Protein AF-0000000084725949 (afdb_homodimer)

InterPro domains:
  IPR004360 Glyoxalase/fosfomycin resistance/dioxygenase domain [PF00903] (5-123)
  IPR004360 Glyoxalase/fosfomycin resistance/dioxygenase domain [PF00903] (136-252)
  IPR029068 Glyoxalase/Bleomycin resistance protein/Dihydroxybiphenyl dioxygenase [G3DSA:3.10.180.10] (4-130)
  IPR029068 Glyoxalase/Bleomycin resistance protein/Dihydroxybiphenyl dioxygenase [G3DSA:3.10.180.10] (131-256)
  IPR029068 Glyoxalase/Bleomycin resistance protein/Dihydroxybiphenyl dioxygenase [SSF54593] (5-160)
  IPR029068 Glyoxalase/Bleomycin resistance protein/Dihydroxybiphenyl dioxygenase [SSF54593] (133-255)
  IPR037523 Vicinal oxygen chelate (VOC), core domain [PS51819] (4-126)
  IPR037523 Vicinal oxygen chelate (VOC), core domain [PS51819] (135-255)

Nearest PDB structures (foldseek):
  6bnx-assembly1_A  TM=8.605E-01  e=4.532E-21  Zea mays
  5d7z-assembly1_A  TM=8.835E-01  e=2.531E-20  Zea mays
  6bnz-assembly1_A  TM=8.776E-01  e=2.531E-20  Zea mays
  2rk0-assembly1_B  TM=7.343E-01  e=4.793E-05  Parafrankia sp. EAN1pec
  2rk0-assembly1_A  TM=7.067E-01  e=3.822E-04  Parafrankia sp. EAN1pec

Sequence (530 aa):
MDGIVDHTMIRVSDLEESLEWYQTHLDYEEKDRHEGEDFTLVYLGPEDMHEDGALLELTHNHGTDEVEIGDAWGHIAVRVPEGELEDYYAQLMDEGVADYRDPESCGGHYAFVKDPDGHEIEIVQRSPDEGALWSIDHTMIRVEDADDALGFWTRKFEYDEVGRWEADSFANYFVEPRNAADEAMAVELTYNYDGRSYTQGDGWGHLCVRVDDLQDDWDQLQTREADDYREPADCDHLYAFTRDQDGHEIELLERDPAADSLFPFMDGIVDHTMIRVSDLEESLEWYQTHLDYEEKDRHEGEDFTLVYLGPEDMHEDGALLELTHNHGTDEVEIGDAWGHIAVRVPEGELEDYYAQLMDEGVADYRDPESCGGHYAFVKDPDGHEIEIVQRSPDEGALWSIDHTMIRVEDADDALGFWTRKFEYDEVGRWEADSFANYFVEPRNAADEAMAVELTYNYDGRSYTQGDGWGHLCVRVDDLQDDWDQLQTREADDYREPADCDHLYAFTRDQDGHEIELLERDPAADSLFPF

Radius of gyration: 26.81 Å; Cα contacts (8 Å, |Δi|>4): 1293; chains: 2; bounding box: 49×80×57 Å

Secondary structure (DSSP, 8-state):
--PEEEEEEEE-S-HHHHHHHHHHHS-EEEEEEEE-SSEEEEEEEETT--TT--EEEEEEETT-------SSEEEEEEEEETT-HHHHHHHHHHTTPEEEE-TGGGTTSEEEEE-TT--EEEEEEE-GGGS-TT-EEEEEEEES-HHHHHHHHHHHH-EEEEEEEE-SSEEEEEEEETT--TTSPEEEEEEETT-------SSEEEEEEEES-HHHHHHHHHHTT---SB-GGGGTTTEEEEE-TT--EEEEEE--TT-S-SS--/--PEEEEEEEE-S-HHHHHHHHHHHS--EEEEEEE-SSEEEEEEE-TT--TT--EEEEEEETT-------SSEEEEEEEEETT-HHHHHHHHHHTTPEEEE-TGGGTTSEEEEE-TT--EEEEEEE-GGG--TT-EEEEEEEES-HHHHHHHHHHHH-EEEEEEEE-SSEEEEEEEETT--TTSPEEEEEEETT-------SSEEEEEEEES-HHHHHHHHHHTT---SB-GGGGTTTEEEEE-TT--EEEEEE--TT-S-SS--

Structure (mmCIF, N/CA/C/O backbone):
data_AF-0000000084725949-model_v1
#
loop_
_entity.id
_entity.type
_entity.pdbx_description
1 polymer 'Glyoxalase/bleomycin resistance protein/dioxygenase'
#
loop_
_atom_site.group_PDB
_atom_site.id
_atom_site.type_symbol
_atom_site.label_atom_id
_atom_site.label_alt_id
_atom_site.label_comp_id
_atom_site.label_asym_id
_atom_site.label_entity_id
_atom_site.label_seq_id
_atom_site.pdbx_PDB_ins_code
_atom_site.Cartn_x
_atom_site.Cartn_y
_atom_site.Cartn_z
_atom_site.occupancy
_atom_site.B_iso_or_equiv
_atom_site.auth_seq_id
_atom_site.auth_comp_id
_atom_site.auth_asym_id
_atom_site.auth_atom_id
_atom_site.pdbx_PDB_model_num
ATOM 1 N N . MET A 1 1 ? -12.695 -6.035 2.916 1 73.81 1 MET A N 1
ATOM 2 C CA . MET A 1 1 ? -12.492 -7.223 2.09 1 73.81 1 MET A CA 1
ATOM 3 C C . MET A 1 1 ? -11.414 -8.117 2.684 1 73.81 1 MET A C 1
ATOM 5 O O . MET A 1 1 ? -10.398 -7.629 3.176 1 73.81 1 MET A O 1
ATOM 9 N N . ASP A 1 2 ? -11.727 -9.375 2.971 1 73.94 2 ASP A N 1
ATOM 10 C CA . ASP A 1 2 ? -10.82 -10.336 3.58 1 73.94 2 ASP A CA 1
ATOM 11 C C . ASP A 1 2 ? -10.453 -11.445 2.592 1 73.94 2 ASP A C 1
ATOM 13 O O . ASP A 1 2 ? -10.336 -12.609 2.977 1 73.94 2 ASP A O 1
ATOM 17 N N . GLY A 1 3 ? -10.234 -11.062 1.381 1 93.56 3 GLY A N 1
ATOM 18 C CA . GLY A 1 3 ? -10.055 -12.109 0.388 1 93.56 3 GLY A CA 1
ATOM 19 C C . GLY A 1 3 ? -8.656 -12.703 0.4 1 93.56 3 GLY A C 1
ATOM 20 O O . GLY A 1 3 ? -7.668 -11.984 0.526 1 93.56 3 GLY A O 1
ATOM 21 N N . ILE A 1 4 ? -8.57 -14.031 0.41 1 95.69 4 ILE A N 1
ATOM 22 C CA . ILE A 1 4 ? -7.312 -14.766 0.349 1 95.69 4 ILE A CA 1
ATOM 23 C C . ILE A 1 4 ? -7.062 -15.242 -1.081 1 95.69 4 ILE A C 1
ATOM 25 O O . ILE A 1 4 ? -8.008 -15.531 -1.819 1 95.69 4 ILE A O 1
ATOM 29 N N . VAL A 1 5 ? -5.773 -15.297 -1.543 1 97.5 5 VAL A N 1
ATOM 30 C CA . VAL A 1 5 ? -5.469 -15.812 -2.873 1 97.5 5 VAL A CA 1
ATOM 31 C C . VAL A 1 5 ? -5.727 -17.328 -2.91 1 97.5 5 VAL A C 1
ATOM 33 O O . VAL A 1 5 ? -5.055 -18.094 -2.217 1 97.5 5 VAL A O 1
ATOM 36 N N . ASP A 1 6 ? -6.625 -17.672 -3.686 1 97.31 6 ASP A N 1
ATOM 37 C CA . ASP A 1 6 ? -7.184 -19.031 -3.686 1 97.31 6 ASP A CA 1
ATOM 38 C C . ASP A 1 6 ? -6.391 -19.953 -4.605 1 97.31 6 ASP A C 1
ATOM 40 O O . ASP A 1 6 ? -6.137 -21.109 -4.262 1 97.31 6 ASP A O 1
ATOM 44 N N . HIS A 1 7 ? -6.156 -19.5 -5.777 1 98.44 7 HIS A N 1
ATOM 45 C CA . HIS A 1 7 ? -5.426 -20.312 -6.746 1 98.44 7 HIS A CA 1
ATOM 46 C C . HIS A 1 7 ? -4.836 -19.438 -7.855 1 98.44 7 HIS A C 1
ATOM 48 O O . HIS A 1 7 ? -5.191 -18.266 -7.984 1 98.44 7 HIS A O 1
ATOM 54 N N . THR A 1 8 ? -3.902 -19.906 -8.531 1 98.75 8 THR A N 1
ATOM 55 C CA . THR A 1 8 ? -3.414 -19.391 -9.805 1 98.75 8 THR A CA 1
ATOM 56 C C . THR A 1 8 ? -3.58 -20.422 -10.914 1 98.75 8 THR A C 1
ATOM 58 O O . THR A 1 8 ? -3.488 -21.625 -10.664 1 98.75 8 THR A O 1
ATOM 61 N N . MET A 1 9 ? -3.887 -19.953 -12.086 1 98.75 9 MET A N 1
ATOM 62 C CA . MET A 1 9 ? -4.223 -20.844 -13.188 1 98.75 9 MET A CA 1
ATOM 63 C C . MET A 1 9 ? -3.17 -20.75 -14.289 1 98.75 9 MET A C 1
ATOM 65 O O . MET A 1 9 ? -2.818 -19.672 -14.742 1 98.75 9 MET A O 1
ATOM 69 N N . ILE A 1 10 ? -2.686 -21.891 -14.688 1 98.75 10 ILE A N 1
ATOM 70 C CA . ILE A 1 10 ? -1.808 -21.953 -15.844 1 98.75 10 ILE A CA 1
ATOM 71 C C . ILE A 1 10 ? -2.426 -22.875 -16.906 1 98.75 10 ILE A C 1
ATOM 73 O O . ILE A 1 10 ? -3.27 -23.719 -16.594 1 98.75 10 ILE A O 1
ATOM 77 N N . ARG A 1 11 ? -2.012 -22.594 -18.109 1 98.25 11 ARG A N 1
ATOM 78 C CA . ARG A 1 11 ? -2.42 -23.453 -19.219 1 98.25 11 ARG A CA 1
ATOM 79 C C . ARG A 1 11 ? -1.33 -24.469 -19.547 1 98.25 11 ARG A C 1
ATOM 81 O O . ARG A 1 11 ? -0.14 -24.172 -19.438 1 98.25 11 ARG A O 1
ATOM 88 N N . VAL A 1 12 ? -1.796 -25.641 -19.922 1 98.12 12 VAL A N 1
ATOM 89 C CA . VAL A 1 12 ? -0.854 -26.703 -20.25 1 98.12 12 VAL A CA 1
ATOM 90 C C . VAL A 1 12 ? -1.215 -27.297 -21.609 1 98.12 12 VAL A C 1
ATOM 92 O O . VAL A 1 12 ? -2.391 -27.359 -21.984 1 98.12 12 VAL A O 1
ATOM 95 N N . SER A 1 13 ? -0.248 -27.766 -22.344 1 97.5 13 SER A N 1
ATOM 96 C CA . SER A 1 13 ? -0.454 -28.281 -23.688 1 97.5 13 SER A CA 1
ATOM 97 C C . SER A 1 13 ? -0.922 -29.734 -23.656 1 97.5 13 SER A C 1
ATOM 99 O O . SER A 1 13 ? -1.715 -30.156 -24.5 1 97.5 13 SER A O 1
ATOM 101 N N . ASP A 1 14 ? -0.425 -30.531 -22.75 1 97.62 14 ASP A N 1
ATOM 102 C CA . ASP A 1 14 ? -0.768 -31.922 -22.531 1 97.62 14 ASP A CA 1
ATOM 103 C C . ASP A 1 14 ? -1.126 -32.188 -21.062 1 97.62 14 ASP A C 1
ATOM 105 O O . ASP A 1 14 ? -0.242 -32.25 -20.203 1 97.62 14 ASP A O 1
ATOM 109 N N . LEU A 1 15 ? -2.416 -32.344 -20.812 1 97.94 15 LEU A N 1
ATOM 110 C CA . LEU A 1 15 ? -2.914 -32.438 -19.438 1 97.94 15 LEU A CA 1
ATOM 111 C C . LEU A 1 15 ? -2.324 -33.625 -18.719 1 97.94 15 LEU A C 1
ATOM 113 O O . LEU A 1 15 ? -1.882 -33.531 -17.578 1 97.94 15 LEU A O 1
ATOM 117 N N . GLU A 1 16 ? -2.365 -34.75 -19.375 1 97.75 16 GLU A N 1
ATOM 118 C CA . GLU A 1 16 ? -1.892 -36 -18.75 1 97.75 16 GLU A CA 1
ATOM 119 C C . GLU A 1 16 ? -0.411 -35.906 -18.391 1 97.75 16 GLU A C 1
ATOM 121 O O . GLU A 1 16 ? 0.001 -36.312 -17.312 1 97.75 16 GLU A O 1
ATOM 126 N N . GLU A 1 17 ? 0.355 -35.375 -19.312 1 98.06 17 GLU A N 1
ATOM 127 C CA . GLU A 1 17 ? 1.779 -35.188 -19.047 1 98.06 17 GLU A CA 1
ATOM 128 C C . GLU A 1 17 ? 2.002 -34.25 -17.859 1 98.06 17 GLU A C 1
ATOM 130 O O . GLU A 1 17 ? 2.84 -34.531 -17 1 98.06 17 GLU A O 1
ATOM 135 N N . SER A 1 18 ? 1.294 -33.188 -17.844 1 98.44 18 SER A N 1
ATOM 136 C CA . SER A 1 18 ? 1.436 -32.219 -16.766 1 98.44 18 SER A CA 1
ATOM 137 C C . SER A 1 18 ? 0.984 -32.812 -15.43 1 98.44 18 SER A C 1
ATOM 139 O O . SER A 1 18 ? 1.646 -32.625 -14.406 1 98.44 18 SER A O 1
ATOM 141 N N . LEU A 1 19 ? -0.118 -33.469 -15.43 1 98.75 19 LEU A N 1
ATOM 142 C CA . LEU A 1 19 ? -0.597 -34.125 -14.211 1 98.75 19 LEU A CA 1
ATOM 143 C C . LEU A 1 19 ? 0.441 -35.094 -13.672 1 98.75 19 LEU A C 1
ATOM 145 O O . LEU A 1 19 ? 0.736 -35.094 -12.477 1 98.75 19 LEU A O 1
ATOM 149 N N . GLU A 1 20 ? 0.922 -35.938 -14.562 1 98.62 20 GLU A N 1
ATOM 150 C CA . GLU A 1 20 ? 1.951 -36.906 -14.156 1 98.62 20 GLU A CA 1
ATOM 151 C C . GLU A 1 20 ? 3.154 -36.188 -13.547 1 98.62 20 GLU A C 1
ATOM 153 O O . GLU A 1 20 ? 3.693 -36.625 -12.531 1 98.62 20 GLU A O 1
ATOM 158 N N . TRP A 1 21 ? 3.568 -35.094 -14.172 1 98.75 21 TRP A N 1
ATOM 159 C CA . TRP A 1 21 ? 4.727 -34.344 -13.688 1 98.75 21 TRP A CA 1
ATOM 160 C C . TRP A 1 21 ? 4.488 -33.844 -12.273 1 98.75 21 TRP A C 1
ATOM 162 O O . TRP A 1 21 ? 5.297 -34.094 -11.375 1 98.75 21 TRP A O 1
ATOM 172 N N . TYR A 1 22 ? 3.439 -33.125 -11.969 1 98.81 22 TYR A N 1
ATOM 173 C CA . TYR A 1 22 ? 3.17 -32.5 -10.68 1 98.81 22 TYR A CA 1
ATOM 174 C C . TYR A 1 22 ? 2.896 -33.562 -9.609 1 98.81 22 TYR A C 1
ATOM 176 O O . TYR A 1 22 ? 3.244 -33.375 -8.445 1 98.81 22 TYR A O 1
ATOM 184 N N . GLN A 1 23 ? 2.232 -34.625 -10 1 98.56 23 GLN A N 1
ATOM 185 C CA . GLN A 1 23 ? 1.934 -35.688 -9.055 1 98.56 23 GLN A CA 1
ATOM 186 C C . GLN A 1 23 ? 3.201 -36.438 -8.648 1 98.56 23 GLN A C 1
ATOM 188 O O . GLN A 1 23 ? 3.4 -36.75 -7.469 1 98.56 23 GLN A O 1
ATOM 193 N N . THR A 1 24 ? 4.035 -36.688 -9.609 1 98.38 24 THR A N 1
ATOM 194 C CA . THR A 1 24 ? 5.246 -37.469 -9.359 1 98.38 24 THR A CA 1
ATOM 195 C C . THR A 1 24 ? 6.293 -36.625 -8.633 1 98.38 24 THR A C 1
ATOM 197 O O . THR A 1 24 ? 6.898 -37.094 -7.664 1 98.38 24 THR A O 1
ATOM 200 N N . HIS A 1 25 ? 6.5 -35.406 -9.078 1 98.5 25 HIS A N 1
ATOM 201 C CA . HIS A 1 25 ? 7.672 -34.656 -8.633 1 98.5 25 HIS A CA 1
ATOM 202 C C . HIS A 1 25 ? 7.336 -33.75 -7.465 1 98.5 25 HIS A C 1
ATOM 204 O O . HIS A 1 25 ? 8.211 -33.406 -6.66 1 98.5 25 HIS A O 1
ATOM 210 N N . LEU A 1 26 ? 6.066 -33.312 -7.316 1 98.31 26 LEU A N 1
ATOM 211 C CA . LEU A 1 26 ? 5.68 -32.438 -6.219 1 98.31 26 LEU A CA 1
ATOM 212 C C . LEU A 1 26 ? 4.652 -33.094 -5.316 1 98.31 26 LEU A C 1
ATOM 214 O O . LEU A 1 26 ? 4.102 -32.469 -4.414 1 98.31 26 LEU A O 1
ATOM 218 N N . ASP A 1 27 ? 4.379 -34.312 -5.582 1 97.81 27 ASP A N 1
ATOM 219 C CA . ASP A 1 27 ? 3.438 -35.094 -4.789 1 97.81 27 ASP A CA 1
ATOM 220 C C . ASP A 1 27 ? 2.072 -34.406 -4.719 1 97.81 27 ASP A C 1
ATOM 222 O O . ASP A 1 27 ? 1.409 -34.438 -3.682 1 97.81 27 ASP A O 1
ATOM 226 N N . TYR A 1 28 ? 1.688 -33.688 -5.738 1 98.69 28 TYR A N 1
ATOM 227 C CA . TYR A 1 28 ? 0.372 -33.062 -5.781 1 98.69 28 TYR A CA 1
ATOM 228 C C . TYR A 1 28 ? -0.718 -34.094 -6.035 1 98.69 28 TYR A C 1
ATOM 230 O O . TYR A 1 28 ? -0.498 -35.094 -6.754 1 98.69 28 TYR A O 1
ATOM 238 N N . GLU A 1 29 ? -1.813 -33.938 -5.449 1 98.44 29 GLU A N 1
ATOM 239 C CA . GLU A 1 29 ? -3.002 -34.719 -5.766 1 98.44 29 GLU A CA 1
ATOM 240 C C . GLU A 1 29 ? -4.074 -33.875 -6.422 1 98.44 29 GLU A C 1
ATOM 242 O O . GLU A 1 29 ? -4.102 -32.656 -6.238 1 98.44 29 GLU A O 1
ATOM 247 N N . GLU A 1 30 ? -4.918 -34.531 -7.223 1 98.25 30 GLU A N 1
ATOM 248 C CA . GLU A 1 30 ? -6.086 -33.844 -7.758 1 98.25 30 GLU A CA 1
ATOM 249 C C . GLU A 1 30 ? -7.102 -33.531 -6.66 1 98.25 30 GLU A C 1
ATOM 251 O O . GLU A 1 30 ? -7.504 -34.438 -5.918 1 98.25 30 GLU A O 1
ATOM 256 N N . LYS A 1 31 ? -7.395 -32.281 -6.559 1 97.56 31 LYS A N 1
ATOM 257 C CA . LYS A 1 31 ? -8.391 -31.875 -5.57 1 97.56 31 LYS A CA 1
ATOM 258 C C . LYS A 1 31 ? -9.789 -31.812 -6.191 1 97.56 31 LYS A C 1
ATOM 260 O O . LYS A 1 31 ? -10.789 -32 -5.496 1 97.56 31 LYS A O 1
ATOM 265 N N . ASP A 1 32 ? -9.875 -31.484 -7.414 1 97.56 32 ASP A N 1
ATOM 266 C CA . ASP A 1 32 ? -11.109 -31.453 -8.188 1 97.56 32 ASP A CA 1
ATOM 267 C C . ASP A 1 32 ? -10.82 -31.406 -9.688 1 97.56 32 ASP A C 1
ATOM 269 O O . ASP A 1 32 ? -9.711 -31.047 -10.094 1 97.56 32 ASP A O 1
ATOM 273 N N . ARG A 1 33 ? -11.773 -31.797 -10.5 1 97.94 33 ARG A N 1
ATOM 274 C CA . ARG A 1 33 ? -11.641 -31.828 -11.953 1 97.94 33 ARG A CA 1
ATOM 275 C C . ARG A 1 33 ? -12.969 -31.516 -12.633 1 97.94 33 ARG A C 1
ATOM 277 O O . ARG A 1 33 ? -14.023 -31.969 -12.195 1 97.94 33 ARG A O 1
ATOM 284 N N . HIS A 1 34 ? -12.859 -30.703 -13.586 1 97.19 34 HIS A N 1
ATOM 285 C CA . HIS A 1 34 ? -14.016 -30.391 -14.422 1 97.19 34 HIS A CA 1
ATOM 286 C C . HIS A 1 34 ? -13.703 -30.625 -15.898 1 97.19 34 HIS A C 1
ATOM 288 O O . HIS A 1 34 ? -12.781 -30.016 -16.453 1 97.19 34 HIS A O 1
ATOM 294 N N . GLU A 1 35 ? -14.469 -31.484 -16.516 1 96.31 35 GLU A N 1
ATOM 295 C CA . GLU A 1 35 ? -14.344 -31.766 -17.953 1 96.31 35 GLU A CA 1
ATOM 296 C C . GLU A 1 35 ? -15.398 -31 -18.75 1 96.31 35 GLU A C 1
ATOM 298 O O . GLU A 1 35 ? -16.562 -31.422 -18.812 1 96.31 35 GLU A O 1
ATOM 303 N N . GLY A 1 36 ? -14.945 -29.938 -19.328 1 94.19 36 GLY A N 1
ATOM 304 C CA . GLY A 1 36 ? -15.836 -29.188 -20.203 1 94.19 36 GLY A CA 1
ATOM 305 C C . GLY A 1 36 ? -15.859 -29.734 -21.625 1 94.19 36 GLY A C 1
ATOM 306 O O . GLY A 1 36 ? -15.234 -30.75 -21.922 1 94.19 36 GLY A O 1
ATOM 307 N N . GLU A 1 37 ? -16.625 -29.031 -22.453 1 94.69 37 GLU A N 1
ATOM 308 C CA . GLU A 1 37 ? -16.734 -29.453 -23.859 1 94.69 37 GLU A CA 1
ATOM 309 C C . GLU A 1 37 ? -15.422 -29.25 -24.594 1 94.69 37 GLU A C 1
ATOM 311 O O . GLU A 1 37 ? -14.961 -30.125 -25.312 1 94.69 37 GLU A O 1
ATOM 316 N N . ASP A 1 38 ? -14.766 -28.125 -24.375 1 95.62 38 ASP A N 1
ATOM 317 C CA . ASP A 1 38 ? -13.594 -27.781 -25.172 1 95.62 38 ASP A CA 1
ATOM 318 C C . ASP A 1 38 ? -12.367 -27.578 -24.266 1 95.62 38 ASP A C 1
ATOM 320 O O . ASP A 1 38 ? -11.289 -27.219 -24.75 1 95.62 38 ASP A O 1
ATOM 324 N N . PHE A 1 39 ? -12.578 -27.828 -22.953 1 96.88 39 PHE A N 1
ATOM 325 C CA . PHE A 1 39 ? -11.461 -27.656 -22.031 1 96.88 39 PHE A CA 1
ATOM 326 C C . PHE A 1 39 ? -11.617 -28.562 -20.812 1 96.88 39 PHE A C 1
ATOM 328 O O . PHE A 1 39 ? -12.711 -29.062 -20.547 1 96.88 39 PHE A O 1
ATOM 335 N N . THR A 1 40 ? -10.547 -28.844 -20.156 1 98 40 THR A N 1
ATOM 336 C CA . THR A 1 40 ? -10.516 -29.547 -18.875 1 98 40 THR A CA 1
ATOM 337 C C . THR A 1 40 ? -9.781 -28.719 -17.812 1 98 40 THR A C 1
ATOM 339 O O . THR A 1 40 ? -8.734 -28.125 -18.094 1 98 40 THR A O 1
ATOM 342 N N . LEU A 1 41 ? -10.352 -28.594 -16.641 1 98.38 41 LEU A N 1
ATOM 343 C CA . LEU A 1 41 ? -9.75 -27.922 -15.484 1 98.38 41 LEU A CA 1
ATOM 344 C C . LEU A 1 41 ? -9.422 -28.938 -14.391 1 98.38 41 LEU A C 1
ATOM 346 O O . LEU A 1 41 ? -10.219 -29.844 -14.117 1 98.38 41 LEU A O 1
ATOM 350 N N . VAL A 1 42 ? -8.273 -28.844 -13.852 1 98.75 42 VAL A N 1
ATOM 351 C CA . VAL A 1 42 ? -7.898 -29.688 -12.719 1 98.75 42 VAL A CA 1
ATOM 352 C C . VAL A 1 42 ? -7.242 -28.828 -11.633 1 98.75 42 VAL A C 1
ATOM 354 O O . VAL A 1 42 ? -6.312 -28.062 -11.914 1 98.75 42 VAL A O 1
ATOM 357 N N . TYR A 1 43 ? -7.727 -28.922 -10.398 1 98.56 43 TYR A N 1
ATOM 358 C CA . TYR A 1 43 ? -7.086 -28.297 -9.25 1 98.56 43 TYR A CA 1
ATOM 359 C C . TYR A 1 43 ? -6.113 -29.25 -8.578 1 98.56 43 TYR A C 1
ATOM 361 O O . TYR A 1 43 ? -6.465 -30.406 -8.289 1 98.56 43 TYR A O 1
ATOM 369 N N . LEU A 1 44 ? -4.949 -28.75 -8.359 1 98.75 44 LEU A N 1
ATOM 370 C CA . LEU A 1 44 ? -3.908 -29.578 -7.75 1 98.75 44 LEU A CA 1
ATOM 371 C C . LEU A 1 44 ? -3.398 -28.938 -6.461 1 98.75 44 LEU A C 1
ATOM 373 O O . LEU A 1 44 ? -3.41 -27.719 -6.32 1 98.75 44 LEU A O 1
ATOM 377 N N . GLY A 1 45 ? -2.902 -29.703 -5.488 1 98.44 45 GLY A N 1
ATOM 378 C CA . GLY A 1 45 ? -2.213 -29.297 -4.273 1 98.44 45 GLY A CA 1
ATOM 379 C C . GLY A 1 45 ? -1.714 -30.469 -3.451 1 98.44 45 GLY A C 1
ATOM 380 O O . GLY A 1 45 ? -2.045 -31.625 -3.738 1 98.44 45 GLY A O 1
ATOM 381 N N . PRO A 1 46 ? -0.896 -30.156 -2.525 1 97.69 46 PRO A N 1
ATOM 382 C CA . PRO A 1 46 ? -0.403 -31.25 -1.689 1 97.69 46 PRO A CA 1
ATOM 383 C C . PRO A 1 46 ? -1.492 -31.859 -0.806 1 97.69 46 PRO A C 1
ATOM 385 O O . PRO A 1 46 ? -2.549 -31.25 -0.62 1 97.69 46 PRO A O 1
ATOM 388 N N . GLU A 1 47 ? -1.219 -33.062 -0.367 1 95.12 47 GLU A N 1
ATOM 389 C CA . GLU A 1 47 ? -2.18 -33.75 0.467 1 95.12 47 GLU A CA 1
ATOM 390 C C . GLU A 1 47 ? -2.492 -33 1.741 1 95.12 47 GLU A C 1
ATOM 392 O O . GLU A 1 47 ? -3.66 -32.781 2.088 1 95.12 47 GLU A O 1
ATOM 397 N N . ASP A 1 48 ? -1.54 -32.469 2.469 1 93 48 ASP A N 1
ATOM 398 C CA . ASP A 1 48 ? -1.696 -31.875 3.789 1 93 48 ASP A CA 1
ATOM 399 C C . ASP A 1 48 ? -1.758 -30.359 3.695 1 93 48 ASP A C 1
ATOM 401 O O . ASP A 1 48 ? -1.214 -29.656 4.547 1 93 48 ASP A O 1
ATOM 405 N N . MET A 1 49 ? -2.416 -29.906 2.691 1 93.19 49 MET A N 1
ATOM 406 C CA . MET A 1 49 ? -2.42 -28.453 2.533 1 93.19 49 MET A CA 1
ATOM 407 C C . MET A 1 49 ? -3.342 -27.797 3.557 1 93.19 49 MET A C 1
ATOM 409 O O . MET A 1 49 ? -4.383 -28.359 3.91 1 93.19 49 MET A O 1
ATOM 413 N N . HIS A 1 50 ? -2.961 -26.609 4.066 1 95.38 50 HIS A N 1
ATOM 414 C CA . HIS A 1 50 ? -3.74 -25.766 4.969 1 95.38 50 HIS A CA 1
ATOM 415 C C . HIS A 1 50 ? -5.023 -25.281 4.297 1 95.38 50 HIS A C 1
ATOM 417 O O . HIS A 1 50 ? -5.082 -25.172 3.07 1 95.38 50 HIS A O 1
ATOM 423 N N . GLU A 1 51 ? -6.004 -24.984 5.098 1 93.19 51 GLU A N 1
ATOM 424 C CA . GLU A 1 51 ? -7.277 -24.516 4.566 1 93.19 51 GLU A CA 1
ATOM 425 C C . GLU A 1 51 ? -7.094 -23.219 3.777 1 93.19 51 GLU A C 1
ATOM 427 O O . GLU A 1 51 ? -7.84 -22.953 2.834 1 93.19 51 GLU A O 1
ATOM 432 N N . ASP A 1 52 ? -6.082 -22.422 4.125 1 95 52 ASP A N 1
ATOM 433 C CA . ASP A 1 52 ? -5.816 -21.156 3.441 1 95 52 ASP A CA 1
ATOM 434 C C . ASP A 1 52 ? -4.727 -21.328 2.385 1 95 52 ASP A C 1
ATOM 436 O O . ASP A 1 52 ? -4.266 -20.344 1.804 1 95 52 ASP A O 1
ATOM 440 N N . GLY A 1 53 ? -4.301 -22.578 2.225 1 96.62 53 GLY A N 1
ATOM 441 C CA . GLY A 1 53 ? -3.32 -22.828 1.178 1 96.62 53 GLY A CA 1
ATOM 442 C C . GLY A 1 53 ? -3.885 -22.656 -0.22 1 96.62 53 GLY A C 1
ATOM 443 O O . GLY A 1 53 ? -5.059 -22.938 -0.46 1 96.62 53 GLY A O 1
ATOM 444 N N . ALA A 1 54 ? -3.094 -22.25 -1.146 1 97.88 54 ALA A N 1
ATOM 445 C CA . ALA A 1 54 ? -3.529 -21.984 -2.516 1 97.88 54 ALA A CA 1
ATOM 446 C C . ALA A 1 54 ? -3.373 -23.234 -3.387 1 97.88 54 ALA A C 1
ATOM 448 O O . ALA A 1 54 ? -2.486 -24.047 -3.148 1 97.88 54 ALA A O 1
ATOM 449 N N . LEU A 1 55 ? -4.191 -23.297 -4.395 1 98.5 55 LEU A N 1
ATOM 450 C CA . LEU A 1 55 ? -4.168 -24.391 -5.348 1 98.5 55 LEU A CA 1
ATOM 451 C C . LEU A 1 55 ? -3.555 -23.953 -6.672 1 98.5 55 LEU A C 1
ATOM 453 O O . LEU A 1 55 ? -3.5 -22.766 -6.969 1 98.5 55 LEU A O 1
ATOM 457 N N . LEU A 1 56 ? -3.055 -24.922 -7.355 1 98.88 56 LEU A N 1
ATOM 458 C CA . LEU A 1 56 ? -2.691 -24.734 -8.758 1 98.88 56 LEU A CA 1
ATOM 459 C C . LEU A 1 56 ? -3.807 -25.219 -9.68 1 98.88 56 LEU A C 1
ATOM 461 O O . LEU A 1 56 ? -4.203 -26.391 -9.609 1 98.88 56 LEU A O 1
ATOM 465 N N . GLU A 1 57 ? -4.328 -24.344 -10.438 1 98.88 57 GLU A N 1
ATOM 466 C CA . GLU A 1 57 ? -5.328 -24.734 -11.43 1 98.88 57 GLU A CA 1
ATOM 467 C C . GLU A 1 57 ? -4.688 -24.953 -12.797 1 98.88 57 GLU A C 1
ATOM 469 O O . GLU A 1 57 ? -4.109 -24.031 -13.375 1 98.88 57 GLU A O 1
ATOM 474 N N . LEU A 1 58 ? -4.816 -26.125 -13.336 1 98.75 58 LEU A N 1
ATOM 475 C CA . LEU A 1 58 ? -4.406 -26.438 -14.703 1 98.75 58 LEU A CA 1
ATOM 476 C C . LEU A 1 58 ? -5.59 -26.328 -15.664 1 98.75 58 LEU A C 1
ATOM 478 O O . LEU A 1 58 ? -6.672 -26.844 -15.375 1 98.75 58 LEU A O 1
ATOM 482 N N . THR A 1 59 ? -5.359 -25.688 -16.719 1 98.25 59 THR A N 1
ATOM 483 C CA . THR A 1 59 ? -6.34 -25.625 -17.797 1 98.25 59 THR A CA 1
ATOM 484 C C . THR A 1 59 ? -5.758 -26.219 -19.078 1 98.25 59 THR A C 1
ATOM 486 O O . THR A 1 59 ? -4.676 -25.812 -19.516 1 98.25 59 THR A O 1
ATOM 489 N N . HIS A 1 60 ? -6.438 -27.156 -19.641 1 98.12 60 HIS A N 1
ATOM 490 C CA . HIS A 1 60 ? -6.094 -27.703 -20.938 1 98.12 60 HIS A CA 1
ATOM 491 C C . HIS A 1 60 ? -7.207 -27.453 -21.953 1 98.12 60 HIS A C 1
ATOM 493 O O . HIS A 1 60 ? -8.328 -27.938 -21.797 1 98.12 60 HIS A O 1
ATOM 499 N N . ASN A 1 61 ? -6.879 -26.656 -22.922 1 96.81 61 ASN A N 1
ATOM 500 C CA . ASN A 1 61 ? -7.805 -26.453 -24.047 1 96.81 61 ASN A CA 1
ATOM 501 C C . ASN A 1 61 ? -7.688 -27.578 -25.062 1 96.81 61 ASN A C 1
ATOM 503 O O . ASN A 1 61 ? -6.617 -27.797 -25.641 1 96.81 61 ASN A O 1
ATOM 507 N N . HIS A 1 62 ? -8.859 -28.188 -25.297 1 95.19 62 HIS A N 1
ATOM 508 C CA . HIS A 1 62 ? -8.852 -29.344 -26.203 1 95.19 62 HIS A CA 1
ATOM 509 C C . HIS A 1 62 ? -8.492 -28.922 -27.625 1 95.19 62 HIS A C 1
ATOM 511 O O . HIS A 1 62 ? -8.945 -27.875 -28.109 1 95.19 62 HIS A O 1
ATOM 517 N N . GLY A 1 63 ? -7.699 -29.719 -28.344 1 90.88 63 GLY A N 1
ATOM 518 C CA . GLY A 1 63 ? -7.359 -29.453 -29.734 1 90.88 63 GLY A CA 1
ATOM 519 C C . GLY A 1 63 ? -6.191 -28.5 -29.891 1 90.88 63 GLY A C 1
ATOM 520 O O . GLY A 1 63 ? -5.816 -28.172 -31.016 1 90.88 63 GLY A O 1
ATOM 521 N N . THR A 1 64 ? -5.695 -27.953 -28.812 1 86.44 64 THR A N 1
ATOM 522 C CA . THR A 1 64 ? -4.52 -27.094 -28.844 1 86.44 64 THR A CA 1
ATOM 523 C C . THR A 1 64 ? -3.367 -27.719 -28.062 1 86.44 64 THR A C 1
ATOM 525 O O . THR A 1 64 ? -3.545 -28.156 -26.922 1 86.44 64 THR A O 1
ATOM 528 N N . ASP A 1 65 ? -2.242 -27.781 -28.734 1 85.94 65 ASP A N 1
ATOM 529 C CA . ASP A 1 65 ? -1.104 -28.391 -28.047 1 85.94 65 ASP A CA 1
ATOM 530 C C . ASP A 1 65 ? 0.026 -27.391 -27.859 1 85.94 65 ASP A C 1
ATOM 532 O O . ASP A 1 65 ? 1.165 -27.766 -27.578 1 85.94 65 ASP A O 1
ATOM 536 N N . GLU A 1 66 ? -0.297 -26.172 -28.062 1 88.69 66 GLU A N 1
ATOM 537 C CA . GLU A 1 66 ? 0.742 -25.156 -27.906 1 88.69 66 GLU A CA 1
ATOM 538 C C . GLU A 1 66 ? 0.395 -24.172 -26.797 1 88.69 66 GLU A C 1
ATOM 540 O O . GLU A 1 66 ? -0.773 -23.828 -26.609 1 88.69 66 GLU A O 1
ATOM 545 N N . VAL A 1 67 ? 1.386 -23.859 -26.016 1 93.06 67 VAL A N 1
ATOM 546 C CA . VAL A 1 67 ? 1.282 -22.844 -24.953 1 93.06 67 VAL A CA 1
ATOM 547 C C . VAL A 1 67 ? 2.312 -21.75 -25.188 1 93.06 67 VAL A C 1
ATOM 549 O O . VAL A 1 67 ? 3.512 -22.016 -25.297 1 93.06 67 VAL A O 1
ATOM 552 N N . GLU A 1 68 ? 1.799 -20.562 -25.391 1 94.81 68 GLU A N 1
ATOM 553 C CA . GLU A 1 68 ? 2.688 -19.406 -25.438 1 94.81 68 GLU A CA 1
ATOM 554 C C . GLU A 1 68 ? 2.859 -18.812 -24.047 1 94.81 68 GLU A C 1
ATOM 556 O O . GLU A 1 68 ? 1.978 -18.094 -23.547 1 94.81 68 GLU A O 1
ATOM 561 N N . ILE A 1 69 ? 3.859 -19.031 -23.297 1 93.38 69 ILE A N 1
ATOM 562 C CA . ILE A 1 69 ? 4.094 -18.766 -21.891 1 93.38 69 ILE A CA 1
ATOM 563 C C . ILE A 1 69 ? 4.02 -17.25 -21.625 1 93.38 69 ILE A C 1
ATOM 565 O O . ILE A 1 69 ? 3.443 -16.828 -20.625 1 93.38 69 ILE A O 1
ATOM 569 N N . GLY A 1 70 ? 4.375 -16.25 -22.531 1 95.75 70 GLY A N 1
ATOM 570 C CA . GLY A 1 70 ? 4.488 -14.836 -22.234 1 95.75 70 GLY A CA 1
ATOM 571 C C . GLY A 1 70 ? 5.477 -14.531 -21.125 1 95.75 70 GLY A C 1
ATOM 572 O O . GLY A 1 70 ? 6.195 -15.422 -20.672 1 95.75 70 GLY A O 1
ATOM 573 N N . ASP A 1 71 ? 5.562 -13.211 -20.625 1 97.75 71 ASP A N 1
ATOM 574 C CA . ASP A 1 71 ? 6.508 -12.875 -19.578 1 97.75 71 ASP A CA 1
ATOM 575 C C . ASP A 1 71 ? 5.867 -11.961 -18.531 1 97.75 71 ASP A C 1
ATOM 577 O O . ASP A 1 71 ? 6.555 -11.438 -17.656 1 97.75 71 ASP A O 1
ATOM 581 N N . ALA A 1 72 ? 4.5 -11.758 -18.562 1 98.5 72 ALA A N 1
ATOM 582 C CA . ALA A 1 72 ? 3.781 -10.984 -17.562 1 98.5 72 ALA A CA 1
ATOM 583 C C . ALA A 1 72 ? 3.646 -11.766 -16.25 1 98.5 72 ALA A C 1
ATOM 585 O O . ALA A 1 72 ? 3.609 -11.18 -15.172 1 98.5 72 ALA A O 1
ATOM 586 N N . TRP A 1 73 ? 3.434 -13.016 -16.391 1 98.44 73 TRP A N 1
ATOM 587 C CA . TRP A 1 73 ? 3.51 -13.93 -15.266 1 98.44 73 TRP A CA 1
ATOM 588 C C . TRP A 1 73 ? 4.852 -14.656 -15.234 1 98.44 73 TRP A C 1
ATOM 590 O O . TRP A 1 73 ? 5.402 -14.992 -16.281 1 98.44 73 TRP A O 1
ATOM 600 N N . GLY A 1 74 ? 5.352 -14.922 -14 1 98.44 74 GLY A N 1
ATOM 601 C CA . GLY A 1 74 ? 6.684 -15.492 -13.891 1 98.44 74 GLY A CA 1
ATOM 602 C C . GLY A 1 74 ? 6.68 -16.938 -13.438 1 98.44 74 GLY A C 1
ATOM 603 O O . GLY A 1 74 ? 7.172 -17.828 -14.141 1 98.44 74 GLY A O 1
ATOM 604 N N . HIS A 1 75 ? 6.113 -17.172 -12.25 1 98.75 75 HIS A N 1
ATOM 605 C CA . HIS A 1 75 ? 6.238 -18.516 -11.695 1 98.75 75 HIS A CA 1
ATOM 606 C C . HIS A 1 75 ? 5.336 -18.703 -10.477 1 98.75 75 HIS A C 1
ATOM 608 O O . HIS A 1 75 ? 4.762 -17.719 -9.977 1 98.75 75 HIS A O 1
ATOM 614 N N . ILE A 1 76 ? 5.195 -19.906 -10.094 1 98.81 76 ILE A N 1
ATOM 615 C CA . ILE A 1 76 ? 4.855 -20.219 -8.711 1 98.81 76 ILE A CA 1
ATOM 616 C C . ILE A 1 76 ? 6.117 -20.594 -7.938 1 98.81 76 ILE A C 1
ATOM 618 O O . ILE A 1 76 ? 7.129 -20.969 -8.531 1 98.81 76 ILE A O 1
ATOM 622 N N . ALA A 1 77 ? 6.016 -20.391 -6.652 1 98.88 77 ALA A N 1
ATOM 623 C CA . ALA A 1 77 ? 7.039 -20.891 -5.734 1 98.88 77 ALA A CA 1
ATOM 624 C C . ALA A 1 77 ? 6.457 -21.922 -4.77 1 98.88 77 ALA A C 1
ATOM 626 O O . ALA A 1 77 ? 5.379 -21.719 -4.211 1 98.88 77 ALA A O 1
ATOM 627 N N . VAL A 1 78 ? 7.176 -23 -4.621 1 98.81 78 VAL A N 1
ATOM 628 C CA . VAL A 1 78 ? 6.707 -24.062 -3.738 1 98.81 78 VAL A CA 1
ATOM 629 C C . VAL A 1 78 ? 7.691 -24.25 -2.586 1 98.81 78 VAL A C 1
ATOM 631 O O . VAL A 1 78 ? 8.898 -24.047 -2.752 1 98.81 78 VAL A O 1
ATOM 634 N N . ARG A 1 79 ? 7.199 -24.719 -1.469 1 98.5 79 ARG A N 1
ATOM 635 C CA . ARG A 1 79 ? 7.949 -24.719 -0.215 1 98.5 79 ARG A CA 1
ATOM 636 C C . ARG A 1 79 ? 8.656 -26.047 -0.001 1 98.5 79 ARG A C 1
ATOM 638 O O . ARG A 1 79 ? 8.078 -27.125 -0.229 1 98.5 79 ARG A O 1
ATOM 645 N N . VAL A 1 80 ? 9.891 -25.969 0.432 1 98.5 80 VAL A N 1
ATOM 646 C CA . VAL A 1 80 ? 10.594 -27.094 1.034 1 98.5 80 VAL A CA 1
ATOM 647 C C . VAL A 1 80 ? 11.125 -26.703 2.41 1 98.5 80 VAL A C 1
ATOM 649 O O . VAL A 1 80 ? 11.281 -25.516 2.703 1 98.5 80 VAL A O 1
ATOM 652 N N . PRO A 1 81 ? 11.359 -27.703 3.311 1 98 81 PRO A N 1
ATOM 653 C CA . PRO A 1 81 ? 11.82 -27.359 4.652 1 98 81 PRO A CA 1
ATOM 654 C C . PRO A 1 81 ? 13.164 -26.625 4.637 1 98 81 PRO A C 1
ATOM 656 O O . PRO A 1 81 ? 14.055 -26.969 3.854 1 98 81 PRO A O 1
ATOM 659 N N . GLU A 1 82 ? 13.234 -25.641 5.535 1 97.62 82 GLU A N 1
ATOM 660 C CA . GLU A 1 82 ? 14.484 -24.906 5.707 1 97.62 82 GLU A CA 1
ATOM 661 C C . GLU A 1 82 ? 15.664 -25.859 5.922 1 97.62 82 GLU A C 1
ATOM 663 O O . GLU A 1 82 ? 15.578 -26.781 6.73 1 97.62 82 GLU A O 1
ATOM 668 N N . GLY A 1 83 ? 16.75 -25.594 5.141 1 97.25 83 GLY A N 1
ATOM 669 C CA . GLY A 1 83 ? 17.953 -26.406 5.281 1 97.25 83 GLY A CA 1
ATOM 670 C C . GLY A 1 83 ? 17.969 -27.625 4.379 1 97.25 83 GLY A C 1
ATOM 671 O O . GLY A 1 83 ? 18.969 -28.344 4.301 1 97.25 83 GLY A O 1
ATOM 672 N N . GLU A 1 84 ? 16.875 -27.875 3.607 1 98.12 84 GLU A N 1
ATOM 673 C CA . GLU A 1 84 ? 16.781 -29.094 2.811 1 98.12 84 GLU A CA 1
ATOM 674 C C . GLU A 1 84 ? 16.641 -28.781 1.326 1 98.12 84 GLU A C 1
ATOM 676 O O . GLU A 1 84 ? 16.297 -29.656 0.53 1 98.12 84 GLU A O 1
ATOM 681 N N . LEU A 1 85 ? 16.875 -27.547 0.904 1 98.38 85 LEU A N 1
ATOM 682 C CA . LEU A 1 85 ? 16.703 -27.109 -0.476 1 98.38 85 LEU A CA 1
ATOM 683 C C . LEU A 1 85 ? 17.547 -27.969 -1.422 1 98.38 85 LEU A C 1
ATOM 685 O O . LEU A 1 85 ? 17.047 -28.469 -2.428 1 98.38 85 LEU A O 1
ATOM 689 N N . GLU A 1 86 ? 18.844 -28.172 -1.099 1 98 86 GLU A N 1
ATOM 690 C CA . GLU A 1 86 ? 19.766 -28.891 -1.967 1 98 86 GLU A CA 1
ATOM 691 C C . GLU A 1 86 ? 19.328 -30.344 -2.137 1 98 86 GLU A C 1
ATOM 693 O O . GLU A 1 86 ? 19.438 -30.922 -3.227 1 98 86 GLU A O 1
ATOM 698 N N . ASP A 1 87 ? 18.844 -30.938 -1.044 1 98.19 87 ASP A N 1
ATOM 699 C CA . ASP A 1 87 ? 18.391 -32.344 -1.09 1 98.19 87 ASP A CA 1
ATOM 700 C C . ASP A 1 87 ? 17.188 -32.5 -2.014 1 98.19 87 ASP A C 1
ATOM 702 O O . ASP A 1 87 ? 17.172 -33.406 -2.85 1 98.19 87 ASP A O 1
ATOM 706 N N . TYR A 1 88 ? 16.234 -31.641 -1.858 1 98.25 88 TYR A N 1
ATOM 707 C CA . TYR A 1 88 ? 15.023 -31.734 -2.672 1 98.25 88 TYR A CA 1
ATOM 708 C C . TYR A 1 88 ? 15.312 -31.391 -4.125 1 98.25 88 TYR A C 1
ATOM 710 O O . TYR A 1 88 ? 14.734 -31.984 -5.039 1 98.25 88 TYR A O 1
ATOM 718 N N . TYR A 1 89 ? 16.156 -30.406 -4.352 1 98.38 89 TYR A N 1
ATOM 719 C CA . TYR A 1 89 ? 16.578 -30.094 -5.719 1 98.38 89 TYR A CA 1
ATOM 720 C C . TYR A 1 89 ? 17.266 -31.281 -6.367 1 98.38 89 TYR A C 1
ATOM 722 O O . TYR A 1 89 ? 16.953 -31.641 -7.508 1 98.38 89 TYR A O 1
ATOM 730 N N . ALA A 1 90 ? 18.203 -31.891 -5.656 1 97.94 90 ALA A N 1
ATOM 731 C CA . ALA A 1 90 ? 18.906 -33.062 -6.156 1 97.94 90 ALA A CA 1
ATOM 732 C C . ALA A 1 90 ? 17.922 -34.188 -6.48 1 97.94 90 ALA A C 1
ATOM 734 O O . ALA A 1 90 ? 18.078 -34.906 -7.48 1 97.94 90 ALA A O 1
ATOM 735 N N . GLN A 1 91 ? 17 -34.375 -5.609 1 97.94 91 GLN A N 1
ATOM 736 C CA . GLN A 1 91 ? 15.961 -35.375 -5.852 1 97.94 91 GLN A CA 1
ATOM 737 C C . GLN A 1 91 ? 15.25 -35.125 -7.18 1 97.94 91 GLN A C 1
ATOM 739 O O . GLN A 1 91 ? 15.039 -36.031 -7.965 1 97.94 91 GLN A O 1
ATOM 744 N N . LEU A 1 92 ? 14.828 -33.875 -7.461 1 98.38 92 LEU A N 1
ATOM 745 C CA . LEU A 1 92 ? 14.148 -33.531 -8.703 1 98.38 92 LEU A CA 1
ATOM 746 C C . LEU A 1 92 ? 15.047 -33.781 -9.906 1 98.38 92 LEU A C 1
ATOM 748 O O . LEU A 1 92 ? 14.586 -34.281 -10.938 1 98.38 92 LEU A O 1
ATOM 752 N N . MET A 1 93 ? 16.375 -33.5 -9.734 1 97.69 93 MET A N 1
ATOM 753 C CA . MET A 1 93 ? 17.328 -33.75 -10.812 1 97.69 93 MET A CA 1
ATOM 754 C C . MET A 1 93 ? 17.438 -35.25 -11.094 1 97.69 93 MET A C 1
ATOM 756 O O . MET A 1 93 ? 17.438 -35.656 -12.25 1 97.69 93 MET A O 1
ATOM 760 N N . ASP A 1 94 ? 17.516 -35.969 -10.086 1 97.75 94 ASP A N 1
ATOM 761 C CA . ASP A 1 94 ? 17.609 -37.438 -10.219 1 97.75 94 ASP A CA 1
ATOM 762 C C . ASP A 1 94 ? 16.391 -38 -10.922 1 97.75 94 ASP A C 1
ATOM 764 O O . ASP A 1 94 ? 16.484 -39 -11.633 1 97.75 94 ASP A O 1
ATOM 768 N N . GLU A 1 95 ? 15.289 -37.344 -10.711 1 97.69 95 GLU A N 1
ATOM 769 C CA . GLU A 1 95 ? 14.023 -37.781 -11.305 1 97.69 95 GLU A CA 1
ATOM 770 C C . GLU A 1 95 ? 13.891 -37.312 -12.742 1 97.69 95 GLU A C 1
ATOM 772 O O . GLU A 1 95 ? 12.914 -37.625 -13.422 1 97.69 95 GLU A O 1
ATOM 777 N N . GLY A 1 96 ? 14.812 -36.5 -13.188 1 96.75 96 GLY A N 1
ATOM 778 C CA . GLY A 1 96 ? 14.836 -36.094 -14.586 1 96.75 96 GLY A CA 1
ATOM 779 C C . GLY A 1 96 ? 14.133 -34.781 -14.828 1 96.75 96 GLY A C 1
ATOM 780 O O . GLY A 1 96 ? 13.812 -34.438 -15.977 1 96.75 96 GLY A O 1
ATOM 781 N N . VAL A 1 97 ? 13.789 -34.094 -13.781 1 96.88 97 VAL A N 1
ATOM 782 C CA . VAL A 1 97 ? 13.156 -32.781 -13.93 1 96.88 97 VAL A CA 1
ATOM 783 C C . VAL A 1 97 ? 14.133 -31.812 -14.586 1 96.88 97 VAL A C 1
ATOM 785 O O . VAL A 1 97 ? 15.328 -31.812 -14.281 1 96.88 97 VAL A O 1
ATOM 788 N N . ALA A 1 98 ? 13.586 -30.984 -15.469 1 94.5 98 ALA A N 1
ATOM 789 C CA . ALA A 1 98 ? 14.414 -30.031 -16.188 1 94.5 98 ALA A CA 1
ATOM 790 C C . ALA A 1 98 ? 14.961 -28.953 -15.258 1 94.5 98 ALA A C 1
ATOM 792 O O . ALA A 1 98 ? 14.188 -28.25 -14.602 1 94.5 98 ALA A O 1
ATOM 793 N N . ASP A 1 99 ? 16.266 -28.812 -15.25 1 91.94 99 ASP A N 1
ATOM 794 C CA . ASP A 1 99 ? 16.953 -27.781 -14.477 1 91.94 99 ASP A CA 1
ATOM 795 C C . ASP A 1 99 ? 16.766 -26.406 -15.109 1 91.94 99 ASP A C 1
ATOM 797 O O . ASP A 1 99 ? 16.656 -26.297 -16.344 1 91.94 99 ASP A O 1
ATOM 801 N N . TYR A 1 100 ? 16.688 -25.406 -14.234 1 93.88 100 TYR A N 1
ATOM 802 C CA . TYR A 1 100 ? 16.703 -24.047 -14.734 1 93.88 100 TYR A CA 1
ATOM 803 C C . TYR A 1 100 ? 17.75 -23.203 -13.984 1 93.88 100 TYR A C 1
ATOM 805 O O . TYR A 1 100 ? 18.656 -22.641 -14.594 1 93.88 100 TYR A O 1
ATOM 813 N N . ARG A 1 101 ? 17.688 -23.062 -12.703 1 95.75 101 ARG A N 1
ATOM 814 C CA . ARG A 1 101 ? 18.672 -22.422 -11.836 1 95.75 101 ARG A CA 1
ATOM 815 C C . ARG A 1 101 ? 18.875 -23.234 -10.562 1 95.75 101 ARG A C 1
ATOM 817 O O . ARG A 1 101 ? 17.969 -23.344 -9.727 1 95.75 101 ARG A O 1
ATOM 824 N N . ASP A 1 102 ? 20.125 -23.656 -10.359 1 97.62 102 ASP A N 1
ATOM 825 C CA . ASP A 1 102 ? 20.391 -24.516 -9.203 1 97.62 102 ASP A CA 1
ATOM 826 C C . ASP A 1 102 ? 20.594 -23.672 -7.938 1 97.62 102 ASP A C 1
ATOM 828 O O . ASP A 1 102 ? 20.703 -22.453 -8.008 1 97.62 102 ASP A O 1
ATOM 832 N N . PRO A 1 103 ? 20.547 -24.375 -6.793 1 97.25 103 PRO A N 1
ATOM 833 C CA . PRO A 1 103 ? 20.672 -23.641 -5.535 1 97.25 103 PRO A CA 1
ATOM 834 C C . PRO A 1 103 ? 21.953 -22.828 -5.457 1 97.25 103 PRO A C 1
ATOM 836 O O . PRO A 1 103 ? 21.938 -21.688 -4.984 1 97.25 103 PRO A O 1
ATOM 839 N N . GLU A 1 104 ? 23.031 -23.344 -5.879 1 95.69 104 GLU A N 1
ATOM 840 C CA . GLU A 1 104 ? 24.312 -22.641 -5.82 1 95.69 104 GLU A CA 1
ATOM 841 C C . GLU A 1 104 ? 24.25 -21.312 -6.594 1 95.69 104 GLU A C 1
ATOM 843 O O . GLU A 1 104 ? 24.703 -20.281 -6.102 1 95.69 104 GLU A O 1
ATOM 848 N N . SER A 1 105 ? 23.719 -21.375 -7.762 1 95.62 105 SER A N 1
ATOM 849 C CA . SER A 1 105 ? 23.609 -20.188 -8.602 1 95.62 105 SER A CA 1
ATOM 850 C C . SER A 1 105 ? 22.672 -19.156 -7.984 1 95.62 105 SER A C 1
ATOM 852 O O . SER A 1 105 ? 22.719 -17.969 -8.344 1 95.62 105 SER A O 1
ATOM 854 N N . CYS A 1 106 ? 21.828 -19.578 -7.094 1 95.5 106 CYS A N 1
ATOM 855 C CA . CYS A 1 106 ? 20.859 -18.688 -6.449 1 95.5 106 CYS A CA 1
ATOM 856 C C . CYS A 1 106 ? 21.297 -18.344 -5.027 1 95.5 106 CYS A C 1
ATOM 858 O O . CYS A 1 106 ? 20.469 -18.016 -4.184 1 95.5 106 CYS A O 1
ATOM 860 N N . GLY A 1 107 ? 22.609 -18.531 -4.738 1 93.88 107 GLY A N 1
ATOM 861 C CA . GLY A 1 107 ? 23.172 -18.156 -3.449 1 93.88 107 GLY A CA 1
ATOM 862 C C . GLY A 1 107 ? 22.797 -19.125 -2.334 1 93.88 107 GLY A C 1
ATOM 863 O O . GLY A 1 107 ? 22.891 -18.781 -1.154 1 93.88 107 GLY A O 1
ATOM 864 N N . GLY A 1 108 ? 22.266 -20.25 -2.711 1 94.88 108 GLY A N 1
ATOM 865 C CA . GLY A 1 108 ? 21.891 -21.266 -1.734 1 94.88 108 GLY A CA 1
ATOM 866 C C . GLY A 1 108 ? 20.547 -21 -1.078 1 94.88 108 GLY A C 1
ATOM 867 O O . GLY A 1 108 ? 20.172 -21.672 -0.12 1 94.88 108 GLY A O 1
ATOM 868 N N . HIS A 1 109 ? 19.781 -20.109 -1.594 1 95.06 109 HIS A N 1
ATOM 869 C CA . HIS A 1 109 ? 18.562 -19.672 -0.905 1 95.06 109 HIS A CA 1
ATOM 870 C C . HIS A 1 109 ? 17.312 -20.219 -1.591 1 95.06 109 HIS A C 1
ATOM 872 O O . HIS A 1 109 ? 16.281 -20.422 -0.943 1 95.06 109 HIS A O 1
ATOM 878 N N . TYR A 1 110 ? 17.344 -20.344 -2.82 1 97.94 110 TYR A N 1
ATOM 879 C CA . TYR A 1 110 ? 16.25 -20.859 -3.623 1 97.94 110 TYR A CA 1
ATOM 880 C C . TYR A 1 110 ? 16.766 -21.531 -4.887 1 97.94 110 TYR A C 1
ATOM 882 O O . TYR A 1 110 ? 17.984 -21.625 -5.098 1 97.94 110 TYR A O 1
ATOM 890 N N . ALA A 1 111 ? 15.914 -22.156 -5.68 1 98.62 111 ALA A N 1
ATOM 891 C CA . ALA A 1 111 ? 16.219 -22.781 -6.961 1 98.62 111 ALA A CA 1
ATOM 892 C C . ALA A 1 111 ? 15.023 -22.719 -7.902 1 98.62 111 ALA A C 1
ATOM 894 O O . ALA A 1 111 ? 13.922 -22.359 -7.492 1 98.62 111 ALA A O 1
ATOM 895 N N . PHE A 1 112 ? 15.273 -23.016 -9.172 1 98.75 112 PHE A N 1
ATOM 896 C CA . PHE A 1 112 ? 14.203 -23.047 -10.156 1 98.75 112 PHE A CA 1
ATOM 897 C C . PHE A 1 112 ? 14.289 -24.328 -11 1 98.75 112 PHE A C 1
ATOM 899 O O . PHE A 1 112 ? 15.383 -24.766 -11.367 1 98.75 112 PHE A O 1
ATOM 906 N N . VAL A 1 113 ? 13.148 -24.828 -11.281 1 98.69 113 VAL A N 1
ATOM 907 C CA . VAL A 1 113 ? 13 -25.891 -12.273 1 98.69 113 VAL A CA 1
ATOM 908 C C . VAL A 1 113 ? 11.898 -25.516 -13.266 1 98.69 113 VAL A C 1
ATOM 910 O O . VAL A 1 113 ? 11.266 -24.469 -13.133 1 98.69 113 VAL A O 1
ATOM 913 N N . LYS A 1 114 ? 11.703 -26.344 -14.273 1 98.25 114 LYS A N 1
ATOM 914 C CA . LYS A 1 114 ? 10.648 -26.109 -15.242 1 98.25 114 LYS A CA 1
ATOM 915 C C . LYS A 1 114 ? 9.734 -27.312 -15.375 1 98.25 114 LYS A C 1
ATOM 917 O O . LYS A 1 114 ? 10.195 -28.469 -15.328 1 98.25 114 LYS A O 1
ATOM 922 N N . ASP A 1 115 ? 8.438 -27.031 -15.516 1 98.12 115 ASP A N 1
ATOM 923 C CA . ASP A 1 115 ? 7.504 -28.125 -15.805 1 98.12 115 ASP A CA 1
ATOM 924 C C . ASP A 1 115 ? 7.504 -28.469 -17.297 1 98.12 115 ASP A C 1
ATOM 926 O O . ASP A 1 115 ? 8.273 -27.906 -18.062 1 98.12 115 ASP A O 1
ATOM 930 N N . PRO A 1 116 ? 6.699 -29.359 -17.781 1 97 116 PRO A N 1
ATOM 931 C CA . PRO A 1 116 ? 6.777 -29.859 -19.156 1 97 116 PRO A CA 1
ATOM 932 C C . PRO A 1 116 ? 6.543 -28.766 -20.188 1 97 116 PRO A C 1
ATOM 934 O O . PRO A 1 116 ? 7.066 -28.844 -21.312 1 97 116 PRO A O 1
ATOM 937 N N . ASP A 1 117 ? 5.719 -27.75 -19.875 1 97.19 117 ASP A N 1
ATOM 938 C CA . ASP A 1 117 ? 5.398 -26.688 -20.828 1 97.19 117 ASP A CA 1
ATOM 939 C C . ASP A 1 117 ? 6.398 -25.531 -20.719 1 97.19 117 ASP A C 1
ATOM 941 O O . ASP A 1 117 ? 6.336 -24.578 -21.5 1 97.19 117 ASP A O 1
ATOM 945 N N . GLY A 1 118 ? 7.281 -25.641 -19.719 1 96.94 118 GLY A N 1
ATOM 946 C CA . GLY A 1 118 ? 8.273 -24.594 -19.547 1 96.94 118 GLY A CA 1
ATOM 947 C C . GLY A 1 118 ? 7.891 -23.578 -18.484 1 96.94 118 GLY A C 1
ATOM 948 O O . GLY A 1 118 ? 8.562 -22.547 -18.328 1 96.94 118 GLY A O 1
ATOM 949 N N . HIS A 1 119 ? 6.809 -23.781 -17.828 1 98.19 119 HIS A N 1
ATOM 950 C CA . HIS A 1 119 ? 6.512 -22.922 -16.688 1 98.19 119 HIS A CA 1
ATOM 951 C C . HIS A 1 119 ? 7.602 -23.031 -15.617 1 98.19 119 HIS A C 1
ATOM 953 O O . HIS A 1 119 ? 8.062 -24.125 -15.305 1 98.19 119 HIS A O 1
ATOM 959 N N . GLU A 1 120 ? 7.992 -21.875 -15.117 1 98.44 120 GLU A N 1
ATOM 960 C CA . GLU A 1 120 ? 9.008 -21.875 -14.062 1 98.44 120 GLU A CA 1
ATOM 961 C C . GLU A 1 120 ? 8.391 -22.188 -12.703 1 98.44 120 GLU A C 1
ATOM 963 O O . GLU A 1 120 ? 7.312 -21.688 -12.375 1 98.44 120 GLU A O 1
ATOM 968 N N . ILE A 1 121 ? 9.047 -23.031 -11.984 1 98.81 121 ILE A N 1
ATOM 969 C CA . ILE A 1 121 ? 8.703 -23.375 -10.609 1 98.81 121 ILE A CA 1
ATOM 970 C C . ILE A 1 121 ? 9.875 -23.031 -9.688 1 98.81 121 ILE A C 1
ATOM 972 O O . ILE A 1 121 ? 10.953 -23.625 -9.805 1 98.81 121 ILE A O 1
ATOM 976 N N . GLU A 1 122 ? 9.609 -22.109 -8.844 1 98.88 122 GLU A N 1
ATOM 977 C CA . GLU A 1 122 ? 10.609 -21.766 -7.84 1 98.88 122 GLU A CA 1
ATOM 978 C C . GLU A 1 122 ? 10.492 -22.672 -6.613 1 98.88 122 GLU A C 1
ATOM 980 O O . GLU A 1 122 ? 9.391 -23.016 -6.191 1 98.88 122 GLU A O 1
ATOM 985 N N . ILE A 1 123 ? 11.609 -23.078 -6.117 1 98.88 123 ILE A N 1
ATOM 986 C CA . ILE A 1 123 ? 11.664 -23.844 -4.871 1 98.88 123 ILE A CA 1
ATOM 987 C C . ILE A 1 123 ? 12.25 -22.969 -3.764 1 98.88 123 ILE A C 1
ATOM 989 O O . ILE A 1 123 ? 13.383 -22.5 -3.871 1 98.88 123 ILE A O 1
ATOM 993 N N . VAL A 1 124 ? 11.484 -22.75 -2.734 1 98.62 124 VAL A N 1
ATOM 994 C CA . VAL A 1 124 ? 11.922 -21.859 -1.656 1 98.62 124 VAL A CA 1
ATOM 995 C C . VAL A 1 124 ? 11.922 -22.625 -0.334 1 98.62 124 VAL A C 1
ATOM 997 O O . VAL A 1 124 ? 11.219 -23.625 -0.182 1 98.62 124 VAL A O 1
ATOM 1000 N N . GLN A 1 125 ? 12.781 -22.125 0.587 1 98.38 125 GLN A N 1
ATOM 1001 C CA . GLN A 1 125 ? 12.891 -22.734 1.906 1 98.38 125 GLN A CA 1
ATOM 1002 C C . GLN A 1 125 ? 12.008 -22.031 2.922 1 98.38 125 GLN A C 1
ATOM 1004 O O . GLN A 1 125 ? 12.023 -20.797 3.008 1 98.38 125 GLN A O 1
ATOM 1009 N N . ARG A 1 126 ? 11.211 -22.797 3.625 1 98 126 ARG A N 1
ATOM 1010 C CA . ARG A 1 126 ? 10.359 -22.297 4.695 1 98 126 ARG A CA 1
ATOM 1011 C C . ARG A 1 126 ? 10.359 -23.234 5.891 1 98 126 ARG A C 1
ATOM 1013 O O . ARG A 1 126 ? 10.656 -24.422 5.75 1 98 126 ARG A O 1
ATOM 1020 N N . SER A 1 127 ? 10.016 -22.625 7.082 1 96.69 127 SER A N 1
ATOM 1021 C CA . SER A 1 127 ? 9.773 -23.516 8.219 1 96.69 127 SER A CA 1
ATOM 1022 C C . SER A 1 127 ? 8.586 -24.438 7.969 1 96.69 127 SER A C 1
ATOM 1024 O O . SER A 1 127 ? 7.598 -24.016 7.352 1 96.69 127 SER A O 1
ATOM 1026 N N . PRO A 1 128 ? 8.719 -25.672 8.469 1 92.25 128 PRO A N 1
ATOM 1027 C CA . PRO A 1 128 ? 7.594 -26.594 8.266 1 92.25 128 PRO A CA 1
ATOM 1028 C C . PRO A 1 128 ? 6.285 -26.047 8.836 1 92.25 128 PRO A C 1
ATOM 1030 O O . PRO A 1 128 ? 5.203 -26.469 8.406 1 92.25 128 PRO A O 1
ATOM 1033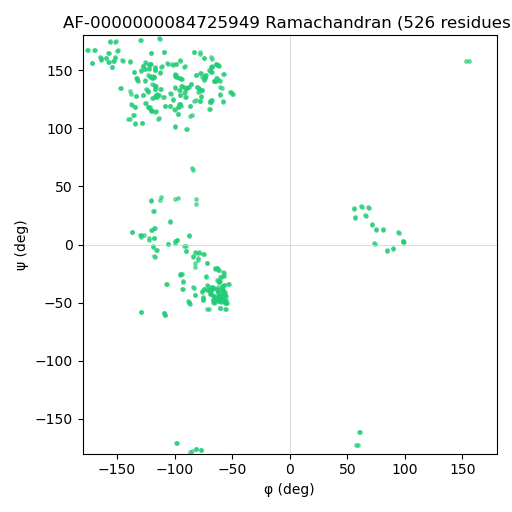 N N . ASP A 1 129 ? 6.395 -25.172 9.797 1 93.31 129 ASP A N 1
ATOM 1034 C CA . ASP A 1 129 ? 5.207 -24.594 10.414 1 93.31 129 ASP A CA 1
ATOM 1035 C C . ASP A 1 129 ? 4.566 -23.562 9.492 1 93.31 129 ASP A C 1
ATOM 1037 O O . ASP A 1 129 ? 3.426 -23.141 9.711 1 93.31 129 ASP A O 1
ATOM 1041 N N . GLU A 1 130 ? 5.203 -23.188 8.383 1 95.31 130 GLU A N 1
ATOM 1042 C CA . GLU A 1 130 ? 4.719 -22.141 7.492 1 95.31 130 GLU A CA 1
ATOM 1043 C C . GLU A 1 130 ? 4.012 -22.719 6.273 1 95.31 130 GLU A C 1
ATOM 1045 O O . GLU A 1 130 ? 3.539 -21.984 5.406 1 95.31 130 GLU A O 1
ATOM 1050 N N . GLY A 1 131 ? 3.895 -24.047 6.254 1 95.06 131 GLY A N 1
ATOM 1051 C CA . GLY A 1 131 ? 3.191 -24.672 5.148 1 95.06 131 GLY A CA 1
ATOM 1052 C C . GLY A 1 131 ? 3.648 -26.094 4.879 1 95.06 131 GLY A C 1
ATOM 1053 O O . GLY A 1 131 ? 4.789 -26.453 5.18 1 95.06 131 GLY A O 1
ATOM 1054 N N . ALA A 1 132 ? 2.758 -26.844 4.223 1 96.94 132 ALA A N 1
ATOM 1055 C CA . ALA A 1 132 ? 3.066 -28.219 3.871 1 96.94 132 ALA A CA 1
ATOM 1056 C C . ALA A 1 132 ? 4.164 -28.281 2.814 1 96.94 132 ALA A C 1
ATOM 1058 O O . ALA A 1 132 ? 4.34 -27.344 2.033 1 96.94 132 ALA A O 1
ATOM 1059 N N . LEU A 1 133 ? 4.906 -29.438 2.85 1 97.75 133 LEU A N 1
ATOM 1060 C CA . LEU A 1 133 ? 5.879 -29.688 1.793 1 97.75 133 LEU A CA 1
ATOM 1061 C C . LEU A 1 133 ? 5.25 -29.5 0.417 1 97.75 133 LEU A C 1
ATOM 1063 O O . LEU A 1 133 ? 4.141 -29.969 0.164 1 97.75 133 LEU A O 1
ATOM 1067 N N . TRP A 1 134 ? 5.895 -28.719 -0.446 1 98.44 134 TRP A N 1
ATOM 1068 C CA . TRP A 1 134 ? 5.555 -28.469 -1.843 1 98.44 134 TRP A CA 1
ATOM 1069 C C . TRP A 1 134 ? 4.34 -27.547 -1.952 1 98.44 134 TRP A C 1
ATOM 1071 O O . TRP A 1 134 ? 3.867 -27.266 -3.055 1 98.44 134 TRP A O 1
ATOM 1081 N N . SER A 1 135 ? 3.73 -27.062 -0.784 1 98.62 135 SER A N 1
ATOM 1082 C CA . SER A 1 135 ? 2.641 -26.094 -0.885 1 98.62 135 SER A CA 1
ATOM 1083 C C . SER A 1 135 ? 3.111 -24.797 -1.528 1 98.62 135 SER A C 1
ATOM 1085 O O . SER A 1 135 ? 4.301 -24.469 -1.492 1 98.62 135 SER A O 1
ATOM 1087 N N . ILE A 1 136 ? 2.174 -24.094 -2.123 1 98.75 136 ILE A N 1
ATOM 1088 C CA . ILE A 1 136 ? 2.518 -22.891 -2.863 1 98.75 136 ILE A CA 1
ATOM 1089 C C . ILE A 1 136 ? 2.766 -21.734 -1.889 1 98.75 136 ILE A C 1
ATOM 1091 O O . ILE A 1 136 ? 1.923 -21.453 -1.037 1 98.75 136 ILE A O 1
ATOM 1095 N N . ASP A 1 137 ? 3.951 -21.172 -2.014 1 98.69 137 ASP A N 1
ATOM 1096 C CA . ASP A 1 137 ? 4.383 -20.062 -1.175 1 98.69 137 ASP A CA 1
ATOM 1097 C C . ASP A 1 137 ? 3.949 -18.719 -1.772 1 98.69 137 ASP A C 1
ATOM 1099 O O . ASP A 1 137 ? 3.432 -17.859 -1.062 1 98.69 137 ASP A O 1
ATOM 1103 N N . HIS A 1 138 ? 4.238 -18.516 -3.025 1 98.81 138 HIS A N 1
ATOM 1104 C CA . HIS A 1 138 ? 3.848 -17.281 -3.709 1 98.81 138 HIS A CA 1
ATOM 1105 C C . HIS A 1 138 ? 3.793 -17.484 -5.219 1 98.81 138 HIS A C 1
ATOM 1107 O O . HIS A 1 138 ? 4.316 -18.484 -5.734 1 98.81 138 HIS A O 1
ATOM 1113 N N . THR A 1 139 ? 3.068 -16.688 -5.883 1 98.88 139 THR A N 1
ATOM 1114 C CA . THR A 1 139 ? 3.121 -16.547 -7.336 1 98.88 139 THR A CA 1
ATOM 1115 C C . THR A 1 139 ? 3.66 -15.164 -7.719 1 98.88 139 THR A C 1
ATOM 1117 O O . THR A 1 139 ? 3.502 -14.203 -6.969 1 98.88 139 THR A O 1
ATOM 1120 N N . MET A 1 140 ? 4.352 -15.141 -8.836 1 98.88 140 MET A N 1
ATOM 1121 C CA . MET A 1 140 ? 5.027 -13.906 -9.219 1 98.88 140 MET A CA 1
ATOM 1122 C C . MET A 1 140 ? 4.445 -13.344 -10.516 1 98.88 140 MET A C 1
ATOM 1124 O O . MET A 1 140 ? 4.266 -14.078 -11.484 1 98.88 140 MET A O 1
ATOM 1128 N N . ILE A 1 141 ? 4.07 -12.125 -10.477 1 98.94 141 ILE A N 1
ATOM 1129 C CA . ILE A 1 141 ? 3.742 -11.391 -11.688 1 98.94 141 ILE A CA 1
ATOM 1130 C C . ILE A 1 141 ? 4.707 -10.211 -11.859 1 98.94 141 ILE A C 1
ATOM 1132 O O . ILE A 1 141 ? 5.254 -9.703 -10.875 1 98.94 141 ILE A O 1
ATOM 1136 N N . ARG A 1 142 ? 4.938 -9.867 -13.109 1 98.88 142 ARG A N 1
ATOM 1137 C CA . ARG A 1 142 ? 5.742 -8.688 -13.406 1 98.88 142 ARG A CA 1
ATOM 1138 C C . ARG A 1 142 ? 4.859 -7.465 -13.617 1 98.88 142 ARG A C 1
ATOM 1140 O O . ARG A 1 142 ? 3.771 -7.566 -14.188 1 98.88 142 ARG A O 1
ATOM 1147 N N . VAL A 1 143 ? 5.328 -6.352 -13.156 1 98.88 143 VAL A N 1
ATOM 1148 C CA . VAL A 1 143 ? 4.543 -5.125 -13.242 1 98.88 143 VAL A CA 1
ATOM 1149 C C . VAL A 1 143 ? 5.375 -4.02 -13.891 1 98.88 143 VAL A C 1
ATOM 1151 O O . VAL A 1 143 ? 6.605 -4.02 -13.789 1 98.88 143 VAL A O 1
ATOM 1154 N N . GLU A 1 144 ? 4.719 -3.092 -14.508 1 98.62 144 GLU A N 1
ATOM 1155 C CA . GLU A 1 144 ? 5.402 -2.035 -15.242 1 98.62 144 GLU A CA 1
ATOM 1156 C C . GLU A 1 144 ? 5.602 -0.796 -14.375 1 98.62 144 GLU A C 1
ATOM 1158 O O . GLU A 1 144 ? 6.457 0.043 -14.672 1 98.62 144 GLU A O 1
ATOM 1163 N N . ASP A 1 145 ? 4.809 -0.587 -13.391 1 98.25 145 ASP A N 1
ATOM 1164 C CA . ASP A 1 145 ? 4.891 0.499 -12.422 1 98.25 145 ASP A CA 1
ATOM 1165 C C . ASP A 1 145 ? 4.664 -0.017 -11 1 98.25 145 ASP A C 1
ATOM 1167 O O . ASP A 1 145 ? 3.551 -0.404 -10.641 1 98.25 145 ASP A O 1
ATOM 1171 N N . ALA A 1 146 ? 5.73 0.004 -10.172 1 98.5 146 ALA A N 1
ATOM 1172 C CA . ALA A 1 146 ? 5.691 -0.609 -8.852 1 98.5 146 ALA A CA 1
ATOM 1173 C C . ALA A 1 146 ? 4.758 0.155 -7.918 1 98.5 146 ALA A C 1
ATOM 1175 O O . ALA A 1 146 ? 4.047 -0.448 -7.109 1 98.5 146 ALA A O 1
ATOM 1176 N N . ASP A 1 147 ? 4.746 1.526 -8.008 1 98.38 147 ASP A N 1
ATOM 1177 C CA . ASP A 1 147 ? 3.842 2.311 -7.172 1 98.38 147 ASP A CA 1
ATOM 1178 C C . ASP A 1 147 ? 2.383 1.963 -7.461 1 98.38 147 ASP A C 1
ATOM 1180 O O . ASP A 1 147 ? 1.61 1.69 -6.539 1 98.38 147 ASP A O 1
ATOM 1184 N N . ASP A 1 148 ? 2.045 1.938 -8.742 1 98.25 148 ASP A N 1
ATOM 1185 C CA . ASP A 1 148 ? 0.678 1.637 -9.156 1 98.25 148 ASP A CA 1
ATOM 1186 C C . ASP A 1 148 ? 0.26 0.241 -8.695 1 98.25 148 ASP A C 1
ATOM 1188 O O . ASP A 1 148 ? -0.858 0.048 -8.219 1 98.25 148 ASP A O 1
ATOM 1192 N N . ALA A 1 149 ? 1.18 -0.673 -8.875 1 98.81 149 ALA A N 1
ATOM 1193 C CA . ALA A 1 149 ? 0.864 -2.061 -8.547 1 98.81 149 ALA A CA 1
ATOM 1194 C C . ALA A 1 149 ? 0.648 -2.229 -7.043 1 98.81 149 ALA A C 1
ATOM 1196 O O . ALA A 1 149 ? -0.313 -2.875 -6.617 1 98.81 149 ALA A O 1
ATOM 1197 N N . LEU A 1 150 ? 1.571 -1.675 -6.25 1 98.81 150 LEU A N 1
ATOM 1198 C CA . LEU A 1 150 ? 1.413 -1.727 -4.801 1 98.81 150 LEU A CA 1
ATOM 1199 C C . LEU A 1 150 ? 0.117 -1.049 -4.371 1 98.81 150 LEU A C 1
ATOM 1201 O O . LEU A 1 150 ? -0.617 -1.577 -3.533 1 98.81 150 LEU A O 1
ATOM 1205 N N . GLY A 1 151 ? -0.16 0.095 -4.941 1 98.75 151 GLY A N 1
ATOM 1206 C CA . GLY A 1 151 ? -1.389 0.809 -4.633 1 98.75 151 GLY A CA 1
ATOM 1207 C C . GLY A 1 151 ? -2.639 0.034 -5.004 1 98.75 151 GLY A C 1
ATOM 1208 O O . GLY A 1 151 ? -3.633 0.062 -4.277 1 98.75 151 GLY A O 1
ATOM 1209 N N . PHE A 1 152 ? -2.582 -0.617 -6.16 1 98.69 152 PHE A N 1
ATOM 1210 C CA . PHE A 1 152 ? -3.711 -1.437 -6.586 1 98.69 152 PHE A CA 1
ATOM 1211 C C . PHE A 1 152 ? -4.055 -2.479 -5.531 1 98.69 152 PHE A C 1
ATOM 1213 O O . PHE A 1 152 ? -5.195 -2.557 -5.074 1 98.69 152 PHE A O 1
ATOM 1220 N N . TRP A 1 153 ? -3.15 -3.287 -5.125 1 98.5 153 TRP A N 1
ATOM 1221 C CA . TRP A 1 153 ? -3.418 -4.383 -4.199 1 98.5 153 TRP A CA 1
ATOM 1222 C C . TRP A 1 153 ? -3.816 -3.855 -2.828 1 98.5 153 TRP A C 1
ATOM 1224 O O . TRP A 1 153 ? -4.684 -4.426 -2.164 1 98.5 153 TRP A O 1
ATOM 1234 N N . THR A 1 154 ? -3.182 -2.766 -2.418 1 98 154 THR A N 1
ATOM 1235 C CA . THR A 1 154 ? -3.533 -2.156 -1.141 1 98 154 THR A CA 1
ATOM 1236 C C . THR A 1 154 ? -4.961 -1.623 -1.169 1 98 154 THR A C 1
ATOM 1238 O O . THR A 1 154 ? -5.754 -1.909 -0.268 1 98 154 THR A O 1
ATOM 1241 N N . ARG A 1 155 ? -5.285 -0.873 -2.197 1 98 155 ARG A N 1
ATOM 1242 C CA . ARG A 1 155 ? -6.582 -0.206 -2.244 1 98 155 ARG A CA 1
ATOM 1243 C C . ARG A 1 155 ? -7.691 -1.195 -2.576 1 98 155 ARG A C 1
ATOM 1245 O O . ARG A 1 155 ? -8.727 -1.226 -1.903 1 98 155 ARG A O 1
ATOM 1252 N N . LYS A 1 156 ? -7.477 -2.008 -3.592 1 97.88 156 LYS A N 1
ATOM 1253 C CA . LYS A 1 156 ? -8.555 -2.848 -4.105 1 97.88 156 LYS A CA 1
ATOM 1254 C C . LYS A 1 156 ? -8.812 -4.039 -3.188 1 97.88 156 LYS A C 1
ATOM 1256 O O . LYS A 1 156 ? -9.961 -4.379 -2.912 1 97.88 156 LYS A O 1
ATOM 1261 N N . PHE A 1 157 ? -7.723 -4.625 -2.676 1 97.44 157 PHE A N 1
ATOM 1262 C CA . PHE A 1 157 ? -7.906 -5.906 -2.01 1 97.44 157 PHE A CA 1
ATOM 1263 C C . PHE A 1 157 ? -7.5 -5.82 -0.545 1 97.44 157 PHE A C 1
ATOM 1265 O O . PHE A 1 157 ? -7.641 -6.789 0.203 1 97.44 157 PHE A O 1
ATOM 1272 N N . GLU A 1 158 ? -7.008 -4.621 -0.126 1 96.81 158 GLU A N 1
ATOM 1273 C CA . GLU A 1 158 ? -6.617 -4.383 1.26 1 96.81 158 GLU A CA 1
ATOM 1274 C C . GLU A 1 158 ? -5.465 -5.293 1.673 1 96.81 158 GLU A C 1
ATOM 1276 O O . GLU A 1 158 ? -5.441 -5.801 2.797 1 96.81 158 GLU A O 1
ATOM 1281 N N . TYR A 1 159 ? -4.598 -5.605 0.725 1 97.44 159 TYR A N 1
ATOM 1282 C CA . TYR A 1 159 ? -3.4 -6.387 1.017 1 97.44 159 TYR A CA 1
ATOM 1283 C C . TYR A 1 159 ? -2.299 -5.504 1.588 1 97.44 159 TYR A C 1
ATOM 1285 O O . TYR A 1 159 ? -2.188 -4.328 1.23 1 97.44 159 TYR A O 1
ATOM 1293 N N . ASP A 1 160 ? -1.531 -6.039 2.467 1 96.12 160 ASP A N 1
ATOM 1294 C CA . ASP A 1 160 ? -0.344 -5.371 2.994 1 96.12 160 ASP A CA 1
ATOM 1295 C C . ASP A 1 160 ? 0.912 -5.812 2.246 1 96.12 160 ASP A C 1
ATOM 1297 O O . ASP A 1 160 ? 0.994 -6.949 1.776 1 96.12 160 ASP A O 1
ATOM 1301 N N . GLU A 1 161 ? 1.861 -4.887 2.033 1 97.12 161 GLU A N 1
ATOM 1302 C CA . GLU A 1 161 ? 3.215 -5.297 1.665 1 97.12 161 GLU A CA 1
ATOM 1303 C C . GLU A 1 161 ? 3.922 -5.973 2.834 1 97.12 161 GLU A C 1
ATOM 1305 O O . GLU A 1 161 ? 4.074 -5.379 3.904 1 97.12 161 GLU A O 1
ATOM 1310 N N . VAL A 1 162 ? 4.367 -7.184 2.639 1 96.25 162 VAL A N 1
ATOM 1311 C CA . VAL A 1 162 ? 4.887 -7.949 3.768 1 96.25 162 VAL A CA 1
ATOM 1312 C C . VAL A 1 162 ? 6.371 -8.234 3.559 1 96.25 162 VAL A C 1
ATOM 1314 O O . VAL A 1 162 ? 7.027 -8.812 4.43 1 96.25 162 VAL A O 1
ATOM 1317 N N . GLY A 1 163 ? 6.891 -7.875 2.451 1 96.5 163 GLY A N 1
ATOM 1318 C CA . GLY A 1 163 ? 8.297 -8.078 2.156 1 96.5 163 GLY A CA 1
ATOM 1319 C C . GLY A 1 163 ? 8.75 -7.402 0.875 1 96.5 163 GLY A C 1
ATOM 1320 O O . GLY A 1 163 ? 7.93 -7.129 -0.007 1 96.5 163 GLY A O 1
ATOM 1321 N N . ARG A 1 164 ? 10.016 -7.137 0.799 1 97 164 ARG A N 1
ATOM 1322 C CA . ARG A 1 164 ? 10.594 -6.57 -0.417 1 97 164 ARG A CA 1
ATOM 1323 C C . ARG A 1 164 ? 12.07 -6.918 -0.532 1 97 164 ARG A C 1
ATOM 1325 O O . ARG A 1 164 ? 12.727 -7.223 0.469 1 97 164 ARG A O 1
ATOM 1332 N N . TRP A 1 165 ? 12.516 -6.969 -1.66 1 96.94 165 TRP A N 1
ATOM 1333 C CA . TRP A 1 165 ? 13.922 -7.031 -2.045 1 96.94 165 TRP A CA 1
ATOM 1334 C C . TRP A 1 165 ? 14.219 -6.062 -3.186 1 96.94 165 TRP A C 1
ATOM 1336 O O . TRP A 1 165 ? 13.602 -6.145 -4.25 1 96.94 165 TRP A O 1
ATOM 1346 N N . GLU A 1 166 ? 15.07 -5.117 -2.945 1 96.62 166 GLU A N 1
ATOM 1347 C CA . GLU A 1 166 ? 15.422 -4.129 -3.959 1 96.62 166 GLU A CA 1
ATOM 1348 C C . GLU A 1 166 ? 16.891 -4.27 -4.379 1 96.62 166 GLU A C 1
ATOM 1350 O O . GLU A 1 166 ? 17.797 -3.979 -3.596 1 96.62 166 GLU A O 1
ATOM 1355 N N . ALA A 1 167 ? 17.016 -4.754 -5.578 1 94.31 167 ALA A N 1
ATOM 1356 C CA . ALA A 1 167 ? 18.344 -4.918 -6.172 1 94.31 167 ALA A CA 1
ATOM 1357 C C . ALA A 1 167 ? 18.672 -3.756 -7.102 1 94.31 167 ALA A C 1
ATOM 1359 O O . ALA A 1 167 ? 18 -2.725 -7.082 1 94.31 167 ALA A O 1
ATOM 1360 N N . ASP A 1 168 ? 19.781 -3.846 -7.871 1 92.75 168 ASP A N 1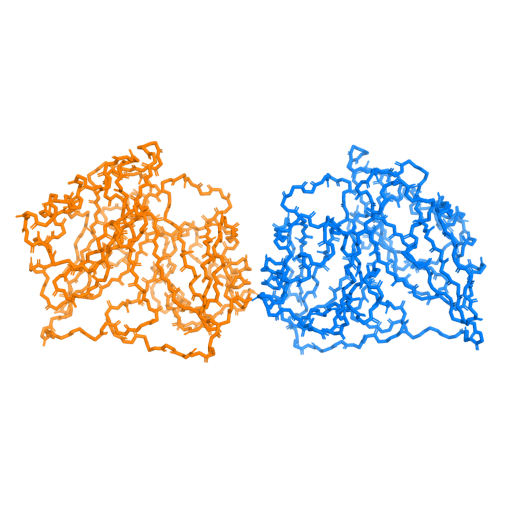
ATOM 1361 C CA . ASP A 1 168 ? 20.266 -2.76 -8.719 1 92.75 168 ASP A CA 1
ATOM 1362 C C . ASP A 1 168 ? 19.344 -2.549 -9.922 1 92.75 168 ASP A C 1
ATOM 1364 O O . ASP A 1 168 ? 19.094 -1.413 -10.328 1 92.75 168 ASP A O 1
ATOM 1368 N N . SER A 1 169 ? 18.828 -3.662 -10.391 1 96.06 169 SER A N 1
ATOM 1369 C CA . SER A 1 169 ? 18.141 -3.537 -11.68 1 96.06 169 SER A CA 1
ATOM 1370 C C . SER A 1 169 ? 16.672 -3.893 -11.555 1 96.06 169 SER A C 1
ATOM 1372 O O . SER A 1 169 ? 15.898 -3.705 -12.492 1 96.06 169 SER A O 1
ATOM 1374 N N . PHE A 1 170 ? 16.297 -4.434 -10.406 1 97.94 170 PHE A N 1
ATOM 1375 C CA . PHE A 1 170 ? 14.906 -4.82 -10.219 1 97.94 170 PHE A CA 1
ATOM 1376 C C . PHE A 1 170 ? 14.562 -4.891 -8.742 1 97.94 170 PHE A C 1
ATOM 1378 O O . PHE A 1 170 ? 15.445 -4.832 -7.887 1 97.94 170 PHE A O 1
ATOM 1385 N N . ALA A 1 171 ? 13.305 -4.926 -8.453 1 98.5 171 ALA A N 1
ATOM 1386 C CA . ALA A 1 171 ? 12.781 -5.066 -7.094 1 98.5 171 ALA A CA 1
ATOM 1387 C C . ALA A 1 171 ? 11.641 -6.078 -7.047 1 98.5 171 ALA A C 1
ATOM 1389 O O . ALA A 1 171 ? 10.961 -6.297 -8.047 1 98.5 171 ALA A O 1
ATOM 1390 N N . ASN A 1 172 ? 11.547 -6.734 -5.953 1 98.69 172 ASN A N 1
ATOM 1391 C CA . ASN A 1 172 ? 10.422 -7.609 -5.629 1 98.69 172 ASN A CA 1
ATOM 1392 C C . ASN A 1 172 ? 9.648 -7.105 -4.41 1 98.69 172 ASN A C 1
ATOM 1394 O O . ASN A 1 172 ? 10.25 -6.738 -3.4 1 98.69 172 ASN A O 1
ATOM 1398 N N . TYR A 1 173 ? 8.398 -6.988 -4.566 1 98.75 173 TYR A N 1
ATOM 1399 C CA . TYR A 1 173 ? 7.496 -6.699 -3.457 1 98.75 173 TYR A CA 1
ATOM 1400 C C . TYR A 1 173 ? 6.516 -7.848 -3.24 1 98.75 173 TYR A C 1
ATOM 1402 O O . TYR A 1 173 ? 5.973 -8.398 -4.199 1 98.75 173 TYR A O 1
ATOM 1410 N N . PHE A 1 174 ? 6.277 -8.25 -1.995 1 98.75 174 PHE A N 1
ATOM 1411 C CA . PHE A 1 174 ? 5.312 -9.297 -1.661 1 98.75 174 PHE A CA 1
ATOM 1412 C C . PHE A 1 174 ? 4.098 -8.703 -0.961 1 98.75 174 PHE A C 1
ATOM 1414 O O . PHE A 1 174 ? 4.234 -7.945 0.001 1 98.75 174 PHE A O 1
ATOM 1421 N N . VAL A 1 175 ? 2.916 -9 -1.469 1 98.44 175 VAL A N 1
ATOM 1422 C CA . VAL A 1 175 ? 1.692 -8.508 -0.847 1 98.44 175 VAL A CA 1
ATOM 1423 C C . VAL A 1 175 ? 0.799 -9.68 -0.454 1 98.44 175 VAL A C 1
ATOM 1425 O O . VAL A 1 175 ? 0.759 -10.695 -1.149 1 98.44 175 VAL A O 1
ATOM 1428 N N . GLU A 1 176 ? 0.096 -9.586 0.631 1 97 176 GLU A N 1
ATOM 1429 C CA . GLU A 1 176 ? -0.83 -10.578 1.166 1 97 176 GLU A CA 1
ATOM 1430 C C . GLU A 1 176 ? -1.938 -9.922 1.981 1 97 176 GLU A C 1
ATOM 1432 O O . GLU A 1 176 ? -1.817 -8.758 2.375 1 97 176 GLU A O 1
ATOM 1437 N N . PRO A 1 177 ? -2.984 -10.695 2.148 1 95.56 177 PRO A N 1
ATOM 1438 C CA . PRO A 1 177 ? -4.016 -10.141 3.033 1 95.56 177 PRO A CA 1
ATOM 1439 C C . PRO A 1 177 ? -3.486 -9.82 4.43 1 95.56 177 PRO A C 1
ATOM 1441 O O . PRO A 1 177 ? -2.619 -10.531 4.941 1 95.56 177 PRO A O 1
ATOM 1444 N N . ARG A 1 178 ? -3.996 -8.734 5.145 1 87.75 178 ARG A N 1
ATOM 1445 C CA . ARG A 1 178 ? -3.588 -8.234 6.453 1 87.75 178 ARG A CA 1
ATOM 1446 C C . ARG A 1 178 ? -3.604 -9.352 7.496 1 87.75 178 ARG A C 1
ATOM 1448 O O . ARG A 1 178 ? -2.744 -9.391 8.375 1 87.75 178 ARG A O 1
ATOM 1455 N N . ASN A 1 179 ? -4.473 -10.305 7.453 1 88.31 179 ASN A N 1
ATOM 1456 C CA . ASN A 1 179 ? -4.59 -11.367 8.445 1 88.31 179 ASN A CA 1
ATOM 1457 C C . ASN A 1 179 ? -4.41 -12.75 7.82 1 88.31 179 ASN A C 1
ATOM 1459 O O . ASN A 1 179 ? -5.031 -13.719 8.258 1 88.31 179 ASN A O 1
ATOM 1463 N N . ALA A 1 180 ? -3.521 -12.766 6.914 1 93.69 180 ALA A N 1
ATOM 1464 C CA . ALA A 1 180 ? -3.316 -14.031 6.219 1 93.69 180 ALA A CA 1
ATOM 1465 C C . ALA A 1 180 ? -2.568 -15.023 7.102 1 93.69 180 ALA A C 1
ATOM 1467 O O . ALA A 1 180 ? -1.647 -14.648 7.828 1 93.69 180 ALA A O 1
ATOM 1468 N N . ALA A 1 181 ? -2.932 -16.281 7.027 1 96.06 181 ALA A N 1
ATOM 1469 C CA . ALA A 1 181 ? -2.148 -17.344 7.652 1 96.06 181 ALA A CA 1
ATOM 1470 C C . ALA A 1 181 ? -0.768 -17.453 7.012 1 96.06 181 ALA A C 1
ATOM 1472 O O . ALA A 1 181 ? -0.582 -17.078 5.852 1 96.06 181 ALA A O 1
ATOM 1473 N N . ASP A 1 182 ? 0.145 -17.984 7.793 1 96.5 182 ASP A N 1
ATOM 1474 C CA . ASP A 1 182 ? 1.498 -18.188 7.281 1 96.5 182 ASP A CA 1
ATOM 1475 C C . ASP A 1 182 ? 1.492 -19.062 6.031 1 96.5 182 ASP A C 1
ATOM 1477 O O . ASP A 1 182 ? 2.365 -18.938 5.172 1 96.5 182 ASP A O 1
ATOM 1481 N N . GLU A 1 183 ? 0.49 -19.906 5.938 1 97.44 183 GLU A N 1
ATOM 1482 C CA . GLU A 1 183 ? 0.416 -20.906 4.883 1 97.44 183 GLU A CA 1
ATOM 1483 C C . GLU A 1 183 ? -0.179 -20.328 3.602 1 97.44 183 GLU A C 1
ATOM 1485 O O . GLU A 1 183 ? -0.126 -20.953 2.543 1 97.44 183 GLU A O 1
ATOM 1490 N N . ALA A 1 184 ? -0.723 -19.109 3.699 1 97.31 184 ALA A N 1
ATOM 1491 C CA . ALA A 1 184 ? -1.379 -18.5 2.549 1 97.31 184 ALA A CA 1
ATOM 1492 C C . ALA A 1 184 ? -0.362 -18.109 1.479 1 97.31 184 ALA A C 1
ATOM 1494 O O . ALA A 1 184 ? 0.808 -17.875 1.785 1 97.31 184 ALA A O 1
ATOM 1495 N N . MET A 1 185 ? -0.795 -18.141 0.236 1 97.88 185 MET A N 1
ATOM 1496 C CA . MET A 1 185 ? 0.031 -17.703 -0.89 1 97.88 185 MET A CA 1
ATOM 1497 C C . MET A 1 185 ? 0.108 -16.188 -0.963 1 97.88 185 MET A C 1
ATOM 1499 O O . MET A 1 185 ? -0.913 -15.508 -0.858 1 97.88 185 MET A O 1
ATOM 1503 N N . ALA A 1 186 ? 1.304 -15.641 -1.139 1 98.5 186 ALA A N 1
ATOM 1504 C CA . ALA A 1 186 ? 1.502 -14.219 -1.393 1 98.5 186 ALA A CA 1
ATOM 1505 C C . ALA A 1 186 ? 1.615 -13.938 -2.889 1 98.5 186 ALA A C 1
ATOM 1507 O O . ALA A 1 186 ? 1.854 -14.852 -3.682 1 98.5 186 ALA A O 1
ATOM 1508 N N . VAL A 1 187 ? 1.369 -12.719 -3.268 1 98.88 187 VAL A N 1
ATOM 1509 C CA . VAL A 1 187 ? 1.641 -12.266 -4.625 1 98.88 187 VAL A CA 1
ATOM 1510 C C . VAL A 1 187 ? 2.953 -11.484 -4.656 1 98.88 187 VAL A C 1
ATOM 1512 O O . VAL A 1 187 ? 3.104 -10.484 -3.955 1 98.88 187 VAL A O 1
ATOM 1515 N N . GLU A 1 188 ? 3.879 -12.031 -5.371 1 98.94 188 GLU A N 1
ATOM 1516 C CA . GLU A 1 188 ? 5.141 -11.336 -5.609 1 98.94 188 GLU A CA 1
ATOM 1517 C C . GLU A 1 188 ? 5.043 -10.422 -6.824 1 98.94 188 GLU A C 1
ATOM 1519 O O . GLU A 1 188 ? 4.742 -10.875 -7.93 1 98.94 188 GLU A O 1
ATOM 1524 N N . LEU A 1 189 ? 5.238 -9.141 -6.621 1 98.94 189 LEU A N 1
ATOM 1525 C CA . LEU A 1 189 ? 5.297 -8.133 -7.672 1 98.94 189 LEU A CA 1
ATOM 1526 C C . LEU A 1 189 ? 6.742 -7.828 -8.055 1 98.94 189 LEU A C 1
ATOM 1528 O O . LEU A 1 189 ? 7.508 -7.312 -7.234 1 98.94 189 LEU A O 1
ATOM 1532 N N . THR A 1 190 ? 7.094 -8.203 -9.258 1 98.94 190 THR A N 1
ATOM 1533 C CA . THR A 1 190 ? 8.453 -7.941 -9.727 1 98.94 190 THR A CA 1
ATOM 1534 C C . THR A 1 190 ? 8.477 -6.73 -10.648 1 98.94 190 THR A C 1
ATOM 1536 O O . THR A 1 190 ? 7.738 -6.676 -11.633 1 98.94 190 THR A O 1
ATOM 1539 N N . TYR A 1 191 ? 9.273 -5.781 -10.328 1 98.81 191 TYR A N 1
ATOM 1540 C CA . TYR A 1 191 ? 9.422 -4.543 -11.086 1 98.81 191 TYR A CA 1
ATOM 1541 C C . TYR A 1 191 ? 10.852 -4.371 -11.57 1 98.81 191 TYR A C 1
ATOM 1543 O O . TYR A 1 191 ? 11.781 -4.266 -10.766 1 98.81 191 TYR A O 1
ATOM 1551 N N . ASN A 1 192 ? 11.086 -4.375 -12.891 1 98.62 192 ASN A N 1
ATOM 1552 C CA . ASN A 1 192 ? 12.383 -4.078 -13.492 1 98.62 192 ASN A CA 1
ATOM 1553 C C . ASN A 1 192 ? 12.539 -2.588 -13.773 1 98.62 192 ASN A C 1
ATOM 1555 O O . ASN A 1 192 ? 11.633 -1.952 -14.312 1 98.62 192 ASN A O 1
ATOM 1559 N N . TYR A 1 193 ? 13.727 -2.012 -13.422 1 96.56 193 TYR A N 1
ATOM 1560 C CA . TYR A 1 193 ? 13.961 -0.575 -13.5 1 96.56 193 TYR A CA 1
ATOM 1561 C C . TYR A 1 193 ? 14.32 -0.159 -14.922 1 96.56 193 TYR A C 1
ATOM 1563 O O . TYR A 1 193 ? 15.219 0.666 -15.125 1 96.56 193 TYR A O 1
ATOM 1571 N N . ASP A 1 194 ? 13.812 -0.723 -15.93 1 97 194 ASP A N 1
ATOM 1572 C CA . ASP A 1 194 ? 14.289 -0.415 -17.281 1 97 194 ASP A CA 1
ATOM 1573 C C . ASP A 1 194 ? 13.125 -0.008 -18.188 1 97 194 ASP A C 1
ATOM 1575 O O . ASP A 1 194 ? 13.297 0.134 -19.391 1 97 194 ASP A O 1
ATOM 1579 N N . GLY A 1 195 ? 11.953 0.176 -17.656 1 96.31 195 GLY A N 1
ATOM 1580 C CA . GLY A 1 195 ? 10.812 0.702 -18.391 1 96.31 195 GLY A CA 1
ATOM 1581 C C . GLY A 1 195 ? 10.242 -0.282 -19.391 1 96.31 195 GLY A C 1
ATOM 1582 O O . GLY A 1 195 ? 9.43 0.089 -20.25 1 96.31 195 GLY A O 1
ATOM 1583 N N . ARG A 1 196 ? 10.547 -1.595 -19.297 1 97.19 196 ARG A N 1
ATOM 1584 C CA . ARG A 1 196 ? 10.078 -2.576 -20.266 1 97.19 196 ARG A CA 1
ATOM 1585 C C . ARG A 1 196 ? 8.594 -2.873 -20.078 1 97.19 196 ARG A C 1
ATOM 1587 O O . ARG A 1 196 ? 8.016 -2.535 -19.047 1 97.19 196 ARG A O 1
ATOM 1594 N N . SER A 1 197 ? 7.984 -3.408 -21.109 1 98 197 SER A N 1
ATOM 1595 C CA . SER A 1 197 ? 6.621 -3.932 -21.078 1 98 197 SER A CA 1
ATOM 1596 C C . SER A 1 197 ? 6.613 -5.453 -21.172 1 98 197 SER A C 1
ATOM 1598 O O . SER A 1 197 ? 7.641 -6.07 -21.453 1 98 197 SER A O 1
ATOM 1600 N N . TYR A 1 198 ? 5.523 -6.059 -20.875 1 98.38 198 TYR A N 1
ATOM 1601 C CA . TYR A 1 198 ? 5.434 -7.512 -20.812 1 98.38 198 TYR A CA 1
ATOM 1602 C C . TYR A 1 198 ? 4.305 -8.023 -21.703 1 98.38 198 TYR A C 1
ATOM 1604 O O . TYR A 1 198 ? 3.301 -7.336 -21.906 1 98.38 198 TYR A O 1
ATOM 1612 N N . THR A 1 199 ? 4.469 -9.195 -22.188 1 98.06 199 THR A N 1
ATOM 1613 C CA . THR A 1 199 ? 3.436 -9.898 -22.953 1 98.06 199 THR A CA 1
ATOM 1614 C C . THR A 1 199 ? 2.711 -10.914 -22.062 1 98.06 199 THR A C 1
ATOM 1616 O O . THR A 1 199 ? 3.344 -11.633 -21.297 1 98.06 199 THR A O 1
ATOM 1619 N N . GLN A 1 200 ? 1.423 -10.953 -22.156 1 96.69 200 GLN A N 1
ATOM 1620 C CA . GLN A 1 200 ? 0.636 -11.852 -21.328 1 96.69 200 GLN A CA 1
ATOM 1621 C C . GLN A 1 200 ? 0.803 -13.305 -21.781 1 96.69 200 GLN A C 1
ATOM 1623 O O . GLN A 1 200 ? 0.929 -14.203 -20.953 1 96.69 200 GLN A O 1
ATOM 1628 N N . GLY A 1 201 ? 0.86 -13.453 -23.188 1 96.38 201 GLY A N 1
ATOM 1629 C CA . GLY A 1 201 ? 0.797 -14.812 -23.703 1 96.38 201 GLY A CA 1
ATOM 1630 C C . GLY A 1 201 ? -0.485 -15.531 -23.312 1 96.38 201 GLY A C 1
ATOM 1631 O O . GLY A 1 201 ? -1.515 -14.891 -23.094 1 96.38 201 GLY A O 1
ATOM 1632 N N . ASP A 1 202 ? -0.479 -16.891 -23.391 1 95.69 202 ASP A N 1
ATOM 1633 C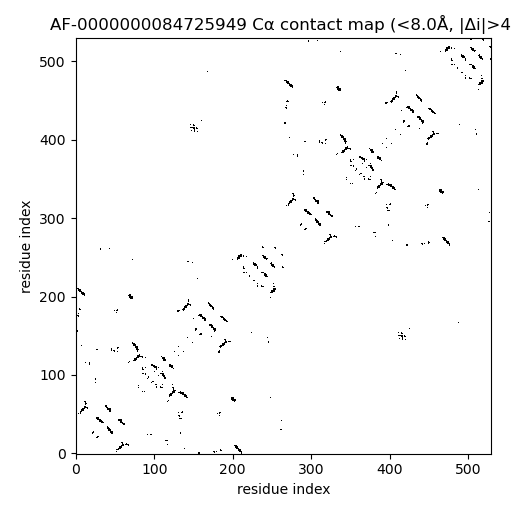 CA . ASP A 1 202 ? -1.656 -17.656 -22.969 1 95.69 202 ASP A CA 1
ATOM 1634 C C . ASP A 1 202 ? -1.279 -18.766 -22 1 95.69 202 ASP A C 1
ATOM 1636 O O . ASP A 1 202 ? -2.104 -19.625 -21.672 1 95.69 202 ASP A O 1
ATOM 1640 N N . GLY A 1 203 ? -0.008 -18.797 -21.547 1 97.19 203 GLY A N 1
ATOM 1641 C CA . GLY A 1 203 ? 0.468 -19.812 -20.609 1 97.19 203 GLY A CA 1
ATOM 1642 C C . GLY A 1 203 ? -0.059 -19.625 -19.203 1 97.19 203 GLY A C 1
ATOM 1643 O O . GLY A 1 203 ? -0.08 -20.578 -18.422 1 97.19 203 GLY A O 1
ATOM 1644 N N . TRP A 1 204 ? -0.357 -18.469 -18.859 1 98.06 204 TRP A N 1
ATOM 1645 C CA . TRP A 1 204 ? -0.983 -18.109 -17.578 1 98.06 204 TRP A CA 1
ATOM 1646 C C . TRP A 1 204 ? -2.328 -17.438 -17.812 1 98.06 204 TRP A C 1
ATOM 1648 O O . TRP A 1 204 ? -2.482 -16.641 -18.734 1 98.06 204 TRP A O 1
ATOM 1658 N N . GLY A 1 205 ? -3.273 -17.734 -16.938 1 98.19 205 GLY A N 1
ATOM 1659 C CA . GLY A 1 205 ? -4.609 -17.188 -17.109 1 98.19 205 GLY A CA 1
ATOM 1660 C C . GLY A 1 205 ? -4.945 -16.109 -16.094 1 98.19 205 GLY A C 1
ATOM 1661 O O . GLY A 1 205 ? -5.27 -14.984 -16.469 1 98.19 205 GLY A O 1
ATOM 1662 N N . HIS A 1 206 ? -4.918 -16.484 -14.828 1 98.69 206 HIS A N 1
ATOM 1663 C CA . HIS A 1 206 ? -5.352 -15.547 -13.797 1 98.69 206 HIS A CA 1
ATOM 1664 C C . HIS A 1 206 ? -4.902 -16 -12.414 1 98.69 206 HIS A C 1
ATOM 1666 O O . HIS A 1 206 ? -4.449 -17.141 -12.25 1 98.69 206 HIS A O 1
ATOM 1672 N N . LEU A 1 207 ? -4.883 -15.133 -11.508 1 98.25 207 LEU A N 1
ATOM 1673 C CA . LEU A 1 207 ? -4.965 -15.5 -10.102 1 98.25 207 LEU A CA 1
ATOM 1674 C C . LEU A 1 207 ? -6.367 -15.258 -9.555 1 98.25 207 LEU A C 1
ATOM 1676 O O . LEU A 1 207 ? -7.133 -14.477 -10.117 1 98.25 207 LEU A O 1
ATOM 1680 N N . CYS A 1 208 ? -6.68 -15.992 -8.531 1 98.44 208 CYS A N 1
ATOM 1681 C CA . CYS A 1 208 ? -8.031 -15.922 -7.988 1 98.44 208 CYS A CA 1
ATOM 1682 C C . CYS A 1 208 ? -8 -15.539 -6.512 1 98.44 208 CYS A C 1
ATOM 1684 O O . CYS A 1 208 ? -7.219 -16.094 -5.738 1 98.44 208 CYS A O 1
ATOM 1686 N N . VAL A 1 209 ? -8.82 -14.602 -6.184 1 98.25 209 VAL A N 1
ATOM 1687 C CA . VAL A 1 209 ? -9.031 -14.211 -4.797 1 98.25 209 VAL A CA 1
ATOM 1688 C C . VAL A 1 209 ? -10.367 -14.766 -4.305 1 98.25 209 VAL A C 1
ATOM 1690 O O . VAL A 1 209 ? -11.414 -14.484 -4.887 1 98.25 209 VAL A O 1
ATOM 1693 N N . ARG A 1 210 ? -10.266 -15.562 -3.32 1 96.69 210 ARG A N 1
ATOM 1694 C CA . ARG A 1 210 ? -11.469 -16.078 -2.666 1 96.69 210 ARG A CA 1
ATOM 1695 C C . ARG A 1 210 ? -12.086 -15.016 -1.756 1 96.69 210 ARG A C 1
ATOM 1697 O O . ARG A 1 210 ? -11.414 -14.477 -0.872 1 96.69 210 ARG A O 1
ATOM 1704 N N . VAL A 1 211 ? -13.383 -14.758 -1.967 1 96 211 VAL A N 1
ATOM 1705 C CA . VAL A 1 211 ? -14.055 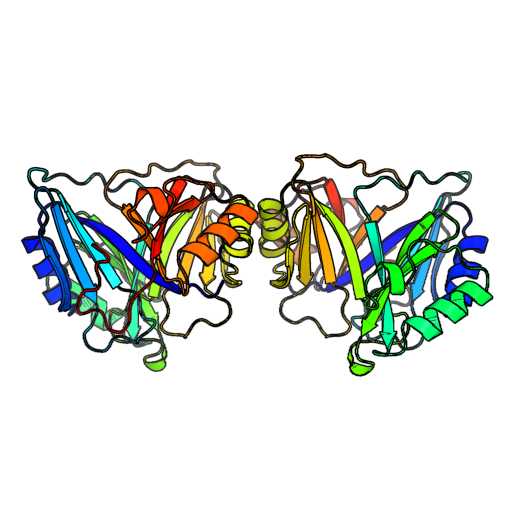-13.711 -1.208 1 96 211 VAL A CA 1
ATOM 1706 C C . VAL A 1 211 ? -15.219 -14.305 -0.417 1 96 211 VAL A C 1
ATOM 1708 O O . VAL A 1 211 ? -15.633 -15.438 -0.667 1 96 211 VAL A O 1
ATOM 1711 N N . ASP A 1 212 ? -15.766 -13.578 0.577 1 93.56 212 ASP A N 1
ATOM 1712 C CA . ASP A 1 212 ? -16.828 -14.047 1.449 1 93.56 212 ASP A CA 1
ATOM 1713 C C . ASP A 1 212 ? -18.203 -13.883 0.785 1 93.56 212 ASP A C 1
ATOM 1715 O O . ASP A 1 212 ? -19.078 -14.727 0.943 1 93.56 212 ASP A O 1
ATOM 1719 N N . ASP A 1 213 ? -18.422 -12.797 0.176 1 95.88 213 ASP A N 1
ATOM 1720 C CA . ASP A 1 213 ? -19.641 -12.438 -0.531 1 95.88 213 ASP A CA 1
ATOM 1721 C C . ASP A 1 213 ? -19.328 -11.828 -1.896 1 95.88 213 ASP A C 1
ATOM 1723 O O . ASP A 1 213 ? -18.922 -10.664 -1.984 1 95.88 213 ASP A O 1
ATOM 1727 N N . LEU A 1 214 ? -19.547 -12.648 -2.91 1 96.94 214 LEU A N 1
ATOM 1728 C CA . LEU A 1 214 ? -19.109 -12.281 -4.258 1 96.94 214 LEU A CA 1
ATOM 1729 C C . LEU A 1 214 ? -19.688 -10.93 -4.664 1 96.94 214 LEU A C 1
ATOM 1731 O O . LEU A 1 214 ? -18.969 -10.047 -5.113 1 96.94 214 LEU A O 1
ATOM 1735 N N . GLN A 1 215 ? -21 -10.75 -4.508 1 97.25 215 GLN A N 1
ATOM 1736 C CA . GLN A 1 215 ? -21.656 -9.516 -4.961 1 97.25 215 GLN A CA 1
ATOM 1737 C C . GLN A 1 215 ? -21.188 -8.32 -4.145 1 97.25 215 GLN A C 1
ATOM 1739 O O . GLN A 1 215 ? -20.859 -7.27 -4.699 1 97.25 215 GLN A O 1
ATOM 1744 N N . ASP A 1 216 ? -21.219 -8.453 -2.855 1 97.12 216 ASP A N 1
ATOM 1745 C CA . ASP A 1 216 ? -20.812 -7.359 -1.984 1 97.12 216 ASP A CA 1
ATOM 1746 C C . ASP A 1 216 ? -19.359 -6.965 -2.252 1 97.12 216 ASP A C 1
ATOM 1748 O O . ASP A 1 216 ? -19.031 -5.781 -2.336 1 97.12 216 ASP A O 1
ATOM 1752 N N . ASP A 1 217 ? -18.469 -7.949 -2.352 1 97.5 217 ASP A N 1
ATOM 1753 C CA . ASP A 1 217 ? -17.047 -7.676 -2.59 1 97.5 217 ASP A CA 1
ATOM 1754 C C . ASP A 1 217 ? -16.828 -7.07 -3.975 1 97.5 217 ASP A C 1
ATOM 1756 O O . ASP A 1 217 ? -15.984 -6.195 -4.148 1 97.5 217 ASP A O 1
ATOM 1760 N N . TRP A 1 218 ? -17.578 -7.539 -4.934 1 97.69 218 TRP A N 1
ATOM 1761 C CA . TRP A 1 218 ? -17.531 -6.938 -6.258 1 97.69 218 TRP A CA 1
ATOM 1762 C C . TRP A 1 218 ? -17.922 -5.465 -6.203 1 97.69 218 TRP A C 1
ATOM 1764 O O . TRP A 1 218 ? -17.25 -4.609 -6.777 1 97.69 218 TRP A O 1
ATOM 1774 N N . ASP A 1 219 ? -19.031 -5.145 -5.531 1 97.25 219 ASP A N 1
ATOM 1775 C CA . ASP A 1 219 ? -19.484 -3.766 -5.406 1 97.25 219 ASP A CA 1
ATOM 1776 C C . ASP A 1 219 ? -18.422 -2.889 -4.746 1 97.25 219 ASP A C 1
ATOM 1778 O O . ASP A 1 219 ? -18.25 -1.733 -5.137 1 97.25 219 ASP A O 1
ATOM 1782 N N . GLN A 1 220 ? -17.781 -3.426 -3.773 1 96.62 220 GLN A N 1
ATOM 1783 C CA . GLN A 1 220 ? -16.688 -2.695 -3.139 1 96.62 220 GLN A CA 1
ATOM 1784 C C . GLN A 1 220 ? -15.57 -2.41 -4.133 1 96.62 220 GLN A C 1
ATOM 1786 O O . GLN A 1 220 ? -15.031 -1.301 -4.168 1 96.62 220 GLN A O 1
ATOM 1791 N N . LEU A 1 221 ? -15.164 -3.4 -4.91 1 97.62 221 LEU A N 1
ATOM 1792 C CA . LEU A 1 221 ? -14.117 -3.213 -5.914 1 97.62 221 LEU A CA 1
ATOM 1793 C C . LEU A 1 221 ? -14.523 -2.135 -6.914 1 97.62 221 LEU A C 1
ATOM 1795 O O . LEU A 1 221 ? -13.688 -1.341 -7.348 1 97.62 221 LEU A O 1
ATOM 1799 N N . GLN A 1 222 ? -15.812 -2.121 -7.262 1 97.31 222 GLN A N 1
ATOM 1800 C CA . GLN A 1 222 ? -16.281 -1.108 -8.203 1 97.31 222 GLN A CA 1
ATOM 1801 C C . GLN A 1 222 ? -16.234 0.283 -7.574 1 97.31 222 GLN A C 1
ATOM 1803 O O . GLN A 1 222 ? -15.891 1.259 -8.242 1 97.31 222 GLN A O 1
ATOM 1808 N N . THR A 1 223 ? -16.578 0.37 -6.328 1 96.19 223 THR A N 1
ATOM 1809 C CA . THR A 1 223 ? -16.438 1.634 -5.613 1 96.19 223 THR A CA 1
ATOM 1810 C C . THR A 1 223 ? -14.984 2.113 -5.664 1 96.19 223 THR A C 1
ATOM 1812 O O . THR A 1 223 ? -14.727 3.312 -5.797 1 96.19 223 THR A O 1
ATOM 1815 N N . ARG A 1 224 ? -14.07 1.181 -5.625 1 97.31 224 ARG A N 1
ATOM 1816 C CA . ARG A 1 224 ? -12.641 1.479 -5.633 1 97.31 224 ARG A CA 1
ATOM 1817 C C . ARG A 1 224 ? -12.117 1.594 -7.062 1 97.31 224 ARG A C 1
ATOM 1819 O O . ARG A 1 224 ? -10.906 1.568 -7.285 1 97.31 224 ARG A O 1
ATOM 1826 N N . GLU A 1 225 ? -13.031 1.576 -8.031 1 97.31 225 GLU A N 1
ATOM 1827 C CA . GLU A 1 225 ? -12.734 1.862 -9.43 1 97.31 225 GLU A CA 1
ATOM 1828 C C . GLU A 1 225 ? -11.875 0.765 -10.047 1 97.31 225 GLU A C 1
ATOM 1830 O O . GLU A 1 225 ? -10.992 1.046 -10.867 1 97.31 225 GLU A O 1
ATOM 1835 N N . ALA A 1 226 ? -12.039 -0.453 -9.586 1 98 226 ALA A N 1
ATOM 1836 C CA . ALA A 1 226 ? -11.406 -1.593 -10.242 1 98 226 ALA A CA 1
ATOM 1837 C C . ALA A 1 226 ? -12.008 -1.832 -11.625 1 98 226 ALA A C 1
ATOM 1839 O O . ALA A 1 226 ? -13.164 -1.472 -11.883 1 98 226 ALA A O 1
ATOM 1840 N N . ASP A 1 227 ? -11.211 -2.41 -12.484 1 98.5 227 ASP A N 1
ATOM 1841 C CA . ASP A 1 227 ? -11.641 -2.715 -13.852 1 98.5 227 ASP A CA 1
ATOM 1842 C C . ASP A 1 227 ? -12.867 -3.623 -13.844 1 98.5 227 ASP A C 1
ATOM 1844 O O . ASP A 1 227 ? -12.883 -4.648 -13.164 1 98.5 227 ASP A O 1
ATOM 1848 N N . ASP A 1 228 ? -13.898 -3.189 -14.461 1 98.19 228 ASP A N 1
ATOM 1849 C CA . ASP A 1 228 ? -15.117 -3.979 -14.609 1 98.19 228 ASP A CA 1
ATOM 1850 C C . ASP A 1 228 ? -15.016 -4.918 -15.812 1 98.19 228 ASP A C 1
ATOM 1852 O O . ASP A 1 228 ? -15.805 -4.816 -16.75 1 98.19 228 ASP A O 1
ATOM 1856 N N . TYR A 1 229 ? -14.141 -5.863 -15.773 1 98.38 229 TYR A N 1
ATOM 1857 C CA . TYR A 1 229 ? -13.836 -6.742 -16.891 1 98.38 229 TYR A CA 1
ATOM 1858 C C . TYR A 1 229 ? -14.977 -7.73 -17.125 1 98.38 229 TYR A C 1
ATOM 1860 O O . TYR A 1 229 ? -15.469 -7.863 -18.25 1 98.38 229 TYR A O 1
ATOM 1868 N N . ARG A 1 230 ? -15.438 -8.578 -16.078 1 98.5 230 ARG A N 1
ATOM 1869 C CA . ARG A 1 230 ? -16.609 -9.438 -16.078 1 98.5 230 ARG A CA 1
ATOM 1870 C C . ARG A 1 230 ? -17.312 -9.398 -14.719 1 98.5 230 ARG A C 1
ATOM 1872 O O . ARG A 1 230 ? -16.828 -9.992 -13.75 1 98.5 230 ARG A O 1
ATOM 1879 N N . GLU A 1 231 ? -18.453 -8.758 -14.703 1 98.38 231 GLU A N 1
ATOM 1880 C CA . GLU A 1 231 ? -19.172 -8.625 -13.438 1 98.38 231 GLU A CA 1
ATOM 1881 C C . GLU A 1 231 ? -19.906 -9.914 -13.078 1 98.38 231 GLU A C 1
ATOM 1883 O O . GLU A 1 231 ? -20.125 -10.766 -13.945 1 98.38 231 GLU A O 1
ATOM 1888 N N . PRO A 1 232 ? -20.344 -10.039 -11.836 1 98.19 232 PRO A N 1
ATOM 1889 C CA . PRO A 1 232 ? -20.984 -11.281 -11.398 1 98.19 232 PRO A CA 1
ATOM 1890 C C . PRO A 1 232 ? -22.203 -11.633 -12.242 1 98.19 232 PRO A C 1
ATOM 1892 O O . PRO A 1 232 ? -22.406 -12.797 -12.594 1 98.19 232 PRO A O 1
ATOM 1895 N N . ALA A 1 233 ? -22.984 -10.68 -12.57 1 97.69 233 ALA A N 1
ATOM 1896 C CA . ALA A 1 233 ? -24.203 -10.914 -13.352 1 97.69 233 ALA A CA 1
ATOM 1897 C C . ALA A 1 233 ? -23.859 -11.562 -14.695 1 97.69 233 ALA A C 1
ATOM 1899 O O . ALA A 1 233 ? -24.625 -12.383 -15.203 1 97.69 233 ALA A O 1
ATOM 1900 N N . ASP A 1 234 ? -22.766 -11.195 -15.289 1 96.88 234 ASP A N 1
ATOM 1901 C CA . ASP A 1 234 ? -22.328 -11.75 -16.562 1 96.88 234 ASP A CA 1
ATOM 1902 C C . ASP A 1 234 ? -21.844 -13.195 -16.406 1 96.88 234 ASP A C 1
ATOM 1904 O O . ASP A 1 234 ? -21.688 -13.914 -17.391 1 96.88 234 ASP A O 1
ATOM 1908 N N . CYS A 1 235 ? -21.578 -13.625 -15.203 1 96.94 235 CYS A N 1
ATOM 1909 C CA . CYS A 1 235 ? -21 -14.938 -14.93 1 96.94 235 CYS A CA 1
ATOM 1910 C C . CYS A 1 235 ? -21.938 -15.789 -14.094 1 96.94 235 CYS A C 1
ATOM 1912 O O . CYS A 1 235 ? -21.5 -16.594 -13.273 1 96.94 235 CYS A O 1
ATOM 1914 N N . ASP A 1 236 ? -23.266 -15.516 -14.258 1 95.75 236 ASP A N 1
ATOM 1915 C CA . ASP A 1 236 ? -24.328 -16.25 -13.578 1 95.75 236 ASP A CA 1
ATOM 1916 C C . ASP A 1 236 ? -24.141 -16.203 -12.062 1 95.75 236 ASP A C 1
ATOM 1918 O O . ASP A 1 236 ? -24.531 -17.125 -11.352 1 95.75 236 ASP A O 1
ATOM 1922 N N . HIS A 1 237 ? -23.438 -15.195 -11.562 1 95.62 237 HIS A N 1
ATOM 1923 C CA . HIS A 1 237 ? -23.188 -14.93 -10.148 1 95.62 237 HIS A CA 1
ATOM 1924 C C . HIS A 1 237 ? -22.344 -16.031 -9.523 1 95.62 237 HIS A C 1
ATOM 1926 O O . HIS A 1 237 ? -22.422 -16.281 -8.312 1 95.62 237 HIS A O 1
ATOM 1932 N N . LEU A 1 238 ? -21.578 -16.688 -10.352 1 95.06 238 LEU A N 1
ATOM 1933 C CA . LEU A 1 238 ? -20.703 -17.75 -9.867 1 95.06 238 LEU A CA 1
ATOM 1934 C C . LEU A 1 238 ? -19.312 -17.203 -9.555 1 95.06 238 LEU A C 1
ATOM 1936 O O . LEU A 1 238 ? -18.641 -17.703 -8.648 1 95.06 238 LEU A O 1
ATOM 1940 N N . TYR A 1 239 ? -18.875 -16.359 -10.32 1 97.5 239 TYR A N 1
ATOM 1941 C CA . TYR A 1 239 ? -17.578 -15.703 -10.195 1 97.5 239 TYR A CA 1
ATOM 1942 C C . TYR A 1 239 ? -17.578 -14.352 -10.898 1 97.5 239 TYR A C 1
ATOM 1944 O O . TYR A 1 239 ? -18.594 -13.922 -11.43 1 97.5 239 TYR A O 1
ATOM 1952 N N . ALA A 1 240 ? -16.531 -13.539 -10.828 1 98.25 240 ALA A N 1
ATOM 1953 C CA . ALA A 1 240 ? -16.281 -12.281 -11.516 1 98.25 240 ALA A CA 1
ATOM 1954 C C . ALA A 1 240 ? -14.797 -12.109 -11.828 1 98.25 240 ALA A C 1
ATOM 1956 O O . ALA A 1 240 ? -13.953 -12.836 -11.289 1 98.25 240 ALA A O 1
ATOM 1957 N N . PHE A 1 241 ? -14.477 -11.281 -12.789 1 98.69 241 PHE A N 1
ATOM 1958 C CA . PHE A 1 241 ? -13.094 -10.984 -13.133 1 98.69 241 PHE A CA 1
ATOM 1959 C C . PHE A 1 241 ? -12.844 -9.484 -13.141 1 98.69 241 PHE A C 1
ATOM 1961 O O . PHE A 1 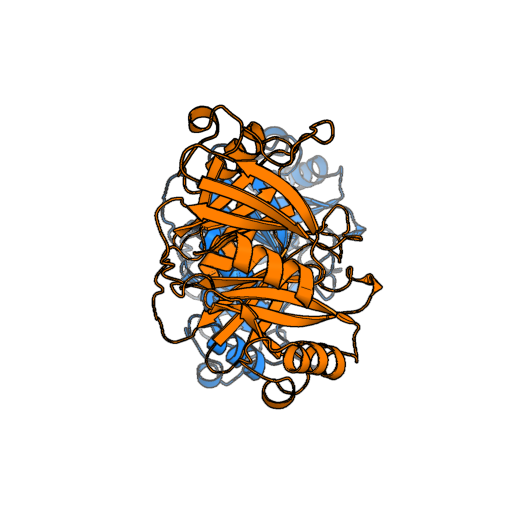241 ? -13.609 -8.727 -13.742 1 98.69 241 PHE A O 1
ATOM 1968 N N . THR A 1 242 ? -11.859 -9.07 -12.477 1 98.69 242 THR A N 1
ATOM 1969 C CA . THR A 1 242 ? -11.273 -7.75 -12.664 1 98.69 242 THR A CA 1
ATOM 1970 C C . THR A 1 242 ? -9.859 -7.863 -13.234 1 98.69 242 THR A C 1
ATOM 1972 O O . THR A 1 242 ? -9.414 -8.953 -13.594 1 98.69 242 THR A O 1
ATOM 1975 N N . ARG A 1 243 ? -9.203 -6.746 -13.5 1 98.75 243 ARG A N 1
ATOM 1976 C CA . ARG A 1 243 ? -7.82 -6.695 -13.953 1 98.75 243 ARG A CA 1
ATOM 1977 C C . ARG A 1 243 ? -7.027 -5.652 -13.172 1 98.75 243 ARG A C 1
ATOM 1979 O O . ARG A 1 243 ? -7.582 -4.633 -12.75 1 98.75 243 ARG A O 1
ATOM 1986 N N . ASP A 1 244 ? -5.754 -6.016 -12.93 1 98.56 244 ASP A N 1
ATOM 1987 C CA . ASP A 1 244 ? -4.91 -4.98 -12.336 1 98.56 244 ASP A CA 1
ATOM 1988 C C . ASP A 1 244 ? -4.473 -3.967 -13.391 1 98.56 244 ASP A C 1
ATOM 1990 O O . ASP A 1 244 ? -4.938 -4.012 -14.531 1 98.56 244 ASP A O 1
ATOM 1994 N N . GLN A 1 245 ? -3.633 -2.986 -13.023 1 97.75 245 GLN A N 1
ATOM 1995 C CA . GLN A 1 245 ? -3.26 -1.843 -13.852 1 97.75 245 GLN A CA 1
ATOM 1996 C C . GLN A 1 245 ? -2.508 -2.291 -15.102 1 97.75 245 GLN A C 1
ATOM 1998 O O . GLN A 1 245 ? -2.408 -1.541 -16.078 1 97.75 245 GLN A O 1
ATOM 2003 N N . ASP A 1 246 ? -1.916 -3.523 -15.117 1 98.31 246 ASP A N 1
ATOM 2004 C CA . ASP A 1 246 ? -1.139 -4.012 -16.25 1 98.31 246 ASP A CA 1
ATOM 2005 C C . ASP A 1 246 ? -1.917 -5.066 -17.031 1 98.31 246 ASP A C 1
ATOM 2007 O O . ASP A 1 246 ? -1.378 -5.691 -17.953 1 98.31 246 ASP A O 1
ATOM 2011 N N . GLY A 1 247 ? -3.139 -5.34 -16.562 1 98.25 247 GLY A N 1
ATOM 2012 C CA . GLY A 1 247 ? -3.996 -6.227 -17.328 1 98.25 247 GLY A CA 1
ATOM 2013 C C . GLY A 1 247 ? -3.996 -7.652 -16.812 1 98.25 247 GLY A C 1
ATOM 2014 O O . GLY A 1 247 ? -4.586 -8.539 -17.438 1 98.25 247 GLY A O 1
ATOM 2015 N N . HIS A 1 248 ? -3.297 -7.934 -15.758 1 98.75 248 HIS A N 1
ATOM 2016 C CA . HIS A 1 248 ? -3.404 -9.258 -15.164 1 98.75 248 HIS A CA 1
ATOM 2017 C C . HIS A 1 248 ? -4.832 -9.547 -14.711 1 98.75 248 HIS A C 1
ATOM 2019 O O . HIS A 1 248 ? -5.422 -8.758 -13.961 1 98.75 248 HIS A O 1
ATOM 2025 N N . GLU A 1 249 ? -5.359 -10.68 -15.117 1 98.75 249 GLU A N 1
ATOM 2026 C CA . GLU A 1 249 ? -6.723 -11.023 -14.727 1 98.75 249 GLU A CA 1
ATOM 2027 C C . GLU A 1 249 ? -6.766 -11.562 -13.297 1 98.75 249 GLU A C 1
ATOM 2029 O O . GLU A 1 249 ? -5.906 -12.352 -12.898 1 98.75 249 GLU A O 1
ATOM 2034 N N . ILE A 1 250 ? -7.68 -11.094 -12.555 1 98.81 250 ILE A N 1
ATOM 2035 C CA . ILE A 1 250 ? -7.934 -11.523 -11.18 1 98.81 250 ILE A CA 1
ATOM 2036 C C . ILE A 1 250 ? -9.375 -12 -11.047 1 98.81 250 ILE A C 1
ATOM 2038 O O . ILE A 1 250 ? -10.312 -11.219 -11.242 1 98.81 250 ILE A O 1
ATOM 2042 N N . GLU A 1 251 ? -9.5 -13.195 -10.719 1 98.56 251 GLU A N 1
ATOM 2043 C CA . GLU A 1 251 ? -10.812 -13.805 -10.508 1 98.56 251 GLU A CA 1
ATOM 2044 C C . GLU A 1 251 ? -11.273 -13.625 -9.062 1 98.56 251 GLU A C 1
ATOM 2046 O O . GLU A 1 251 ? -10.469 -13.727 -8.133 1 98.56 251 GLU A O 1
ATOM 2051 N N . LEU A 1 252 ? -12.516 -13.266 -8.867 1 98.25 252 LEU A N 1
ATOM 2052 C CA . LEU A 1 252 ? -13.172 -13.32 -7.57 1 98.25 252 LEU A CA 1
ATOM 2053 C C . LEU A 1 252 ? -14.117 -14.516 -7.488 1 98.25 252 LEU A C 1
ATOM 2055 O O . LEU A 1 252 ? -14.93 -14.734 -8.391 1 98.25 252 LEU A O 1
ATOM 2059 N N . LEU A 1 253 ? -13.953 -15.211 -6.449 1 96.19 253 LEU A N 1
ATOM 2060 C CA . LEU A 1 253 ? -14.719 -16.438 -6.297 1 96.19 253 LEU A CA 1
ATOM 2061 C C . LEU A 1 253 ? -15.211 -16.594 -4.859 1 96.19 253 LEU A C 1
ATOM 2063 O O . LEU A 1 253 ? -14.469 -16.328 -3.912 1 96.19 253 LEU A O 1
ATOM 2067 N N . GLU A 1 254 ? -16.453 -16.891 -4.707 1 93.38 254 GLU A N 1
ATOM 2068 C CA . GLU A 1 254 ? -17 -17.281 -3.412 1 93.38 254 GLU A CA 1
ATOM 2069 C C . GLU A 1 254 ? -17.031 -18.812 -3.271 1 93.38 254 GLU A C 1
ATOM 2071 O O . GLU A 1 254 ? -17.609 -19.5 -4.102 1 93.38 254 GLU A O 1
ATOM 2076 N N . ARG A 1 255 ? -16.312 -19.328 -2.215 1 89.56 255 ARG A N 1
ATOM 2077 C CA . ARG A 1 255 ? -16.328 -20.781 -1.995 1 89.56 255 ARG A CA 1
ATOM 2078 C C . ARG A 1 255 ? -17.453 -21.172 -1.042 1 89.56 255 ARG A C 1
ATOM 2080 O O . ARG A 1 255 ? -17.625 -20.562 0.01 1 89.56 255 ARG A O 1
ATOM 2087 N N . ASP A 1 256 ? -18.203 -22.078 -1.525 1 85.12 256 ASP A N 1
ATOM 2088 C CA . ASP A 1 256 ? -19.156 -22.734 -0.646 1 85.12 256 ASP A CA 1
ATOM 2089 C C . ASP A 1 256 ? -18.531 -23.922 0.079 1 85.12 256 ASP A C 1
ATOM 2091 O O . ASP A 1 256 ? -18.219 -24.938 -0.54 1 85.12 256 ASP A O 1
ATOM 2095 N N . PRO A 1 257 ? -18.375 -23.734 1.354 1 79.94 257 PRO A N 1
ATOM 2096 C CA . PRO A 1 257 ? -17.703 -24.812 2.088 1 79.94 257 PRO A CA 1
ATOM 2097 C C . PRO A 1 257 ? -18.469 -26.125 2.039 1 79.94 257 PRO A C 1
ATOM 2099 O O . PRO A 1 257 ? -17.906 -27.188 2.266 1 79.94 257 PRO A O 1
ATOM 2102 N N . ALA A 1 258 ? -19.844 -26.109 1.763 1 86.69 258 ALA A N 1
ATOM 2103 C CA . ALA A 1 258 ? -20.688 -27.312 1.744 1 86.69 258 ALA A CA 1
ATOM 2104 C C . ALA A 1 258 ? -20.734 -27.922 0.347 1 86.69 258 ALA A C 1
ATOM 2106 O O . ALA A 1 258 ? -21.312 -29 0.154 1 86.69 258 ALA A O 1
ATOM 2107 N N . ALA A 1 259 ? -19.969 -27.141 -0.597 1 88 259 ALA A N 1
ATOM 2108 C CA . ALA A 1 259 ? -20.031 -27.609 -1.977 1 88 259 ALA A CA 1
ATOM 2109 C C . ALA A 1 259 ? -19.125 -28.828 -2.174 1 88 259 ALA A C 1
ATOM 2111 O O . ALA A 1 259 ? -18.047 -28.906 -1.575 1 88 259 ALA A O 1
ATOM 2112 N N . ASP A 1 260 ? -19.562 -29.719 -3.088 1 90.44 260 ASP A N 1
ATOM 2113 C CA . ASP A 1 260 ? -18.781 -30.906 -3.389 1 90.44 260 ASP A CA 1
ATOM 2114 C C . ASP A 1 260 ? -17.672 -30.594 -4.387 1 90.44 260 ASP A C 1
ATOM 2116 O O . ASP A 1 260 ? -16.734 -31.391 -4.555 1 90.44 260 ASP A O 1
ATOM 2120 N N . SER A 1 261 ? -17.828 -29.5 -5.082 1 92.62 261 SER A N 1
ATOM 2121 C CA . SER A 1 261 ? -16.891 -29.125 -6.133 1 92.62 261 SER A CA 1
ATOM 2122 C C . SER A 1 261 ? -16.219 -27.781 -5.832 1 92.62 261 SER A C 1
ATOM 2124 O O . SER A 1 261 ? -16.859 -26.875 -5.285 1 92.62 261 SER A O 1
ATOM 2126 N N . LEU A 1 262 ? -14.914 -27.703 -6.242 1 93.38 262 LEU A N 1
ATOM 2127 C CA . LEU A 1 262 ? -14.18 -26.438 -6.133 1 93.38 262 LEU A CA 1
ATOM 2128 C C . LEU A 1 262 ? -14.539 -25.5 -7.273 1 93.38 262 LEU A C 1
ATOM 2130 O O . LEU A 1 262 ? -14.219 -24.312 -7.227 1 93.38 262 LEU A O 1
ATOM 2134 N N . PHE A 1 263 ? -15.211 -26.047 -8.234 1 91.94 263 PHE A N 1
ATOM 2135 C CA . PHE A 1 263 ? -15.633 -25.219 -9.367 1 91.94 263 PHE A CA 1
ATOM 2136 C C . PHE A 1 263 ? -17.016 -24.641 -9.133 1 91.94 263 PHE A C 1
ATOM 2138 O O . PHE A 1 263 ? -17.922 -25.344 -8.664 1 91.94 263 PHE A O 1
ATOM 2145 N N . PRO A 1 264 ? -17.125 -23.344 -9.445 1 84.19 264 PRO A N 1
ATOM 2146 C CA . PRO A 1 264 ? -18.406 -22.703 -9.133 1 84.19 264 PRO A CA 1
ATOM 2147 C C . PRO A 1 264 ? -19.484 -23.016 -10.164 1 84.19 264 PRO A C 1
ATOM 2149 O O . PRO A 1 264 ? -20.625 -22.594 -10.016 1 84.19 264 PRO A O 1
ATOM 2152 N N . PHE A 1 265 ? -19.219 -23.672 -11.281 1 81.62 265 PHE A N 1
ATOM 2153 C CA . PHE A 1 265 ? -20.203 -23.984 -12.312 1 81.62 265 PHE A CA 1
ATOM 2154 C C . PHE A 1 265 ? -20.5 -25.469 -12.359 1 81.62 265 PHE A C 1
ATOM 2156 O O . PHE A 1 265 ? -19.703 -26.281 -11.891 1 81.62 265 PHE A O 1
ATOM 2163 N N . MET B 1 1 ? 13.547 1.866 5.535 1 74.19 1 MET B N 1
ATOM 2164 C CA . MET B 1 1 ? 13.289 3.244 5.945 1 74.19 1 MET B CA 1
ATOM 2165 C C . MET B 1 1 ? 12.281 3.291 7.086 1 74.19 1 MET B C 1
ATOM 2167 O O . MET B 1 1 ? 11.297 2.551 7.082 1 74.19 1 MET B O 1
ATOM 2171 N N . ASP B 1 2 ? 12.648 3.871 8.211 1 74.5 2 ASP B N 1
ATOM 2172 C CA . ASP B 1 2 ? 11.812 3.961 9.398 1 74.5 2 ASP B CA 1
ATOM 2173 C C . ASP B 1 2 ? 11.414 5.406 9.688 1 74.5 2 ASP B C 1
ATOM 2175 O O . ASP B 1 2 ? 11.312 5.809 10.852 1 74.5 2 ASP B O 1
ATOM 2179 N N . GLY B 1 3 ? 11.156 6.137 8.664 1 93.62 3 GLY B N 1
ATOM 2180 C CA . GLY B 1 3 ? 10.945 7.559 8.883 1 93.62 3 GLY B CA 1
ATOM 2181 C C . GLY B 1 3 ? 9.57 7.879 9.43 1 93.62 3 GLY B C 1
ATOM 2182 O O . GLY B 1 3 ? 8.57 7.297 8.992 1 93.62 3 GLY B O 1
ATOM 2183 N N . ILE B 1 4 ? 9.508 8.703 10.469 1 95.62 4 ILE B N 1
ATOM 2184 C CA . ILE B 1 4 ? 8.258 9.164 11.07 1 95.62 4 ILE B CA 1
ATOM 2185 C C . ILE B 1 4 ? 7.934 10.57 10.562 1 95.62 4 ILE B C 1
ATOM 2187 O O . ILE B 1 4 ? 8.836 11.352 10.266 1 95.62 4 ILE B O 1
ATOM 2191 N N . VAL B 1 5 ? 6.625 10.922 10.406 1 97.44 5 VAL B N 1
ATOM 2192 C CA . VAL B 1 5 ? 6.254 12.273 9.992 1 97.44 5 VAL B CA 1
ATOM 2193 C C . VAL B 1 5 ? 6.551 13.258 11.125 1 97.44 5 VAL B C 1
ATOM 2195 O O . VAL B 1 5 ? 5.945 13.18 12.195 1 97.44 5 VAL B O 1
ATOM 2198 N N . ASP B 1 6 ? 7.414 14.109 10.859 1 97.31 6 ASP B N 1
ATOM 2199 C CA . ASP B 1 6 ? 8.008 14.977 11.867 1 97.31 6 ASP B CA 1
ATOM 2200 C C . ASP B 1 6 ? 7.184 16.25 12.062 1 97.31 6 ASP B C 1
ATOM 2202 O O . ASP B 1 6 ? 6.992 16.703 13.188 1 97.31 6 ASP B O 1
ATOM 2206 N N . HIS B 1 7 ? 6.867 16.875 10.984 1 98.5 7 HIS B N 1
ATOM 2207 C CA . HIS B 1 7 ? 6.094 18.109 11.055 1 98.5 7 HIS B CA 1
ATOM 2208 C C . HIS B 1 7 ? 5.41 18.406 9.727 1 98.5 7 HIS B C 1
ATOM 2210 O O . HIS B 1 7 ? 5.719 17.766 8.711 1 98.5 7 HIS B O 1
ATOM 2216 N N . THR B 1 8 ? 4.441 19.188 9.727 1 98.75 8 THR B N 1
ATOM 2217 C CA . THR B 1 8 ? 3.854 19.828 8.555 1 98.75 8 THR B CA 1
ATOM 2218 C C . THR B 1 8 ? 3.98 21.359 8.648 1 98.75 8 THR B C 1
ATOM 2220 O O . THR B 1 8 ? 3.941 21.922 9.742 1 98.75 8 THR B O 1
ATOM 2223 N N . MET B 1 9 ? 4.199 21.953 7.523 1 98.75 9 MET B N 1
ATOM 2224 C CA . MET B 1 9 ? 4.488 23.391 7.496 1 98.75 9 MET B CA 1
ATOM 2225 C C . MET B 1 9 ? 3.367 24.156 6.809 1 98.75 9 MET B C 1
ATOM 2227 O O . MET B 1 9 ? 2.951 23.812 5.703 1 98.75 9 MET B O 1
ATOM 2231 N N . ILE B 1 10 ? 2.898 25.156 7.469 1 98.69 10 ILE B N 1
ATOM 2232 C CA . ILE B 1 10 ? 1.95 26.078 6.852 1 98.69 10 ILE B CA 1
ATOM 2233 C C . ILE B 1 10 ? 2.525 27.5 6.859 1 98.69 10 ILE B C 1
ATOM 2235 O O . ILE B 1 10 ? 3.412 27.812 7.656 1 98.69 10 ILE B O 1
ATOM 2239 N N . ARG B 1 11 ? 2.029 28.25 5.926 1 98.25 11 ARG B N 1
ATOM 2240 C CA . ARG B 1 11 ? 2.391 29.656 5.867 1 98.25 11 ARG B CA 1
ATOM 2241 C C . ARG B 1 11 ? 1.312 30.531 6.512 1 98.25 11 ARG B C 1
ATOM 2243 O O . ARG B 1 11 ? 0.123 30.219 6.426 1 98.25 11 ARG B O 1
ATOM 2250 N N . VAL B 1 12 ? 1.781 31.562 7.156 1 98.12 12 VAL B N 1
ATOM 2251 C CA . VAL B 1 12 ? 0.852 32.469 7.828 1 98.12 12 VAL B CA 1
ATOM 2252 C C . VAL B 1 12 ? 1.143 33.906 7.414 1 98.12 12 VAL B C 1
ATOM 2254 O O . VAL B 1 12 ? 2.293 34.25 7.152 1 98.12 12 VAL B O 1
ATOM 2257 N N . SER B 1 13 ? 0.156 34.75 7.391 1 97.5 13 SER B N 1
ATOM 2258 C CA . SER B 1 13 ? 0.288 36.125 6.93 1 97.5 13 SER B CA 1
ATOM 2259 C C . SER B 1 13 ? 0.799 37.031 8.047 1 97.5 13 SER B C 1
ATOM 2261 O O . SER B 1 13 ? 1.526 38 7.785 1 97.5 13 SER B O 1
ATOM 2263 N N . ASP B 1 14 ? 0.396 36.812 9.242 1 97.62 14 ASP B N 1
ATOM 2264 C CA . ASP B 1 14 ? 0.796 37.531 10.453 1 97.62 14 ASP B CA 1
ATOM 2265 C C . ASP B 1 14 ? 1.257 36.562 11.539 1 97.62 14 ASP B C 1
ATOM 2267 O O . ASP B 1 14 ? 0.435 35.906 12.195 1 97.62 14 ASP B O 1
ATOM 2271 N N . LEU B 1 15 ? 2.559 36.5 11.742 1 98 15 LEU B N 1
ATOM 2272 C CA . LEU B 1 15 ? 3.148 35.531 12.641 1 98 15 LEU B CA 1
ATOM 2273 C C . LEU B 1 15 ? 2.646 35.719 14.07 1 98 15 LEU B C 1
ATOM 2275 O O . LEU B 1 15 ? 2.275 34.75 14.734 1 98 15 LEU B O 1
ATOM 2279 N N . GLU B 1 16 ? 2.688 36.938 14.523 1 97.75 16 GLU B N 1
ATOM 2280 C CA . GLU B 1 16 ? 2.293 37.219 15.906 1 97.75 16 GLU B CA 1
ATOM 2281 C C . GLU B 1 16 ? 0.837 36.812 16.156 1 97.75 16 GLU B C 1
ATOM 2283 O O . GLU B 1 16 ? 0.509 36.25 17.188 1 97.75 16 GLU B O 1
ATOM 2288 N N . GLU B 1 17 ? -0.015 37.188 15.211 1 98.06 17 GLU B N 1
ATOM 2289 C CA . GLU B 1 17 ? -1.423 36.812 15.328 1 98.06 17 GLU B CA 1
ATOM 2290 C C . GLU B 1 17 ? -1.596 35.312 15.375 1 98.06 17 GLU B C 1
ATOM 2292 O O . GLU B 1 17 ? -2.367 34.781 16.188 1 98.06 17 GLU B O 1
ATOM 2297 N N . SER B 1 18 ? -0.921 34.625 14.5 1 98.44 18 SER B N 1
ATOM 2298 C CA . SER B 1 18 ? -1.021 33.156 14.445 1 98.44 18 SER B CA 1
ATOM 2299 C C . SER B 1 18 ? -0.465 32.531 15.719 1 98.44 18 SER B C 1
ATOM 2301 O O . SER B 1 18 ? -1.064 31.609 16.266 1 98.44 18 SER B O 1
ATOM 2303 N N . LEU B 1 19 ? 0.657 32.969 16.156 1 98.75 19 LEU B N 1
ATOM 2304 C CA . LEU B 1 19 ? 1.234 32.469 17.391 1 98.75 19 LEU B CA 1
ATOM 2305 C C . LEU B 1 19 ? 0.265 32.625 18.547 1 98.75 19 LEU B C 1
ATOM 2307 O O . LEU B 1 19 ? 0.047 31.703 19.328 1 98.75 19 LEU B O 1
ATOM 2311 N N . GLU B 1 20 ? -0.238 33.812 18.672 1 98.62 20 GLU B N 1
ATOM 2312 C CA . GLU B 1 20 ? -1.209 34.094 19.734 1 98.62 20 GLU B CA 1
ATOM 2313 C C . GLU B 1 20 ? -2.391 33.125 19.641 1 98.62 20 GLU B C 1
ATOM 2315 O O . GLU B 1 20 ? -2.848 32.594 20.656 1 98.62 20 GLU B O 1
ATOM 2320 N N . TRP B 1 21 ? -2.885 32.906 18.453 1 98.75 21 TRP B N 1
ATOM 2321 C CA . TRP B 1 21 ? -4.031 32.031 18.25 1 98.75 21 TRP B CA 1
ATOM 2322 C C . TRP B 1 21 ? -3.717 30.625 18.719 1 98.75 21 TRP B C 1
ATOM 2324 O O . TRP B 1 21 ? -4.453 30.062 19.531 1 98.75 21 TRP B O 1
ATOM 2334 N N . TYR B 1 22 ? -2.674 29.969 18.281 1 98.81 22 TYR B N 1
ATOM 2335 C CA . TYR B 1 22 ? -2.34 28.578 18.594 1 98.81 22 TYR B CA 1
ATOM 2336 C C . TYR B 1 22 ? -1.962 28.422 20.062 1 98.81 22 TYR B C 1
ATOM 2338 O O . TYR B 1 22 ? -2.238 27.391 20.672 1 98.81 22 TYR B O 1
ATOM 2346 N N . GLN B 1 23 ? -1.285 29.422 20.609 1 98.56 23 GLN B N 1
ATOM 2347 C CA . GLN B 1 23 ? -0.891 29.375 22.016 1 98.56 23 GLN B CA 1
ATOM 2348 C C . GLN B 1 23 ? -2.105 29.484 22.938 1 98.56 23 GLN B C 1
ATOM 2350 O O . GLN B 1 23 ? -2.211 28.766 23.938 1 98.56 23 GLN B O 1
ATOM 2355 N N . THR B 1 24 ? -2.998 30.359 22.594 1 98.38 24 THR B N 1
ATOM 2356 C CA . THR B 1 24 ? -4.164 30.625 23.422 1 98.38 24 THR B CA 1
ATOM 2357 C C . THR B 1 24 ? -5.184 29.5 23.297 1 98.38 24 THR B C 1
ATOM 2359 O O . THR B 1 24 ? -5.715 29.031 24.312 1 98.38 24 THR B O 1
ATOM 2362 N N . HIS B 1 25 ? -5.465 29.078 22.094 1 98.5 25 HIS B N 1
ATOM 2363 C CA . HIS B 1 25 ? -6.629 28.219 21.875 1 98.5 25 HIS B CA 1
ATOM 2364 C C . HIS B 1 25 ? -6.242 26.75 21.875 1 98.5 25 HIS B C 1
ATOM 2366 O O . HIS B 1 25 ? -7.07 25.891 22.172 1 98.5 25 HIS B O 1
ATOM 2372 N N . LEU B 1 26 ? -4.984 26.391 21.547 1 98.31 26 LEU B N 1
ATOM 2373 C CA . LEU B 1 26 ? -4.555 25 21.531 1 98.31 26 LEU B CA 1
ATOM 2374 C C . LEU B 1 26 ? -3.445 24.766 22.547 1 98.31 26 LEU B C 1
ATOM 2376 O O . LEU B 1 26 ? -2.855 23.672 22.594 1 98.31 26 LEU B O 1
ATOM 2380 N N . ASP B 1 27 ? -3.145 25.734 23.297 1 97.81 27 ASP B N 1
ATOM 2381 C CA . ASP B 1 27 ? -2.127 25.641 24.328 1 97.81 27 ASP B CA 1
ATOM 2382 C C . ASP B 1 27 ? -0.785 25.203 23.766 1 97.81 27 ASP B C 1
ATOM 2384 O O . ASP B 1 27 ? -0.053 24.438 24.391 1 97.81 27 ASP B O 1
ATOM 2388 N N . TYR B 1 28 ? -0.499 25.547 22.547 1 98.69 28 TYR B N 1
ATOM 2389 C CA . TYR B 1 28 ? 0.79 25.219 21.938 1 98.69 28 TYR B CA 1
ATOM 2390 C C . TYR B 1 28 ? 1.896 26.109 22.516 1 98.69 28 TYR B C 1
ATOM 2392 O O . TYR B 1 28 ? 1.664 27.266 22.828 1 98.69 28 TYR B O 1
ATOM 2400 N N . GLU B 1 29 ? 3.018 25.578 22.672 1 98.44 29 GLU B N 1
ATOM 2401 C CA . GLU B 1 29 ? 4.211 26.344 23 1 98.44 29 GLU B CA 1
ATOM 2402 C C . GLU B 1 29 ? 5.207 26.344 21.859 1 98.44 29 GLU B C 1
ATOM 2404 O O . GLU B 1 29 ? 5.211 25.438 21.031 1 98.44 29 GLU B O 1
ATOM 2409 N N . GLU B 1 30 ? 6.016 27.422 21.812 1 98.25 30 GLU B N 1
ATOM 2410 C CA . GLU B 1 30 ? 7.125 27.438 20.859 1 98.25 30 GLU B CA 1
ATOM 2411 C C . GLU B 1 30 ? 8.195 26.422 21.25 1 98.25 30 GLU B C 1
ATOM 2413 O O . GLU B 1 30 ? 8.68 26.422 22.375 1 98.25 30 GLU B O 1
ATOM 2418 N N . LYS B 1 31 ? 8.453 25.562 20.328 1 97.56 31 LYS B N 1
ATOM 2419 C CA . LYS B 1 31 ? 9.5 24.578 20.562 1 97.56 31 LYS B CA 1
ATOM 2420 C C . LYS B 1 31 ? 10.852 25.047 20.031 1 97.56 31 LYS B C 1
ATOM 2422 O O . LYS B 1 31 ? 11.898 24.656 20.547 1 97.56 31 LYS B O 1
ATOM 2427 N N . ASP B 1 32 ? 10.836 25.797 19 1 97.56 32 ASP B N 1
ATOM 2428 C CA . ASP B 1 32 ? 12.023 26.406 18.406 1 97.56 32 ASP B CA 1
ATOM 2429 C C . ASP B 1 32 ? 11.633 27.531 17.453 1 97.56 32 ASP B C 1
ATOM 2431 O O . ASP B 1 32 ? 10.484 27.609 17 1 97.56 32 ASP B O 1
ATOM 2435 N N . ARG B 1 33 ? 12.547 28.422 17.172 1 97.94 33 ARG B N 1
ATOM 2436 C CA . ARG B 1 33 ? 12.328 29.578 16.297 1 97.94 33 ARG B CA 1
ATOM 2437 C C . ARG B 1 33 ? 13.594 29.938 15.531 1 97.94 33 ARG B C 1
ATOM 2439 O O . ARG B 1 33 ? 14.688 29.922 16.094 1 97.94 33 ARG B O 1
ATOM 2446 N N . HIS B 1 34 ? 13.406 30.172 14.312 1 97.12 34 HIS B N 1
ATOM 2447 C CA . HIS B 1 34 ? 14.484 30.656 13.469 1 97.12 34 HIS B CA 1
ATOM 2448 C C . HIS B 1 34 ? 14.094 31.953 12.758 1 97.12 34 HIS B C 1
ATOM 2450 O O . HIS B 1 34 ? 13.117 31.969 12 1 97.12 34 HIS B O 1
ATOM 2456 N N . GLU B 1 35 ? 14.859 33 12.977 1 96.31 35 GLU B N 1
ATOM 2457 C CA . GLU B 1 35 ? 14.656 34.281 12.312 1 96.31 35 GLU B CA 1
ATOM 2458 C C . GLU B 1 35 ? 15.617 34.438 11.141 1 96.31 35 GLU B C 1
ATOM 2460 O O . GLU B 1 35 ? 16.781 34.781 11.328 1 96.31 35 GLU B O 1
ATOM 2465 N N . GLY B 1 36 ? 15.078 34.219 9.977 1 94.19 36 GLY B N 1
ATOM 2466 C CA . GLY B 1 36 ? 15.875 34.438 8.789 1 94.19 36 GLY B CA 1
ATOM 2467 C C . GLY B 1 36 ? 15.828 35.875 8.312 1 94.19 36 GLY B C 1
ATOM 2468 O O . GLY B 1 36 ? 15.227 36.75 8.969 1 94.19 36 GLY B O 1
ATOM 2469 N N . GLU B 1 37 ? 16.531 36.125 7.203 1 94.69 37 GLU B N 1
ATOM 2470 C CA . GLU B 1 37 ? 16.562 37.469 6.652 1 94.69 37 GLU B CA 1
ATOM 2471 C C . GLU B 1 37 ? 15.188 37.875 6.113 1 94.69 37 GLU B C 1
ATOM 2473 O O . GLU B 1 37 ? 14.719 39 6.379 1 94.69 37 GLU B O 1
ATOM 2478 N N . ASP B 1 38 ? 14.516 37 5.422 1 95.62 38 ASP B N 1
ATOM 2479 C CA . ASP B 1 38 ? 13.273 37.375 4.746 1 95.62 38 ASP B CA 1
ATOM 2480 C C . ASP B 1 38 ? 12.109 36.5 5.234 1 95.62 38 ASP B C 1
ATOM 2482 O O . ASP B 1 38 ? 10.992 36.625 4.719 1 95.62 38 ASP B O 1
ATOM 2486 N N . PHE B 1 39 ? 12.406 35.656 6.238 1 96.81 39 PHE B N 1
ATOM 2487 C CA . PHE B 1 39 ? 11.344 34.781 6.754 1 96.81 39 PHE B CA 1
ATOM 2488 C C . PHE B 1 39 ? 11.609 34.406 8.203 1 96.81 39 PHE B C 1
ATOM 2490 O O . PHE B 1 39 ? 12.734 34.562 8.695 1 96.81 39 PHE B O 1
ATOM 2497 N N . THR B 1 40 ? 10.602 34.031 8.906 1 98 40 THR B N 1
ATOM 2498 C CA . THR B 1 40 ? 10.68 33.469 10.25 1 98 40 THR B CA 1
ATOM 2499 C C . THR B 1 40 ? 9.984 32.125 10.32 1 98 40 THR B C 1
ATOM 2501 O O . THR B 1 40 ? 8.906 31.938 9.75 1 98 40 THR B O 1
ATOM 2504 N N . LEU B 1 41 ? 10.625 31.141 10.938 1 98.38 41 LEU B N 1
ATOM 2505 C CA . LEU B 1 41 ? 10.078 29.812 11.18 1 98.38 41 LEU B CA 1
ATOM 2506 C C . LEU B 1 41 ? 9.852 29.578 12.672 1 98.38 41 LEU B C 1
ATOM 2508 O O . LEU B 1 41 ? 10.688 29.969 13.492 1 98.38 41 LEU B O 1
ATOM 2512 N N . VAL B 1 42 ? 8.742 29.062 13.008 1 98.75 42 VAL B N 1
ATOM 2513 C CA . VAL B 1 42 ? 8.469 28.703 14.398 1 98.75 42 VAL B CA 1
ATOM 2514 C C . VAL B 1 42 ? 7.859 27.312 14.461 1 98.75 42 VAL B C 1
ATOM 2516 O O . VAL B 1 42 ? 6.891 27.016 13.758 1 98.75 42 VAL B O 1
ATOM 2519 N N . TYR B 1 43 ? 8.43 26.422 15.281 1 98.56 43 TYR B N 1
ATOM 2520 C CA . TYR B 1 43 ? 7.844 25.125 15.57 1 98.56 43 TYR B CA 1
ATOM 2521 C C . TYR B 1 43 ? 6.949 25.188 16.797 1 98.56 43 TYR B C 1
ATOM 2523 O O . TYR B 1 43 ? 7.348 25.703 17.844 1 98.56 43 TYR B O 1
ATOM 2531 N N . LEU B 1 44 ? 5.789 24.656 16.625 1 98.75 44 LEU B N 1
ATOM 2532 C CA . LEU B 1 44 ? 4.816 24.672 17.703 1 98.75 44 LEU B CA 1
ATOM 2533 C C . LEU B 1 44 ? 4.371 23.266 18.062 1 98.75 44 LEU B C 1
ATOM 2535 O O . LEU B 1 44 ? 4.348 22.375 17.203 1 98.75 44 LEU B O 1
ATOM 2539 N N . GLY B 1 45 ? 3.973 22.969 19.297 1 98.38 45 GLY B N 1
ATOM 2540 C CA . GLY B 1 45 ? 3.355 21.75 19.797 1 98.38 45 GLY B CA 1
ATOM 2541 C C . GLY B 1 45 ? 2.949 21.844 21.25 1 98.38 45 GLY B C 1
ATOM 2542 O O . GLY B 1 45 ? 3.293 22.812 21.938 1 98.38 45 GLY B O 1
ATOM 2543 N N . PRO B 1 46 ? 2.188 20.906 21.656 1 97.69 46 PRO B N 1
ATOM 2544 C CA . PRO B 1 46 ? 1.784 20.938 23.062 1 97.69 46 PRO B CA 1
ATOM 2545 C C . PRO B 1 46 ? 2.947 20.672 24.016 1 97.69 46 PRO B C 1
ATOM 2547 O O . PRO B 1 46 ? 3.998 20.188 23.594 1 97.69 46 PRO B O 1
ATOM 2550 N N . GLU B 1 47 ? 2.738 21.062 25.234 1 95.12 47 GLU B N 1
ATOM 2551 C CA . GLU B 1 47 ? 3.775 20.906 26.25 1 95.12 47 GLU B CA 1
ATOM 2552 C C . GLU B 1 47 ? 4.145 19.438 26.422 1 95.12 47 GLU B C 1
ATOM 2554 O O . GLU B 1 47 ? 5.328 19.078 26.406 1 95.12 47 GLU B O 1
ATOM 2559 N N . ASP B 1 48 ? 3.23 18.531 26.578 1 92.88 48 ASP B N 1
ATOM 2560 C CA . ASP B 1 48 ? 3.457 17.125 26.922 1 92.88 48 ASP B CA 1
ATOM 2561 C C . ASP B 1 48 ? 3.453 16.234 25.688 1 92.88 48 ASP B C 1
ATOM 2563 O O . ASP B 1 48 ? 2.93 15.125 25.719 1 92.88 48 ASP B O 1
ATOM 2567 N N . MET B 1 49 ? 4.043 16.75 24.656 1 93.12 49 MET B N 1
ATOM 2568 C CA . MET B 1 49 ? 3.98 15.945 23.438 1 93.12 49 MET B CA 1
ATOM 2569 C C . MET B 1 49 ? 4.953 14.773 23.5 1 93.12 49 MET B C 1
ATOM 2571 O O . MET B 1 49 ? 6.031 14.891 24.094 1 93.12 49 MET B O 1
ATOM 2575 N N . HIS B 1 50 ? 4.57 13.617 22.938 1 95.38 50 HIS B N 1
ATOM 2576 C CA . HIS B 1 50 ? 5.383 12.414 22.781 1 95.38 50 HIS B CA 1
ATOM 2577 C C . HIS B 1 50 ? 6.598 12.68 21.906 1 95.38 50 HIS B C 1
ATOM 2579 O O . HIS B 1 50 ? 6.57 13.562 21.047 1 95.38 50 HIS B O 1
ATOM 2585 N N . GLU B 1 51 ? 7.629 11.906 22.109 1 93.19 51 GLU B N 1
ATOM 2586 C CA . GLU B 1 51 ? 8.844 12.055 21.312 1 93.19 51 GLU B CA 1
ATOM 2587 C C . GLU B 1 51 ? 8.57 11.844 19.828 1 93.19 51 GLU B C 1
ATOM 2589 O O . GLU B 1 51 ? 9.242 12.438 18.984 1 93.19 51 GLU B O 1
ATOM 2594 N N . ASP B 1 52 ? 7.566 11.047 19.5 1 95 52 ASP B N 1
ATOM 2595 C CA . ASP B 1 52 ? 7.219 10.766 18.109 1 95 52 ASP B CA 1
ATOM 2596 C C . ASP B 1 52 ? 6.062 11.648 17.641 1 95 52 ASP B C 1
ATOM 2598 O O . ASP B 1 52 ? 5.539 11.461 16.547 1 95 52 ASP B O 1
ATOM 2602 N N . GLY B 1 53 ? 5.648 12.547 18.531 1 96.62 53 GLY B N 1
ATOM 2603 C CA . GLY B 1 53 ? 4.605 13.477 18.141 1 96.62 53 GLY B CA 1
ATOM 2604 C C . GLY B 1 53 ? 5.066 14.469 17.078 1 96.62 53 GLY B C 1
ATOM 2605 O O . GLY B 1 53 ? 6.23 14.867 17.062 1 96.62 53 GLY B O 1
ATOM 2606 N N . ALA B 1 54 ? 4.195 14.898 16.234 1 97.94 54 ALA B N 1
ATOM 2607 C CA . ALA B 1 54 ? 4.527 15.812 15.148 1 97.94 54 ALA B CA 1
ATOM 2608 C C . ALA B 1 54 ? 4.355 17.266 15.578 1 97.94 54 ALA B C 1
ATOM 2610 O O . ALA B 1 54 ? 3.525 17.578 16.438 1 97.94 54 ALA B O 1
ATOM 2611 N N . LEU B 1 55 ? 5.102 18.125 14.93 1 98.5 55 LEU B N 1
ATOM 2612 C CA . LEU B 1 55 ? 5.051 19.547 15.188 1 98.5 55 LEU B CA 1
ATOM 2613 C C . LEU B 1 55 ? 4.34 20.281 14.055 1 98.5 55 LEU B C 1
ATOM 2615 O O . LEU B 1 55 ? 4.227 19.766 12.945 1 98.5 55 LEU B O 1
ATOM 2619 N N . LEU B 1 56 ? 3.832 21.406 14.391 1 98.88 56 LEU B N 1
ATOM 2620 C CA . LEU B 1 56 ? 3.375 22.359 13.398 1 98.88 56 LEU B CA 1
ATOM 2621 C C . LEU B 1 56 ? 4.445 23.422 13.125 1 98.88 56 LEU B C 1
ATOM 2623 O O . LEU B 1 56 ? 4.891 24.109 14.039 1 98.88 56 LEU B O 1
ATOM 2627 N N . GLU B 1 57 ? 4.891 23.469 11.93 1 98.88 57 GLU B N 1
ATOM 2628 C CA . GLU B 1 57 ? 5.832 24.516 11.539 1 98.88 57 GLU B CA 1
ATOM 2629 C C . GLU B 1 57 ? 5.113 25.688 10.891 1 98.88 57 GLU B C 1
ATOM 2631 O O . GLU B 1 57 ? 4.465 25.531 9.859 1 98.88 57 GLU B O 1
ATOM 2636 N N . LEU B 1 58 ? 5.246 26.859 11.461 1 98.75 58 LEU B N 1
ATOM 2637 C CA . LEU B 1 58 ? 4.754 28.094 10.859 1 98.75 58 LEU B CA 1
ATOM 2638 C C . LEU B 1 58 ? 5.867 28.812 10.102 1 98.75 58 LEU B C 1
ATOM 2640 O O . LEU B 1 58 ? 6.988 28.938 10.609 1 98.75 58 LEU B O 1
ATOM 2644 N N . THR B 1 59 ? 5.543 29.203 8.953 1 98.25 59 THR B N 1
ATOM 2645 C CA . THR B 1 59 ? 6.449 30.047 8.172 1 98.25 59 THR B CA 1
ATOM 2646 C C . THR B 1 59 ? 5.805 31.391 7.859 1 98.25 59 THR B C 1
ATOM 2648 O O . THR B 1 59 ? 4.684 31.438 7.352 1 98.25 59 THR B O 1
ATOM 2651 N N . HIS B 1 60 ? 6.477 32.438 8.203 1 98.19 60 HIS B N 1
ATOM 2652 C CA . HIS B 1 60 ? 6.066 33.781 7.832 1 98.19 60 HIS B CA 1
ATOM 2653 C C . HIS B 1 60 ? 7.102 34.438 6.926 1 98.19 60 HIS B C 1
ATOM 2655 O O . HIS B 1 60 ? 8.242 34.656 7.336 1 98.19 60 HIS B O 1
ATOM 2661 N N . ASN B 1 61 ? 6.688 34.688 5.711 1 96.81 61 ASN B N 1
ATOM 2662 C CA . ASN B 1 61 ? 7.527 35.438 4.801 1 96.81 61 ASN B CA 1
ATOM 2663 C C . ASN B 1 61 ? 7.375 36.938 5.035 1 96.81 61 ASN B C 1
ATOM 2665 O O . ASN B 1 61 ? 6.273 37.5 4.906 1 96.81 61 ASN B O 1
ATOM 2669 N N . HIS B 1 62 ? 8.555 37.562 5.301 1 95.19 62 HIS B N 1
ATOM 2670 C CA . HIS B 1 62 ? 8.523 38.969 5.621 1 95.19 62 HIS B CA 1
ATOM 2671 C C . HIS B 1 62 ? 8.047 39.812 4.43 1 95.19 62 HIS B C 1
ATOM 2673 O O . HIS B 1 62 ? 8.438 39.531 3.291 1 95.19 62 HIS B O 1
ATOM 2679 N N . GLY B 1 63 ? 7.242 40.844 4.637 1 90.94 63 GLY B N 1
ATOM 2680 C CA . GLY B 1 63 ? 6.809 41.75 3.586 1 90.94 63 GLY B CA 1
ATOM 2681 C C . GLY B 1 63 ? 5.598 41.25 2.822 1 90.94 63 GLY B C 1
ATOM 2682 O O . GLY B 1 63 ? 5.137 41.906 1.883 1 90.94 63 GLY B O 1
ATOM 2683 N N . THR B 1 64 ? 5.148 40.031 3.113 1 86.62 64 THR B N 1
ATOM 2684 C CA . THR B 1 64 ? 3.945 39.469 2.504 1 86.62 64 THR B CA 1
ATOM 2685 C C . THR B 1 64 ? 2.863 39.25 3.555 1 86.62 64 THR B C 1
ATOM 2687 O O . THR B 1 64 ? 3.125 38.656 4.605 1 86.62 64 THR B O 1
ATOM 2690 N N . ASP B 1 65 ? 1.704 39.75 3.254 1 86.06 65 ASP B N 1
ATOM 2691 C CA . ASP B 1 65 ? 0.628 39.594 4.227 1 86.06 65 ASP B CA 1
ATOM 2692 C C . ASP B 1 65 ? -0.516 38.781 3.643 1 86.06 65 ASP B C 1
ATOM 2694 O O . ASP B 1 65 ? -1.622 38.75 4.188 1 86.06 65 ASP B O 1
ATOM 2698 N N . GLU B 1 66 ? -0.247 38.156 2.561 1 88.5 66 GLU B N 1
ATOM 2699 C CA . GLU B 1 66 ? -1.302 37.375 1.938 1 88.5 66 GLU B CA 1
ATOM 2700 C C . GLU B 1 66 ? -0.908 35.906 1.85 1 88.5 66 GLU B C 1
ATOM 2702 O O . GLU B 1 66 ? 0.261 35.562 1.629 1 88.5 66 GLU B O 1
ATOM 2707 N N . VAL B 1 67 ? -1.854 35.062 2.146 1 93 67 VAL B N 1
ATOM 2708 C CA . VAL B 1 67 ? -1.705 33.625 2.023 1 93 67 VAL B CA 1
ATOM 2709 C C . VAL B 1 67 ? -2.781 33.062 1.093 1 93 67 VAL B C 1
ATOM 2711 O O . VAL B 1 67 ? -3.975 33.281 1.321 1 93 67 VAL B O 1
ATOM 2714 N N . GLU B 1 68 ? -2.32 32.5 0.012 1 94.75 68 GLU B N 1
ATOM 2715 C CA . GLU B 1 68 ? -3.246 31.766 -0.845 1 94.75 68 GLU B CA 1
ATOM 2716 C C . GLU B 1 68 ? -3.344 30.297 -0.422 1 94.75 68 GLU B C 1
ATOM 2718 O O . GLU B 1 68 ? -2.453 29.5 -0.719 1 94.75 68 GLU B O 1
ATOM 2723 N N . ILE B 1 69 ? -4.289 29.844 0.28 1 93.56 69 ILE B N 1
ATOM 2724 C CA . ILE B 1 69 ? -4.43 28.578 0.982 1 93.56 69 ILE B CA 1
ATOM 2725 C C . ILE B 1 69 ? -4.379 27.422 -0.019 1 93.56 69 ILE B C 1
ATOM 2727 O O . ILE B 1 69 ? -3.744 26.406 0.238 1 93.56 69 ILE B O 1
ATOM 2731 N N . GLY B 1 70 ? -4.844 27.469 -1.323 1 95.81 70 GLY B N 1
ATOM 2732 C CA . GLY B 1 70 ? -4.977 26.344 -2.227 1 95.81 70 GLY B CA 1
ATOM 2733 C C . GLY B 1 70 ? -5.906 25.266 -1.701 1 95.81 70 GLY B C 1
ATOM 2734 O O . GLY B 1 70 ? -6.562 25.453 -0.675 1 95.81 70 GLY B O 1
ATOM 2735 N N . ASP B 1 71 ? -5.996 24.047 -2.418 1 97.75 71 ASP B N 1
ATOM 2736 C CA . ASP B 1 71 ? -6.887 23 -1.95 1 97.75 71 ASP B CA 1
ATOM 2737 C C . ASP B 1 71 ? -6.215 21.625 -2.043 1 97.75 71 ASP B C 1
ATOM 2739 O O . ASP B 1 71 ? -6.859 20.594 -1.847 1 97.75 71 ASP B O 1
ATOM 2743 N N . ALA B 1 72 ? -4.863 21.562 -2.318 1 98.5 72 ALA B N 1
ATOM 2744 C CA . ALA B 1 72 ? -4.109 20.312 -2.334 1 98.5 72 ALA B CA 1
ATOM 2745 C C . ALA B 1 72 ? -3.867 19.797 -0.918 1 98.5 72 ALA B C 1
ATOM 2747 O O . ALA B 1 72 ? -3.793 18.594 -0.694 1 98.5 72 ALA B O 1
ATOM 2748 N N . TRP B 1 73 ? -3.615 20.703 -0.054 1 98.5 73 TRP B N 1
ATOM 2749 C CA . TRP B 1 73 ? -3.586 20.391 1.373 1 98.5 73 TRP B CA 1
ATOM 2750 C C . TRP B 1 73 ? -4.898 20.781 2.041 1 98.5 73 TRP B C 1
ATOM 2752 O O . TRP B 1 73 ? -5.508 21.797 1.682 1 98.5 73 TRP B O 1
ATOM 2762 N N . GLY B 1 74 ? -5.309 19.984 3.047 1 98.44 74 GLY B N 1
ATOM 2763 C CA . GLY B 1 74 ? -6.613 20.203 3.648 1 98.44 74 GLY B CA 1
ATOM 2764 C C . GLY B 1 74 ? -6.531 20.766 5.051 1 98.44 74 GLY B C 1
ATOM 2765 O O . GLY B 1 74 ? -7.051 21.859 5.32 1 98.44 74 GLY B O 1
ATOM 2766 N N . HIS B 1 75 ? -5.875 20.031 5.945 1 98.75 75 HIS B N 1
ATOM 2767 C CA . HIS B 1 75 ? -5.918 20.438 7.344 1 98.75 75 HIS B CA 1
ATOM 2768 C C . HIS B 1 75 ? -4.93 19.641 8.188 1 98.75 75 HIS B C 1
ATOM 2770 O O . HIS B 1 75 ? -4.352 18.656 7.707 1 98.75 75 HIS B O 1
ATOM 2776 N N . ILE B 1 76 ? -4.734 20.109 9.344 1 98.81 76 ILE B N 1
ATOM 2777 C CA . ILE B 1 76 ? -4.289 19.25 10.438 1 98.81 76 ILE B CA 1
ATOM 2778 C C . ILE B 1 76 ? -5.484 18.844 11.297 1 98.81 76 ILE B C 1
ATOM 2780 O O . ILE B 1 76 ? -6.52 19.5 11.281 1 98.81 76 ILE B O 1
ATOM 2784 N N . ALA B 1 77 ? -5.301 17.719 11.945 1 98.88 77 ALA B N 1
ATOM 2785 C CA . ALA B 1 77 ? -6.242 17.297 12.977 1 98.88 77 ALA B CA 1
ATOM 2786 C C . ALA B 1 77 ? -5.57 17.219 14.344 1 98.88 77 ALA B C 1
ATOM 2788 O O . ALA B 1 77 ? -4.461 16.688 14.469 1 98.88 77 ALA B O 1
ATOM 2789 N N . VAL B 1 78 ? -6.242 17.766 15.32 1 98.81 78 VAL B N 1
ATOM 2790 C CA . VAL B 1 78 ? -5.688 17.766 16.672 1 98.81 78 VAL B CA 1
ATOM 2791 C C . VAL B 1 78 ? -6.586 16.969 17.609 1 98.81 78 VAL B C 1
ATOM 2793 O O . VAL B 1 78 ? -7.805 16.922 17.422 1 98.81 78 VAL B O 1
ATOM 2796 N N . ARG B 1 79 ? -6.008 16.406 18.641 1 98.5 79 ARG B N 1
ATOM 2797 C CA . ARG B 1 79 ? -6.672 15.406 19.484 1 98.5 79 ARG B CA 1
ATOM 2798 C C . ARG B 1 79 ? -7.328 16.062 20.688 1 98.5 79 ARG B C 1
ATOM 2800 O O . ARG B 1 79 ? -6.73 16.922 21.328 1 98.5 79 ARG B O 1
ATOM 2807 N N . VAL B 1 80 ? -8.523 15.641 20.984 1 98.5 80 VAL B N 1
ATOM 2808 C CA . VAL B 1 80 ? -9.148 15.859 22.281 1 98.5 80 VAL B CA 1
ATOM 2809 C C . VAL B 1 80 ? -9.602 14.523 22.875 1 98.5 80 VAL B C 1
ATOM 2811 O O . VAL B 1 80 ? -9.773 13.547 22.141 1 98.5 80 VAL B O 1
ATOM 2814 N N . PRO B 1 81 ? -9.75 14.461 24.234 1 98 81 PRO B N 1
ATOM 2815 C CA . PRO B 1 81 ? -10.133 13.18 24.844 1 98 81 PRO B CA 1
ATOM 2816 C C . PRO B 1 81 ? -11.492 12.688 24.359 1 98 81 PRO B C 1
ATOM 2818 O O . PRO B 1 81 ? -12.422 13.484 24.188 1 98 81 PRO B O 1
ATOM 2821 N N . GLU B 1 82 ? -11.531 11.367 24.172 1 97.56 82 GLU B N 1
ATOM 2822 C CA . GLU B 1 82 ? -12.789 10.727 23.797 1 97.56 82 GLU B CA 1
ATOM 2823 C C . GLU B 1 82 ? -13.922 11.125 24.734 1 97.56 82 GLU B C 1
ATOM 2825 O O . GLU B 1 82 ? -13.758 11.094 25.953 1 97.56 82 GLU B O 1
ATOM 2830 N N . GLY B 1 83 ? -15.07 11.531 24.109 1 97.19 83 GLY B N 1
ATOM 2831 C CA . GLY B 1 83 ? -16.234 11.898 24.906 1 97.19 83 GLY B CA 1
ATOM 2832 C C . GLY B 1 83 ? -16.266 13.367 25.281 1 97.19 83 GLY B C 1
ATOM 2833 O O . GLY B 1 83 ? -17.25 13.852 25.844 1 97.19 83 GLY B O 1
ATOM 2834 N N . GLU B 1 84 ? -15.219 14.164 24.922 1 98.12 84 GLU B N 1
ATOM 2835 C CA . GLU B 1 84 ? -15.141 15.555 25.359 1 98.12 84 GLU B CA 1
ATOM 2836 C C . GLU B 1 84 ? -15.102 16.516 24.172 1 98.12 84 GLU B C 1
ATOM 2838 O O . GLU B 1 84 ? -14.789 17.688 24.328 1 98.12 84 GLU B O 1
ATOM 2843 N N . LEU B 1 85 ? -15.398 16.047 22.969 1 98.38 85 LEU B N 1
ATOM 2844 C CA . LEU B 1 85 ? -15.344 16.844 21.75 1 98.38 85 LEU B CA 1
ATOM 2845 C C . LEU B 1 85 ? -16.219 18.078 21.875 1 98.38 85 LEU B C 1
ATOM 2847 O O . LEU B 1 85 ? -15.766 19.188 21.594 1 98.38 85 LEU B O 1
ATOM 2851 N N . GLU B 1 86 ? -17.484 17.922 22.312 1 98 86 GLU B N 1
ATOM 2852 C CA . GLU B 1 86 ? -18.438 19.031 22.391 1 98 86 GLU B CA 1
ATOM 2853 C C . GLU B 1 86 ? -17.969 20.094 23.391 1 98 86 GLU B C 1
ATOM 2855 O O . GLU B 1 86 ? -18.141 21.297 23.141 1 98 86 GLU B O 1
ATOM 2860 N N . ASP B 1 87 ? -17.391 19.641 24.5 1 98.12 87 ASP B N 1
ATOM 2861 C CA . ASP B 1 87 ? -16.906 20.562 25.516 1 98.12 87 ASP B CA 1
ATOM 2862 C C . ASP B 1 87 ? -15.766 21.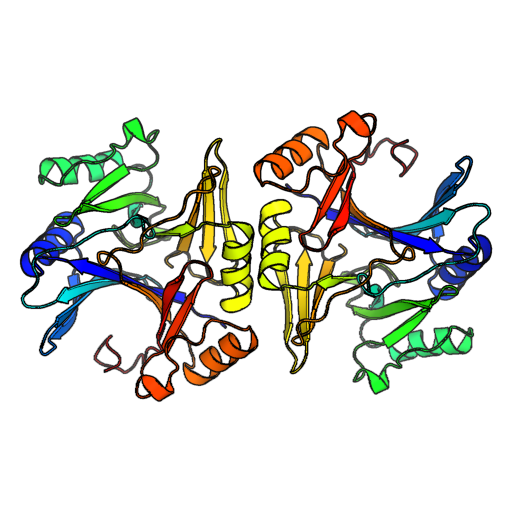422 24.984 1 98.12 87 ASP B C 1
ATOM 2864 O O . ASP B 1 87 ? -15.758 22.641 25.172 1 98.12 87 ASP B O 1
ATOM 2868 N N . TYR B 1 88 ? -14.82 20.797 24.359 1 98.25 88 TYR B N 1
ATOM 2869 C CA . TYR B 1 88 ? -13.672 21.516 23.844 1 98.25 88 TYR B CA 1
ATOM 2870 C C . TYR B 1 88 ? -14.07 22.422 22.688 1 98.25 88 TYR B C 1
ATOM 2872 O O . TYR B 1 88 ? -13.531 23.516 22.531 1 98.25 88 TYR B O 1
ATOM 2880 N N . TYR B 1 89 ? -14.961 21.938 21.828 1 98.38 89 TYR B N 1
ATOM 2881 C CA . TYR B 1 89 ? -15.469 22.797 20.75 1 98.38 89 TYR B CA 1
ATOM 2882 C C . TYR B 1 89 ? -16.156 24.031 21.312 1 98.38 89 TYR B C 1
ATOM 2884 O O . TYR B 1 89 ? -15.914 25.141 20.859 1 98.38 89 TYR B O 1
ATOM 2892 N N . ALA B 1 90 ? -17.031 23.828 22.281 1 97.94 90 ALA B N 1
ATOM 2893 C CA . ALA B 1 90 ? -17.719 24.938 22.938 1 97.94 90 ALA B CA 1
ATOM 2894 C C . ALA B 1 90 ? -16.734 25.938 23.531 1 97.94 90 ALA B C 1
ATOM 2896 O O . ALA B 1 90 ? -16.938 27.141 23.469 1 97.94 90 ALA B O 1
ATOM 2897 N N . GLN B 1 91 ? -15.742 25.406 24.156 1 97.94 91 GLN B N 1
ATOM 2898 C CA . GLN B 1 91 ? -14.695 26.25 24.719 1 97.94 91 GLN B CA 1
ATOM 2899 C C . GLN B 1 91 ? -14.086 27.141 23.641 1 97.94 91 GLN B C 1
ATOM 2901 O O . GLN B 1 91 ? -13.891 28.344 23.859 1 97.94 91 GLN B O 1
ATOM 2906 N N . LEU B 1 92 ? -13.727 26.594 22.484 1 98.31 92 LEU B N 1
ATOM 2907 C CA . LEU B 1 92 ? -13.141 27.359 21.375 1 98.31 92 LEU B CA 1
ATOM 2908 C C . LEU B 1 92 ? -14.102 28.422 20.891 1 98.31 92 LEU B C 1
ATOM 2910 O O . LEU B 1 92 ? -13.695 29.547 20.578 1 98.31 92 LEU B O 1
ATOM 2914 N N . MET B 1 93 ? -15.43 28.062 20.844 1 97.62 93 MET B N 1
ATOM 2915 C CA . MET B 1 93 ? -16.438 29.031 20.438 1 97.62 93 MET B CA 1
ATOM 2916 C C . MET B 1 93 ? -16.516 30.188 21.422 1 97.62 93 MET B C 1
ATOM 2918 O O . MET B 1 93 ? -16.594 31.359 21.031 1 97.62 93 MET B O 1
ATOM 2922 N N . ASP B 1 94 ? -16.5 29.875 22.625 1 97.69 94 ASP B N 1
ATOM 2923 C CA . ASP B 1 94 ? -16.562 30.875 23.672 1 97.69 94 ASP B CA 1
ATOM 2924 C C . ASP B 1 94 ? -15.367 31.828 23.594 1 97.69 94 ASP B C 1
ATOM 2926 O O . ASP B 1 94 ? -15.477 33 23.938 1 97.69 94 ASP B O 1
ATOM 2930 N N . GLU B 1 95 ? -14.281 31.297 23.156 1 97.69 95 GLU B N 1
ATOM 2931 C CA . GLU B 1 95 ? -13.047 32.062 23.047 1 97.69 95 GLU B CA 1
ATOM 2932 C C . GLU B 1 95 ? -13.023 32.875 21.75 1 97.69 95 GLU B C 1
ATOM 2934 O O . GLU B 1 95 ? -12.078 33.625 21.5 1 97.69 95 GLU B O 1
ATOM 2939 N N . GLY B 1 96 ? -13.984 32.688 20.906 1 96.69 96 GLY B N 1
ATOM 2940 C CA . GLY B 1 96 ? -14.109 33.5 19.719 1 96.69 96 GLY B CA 1
ATOM 2941 C C . GLY B 1 96 ? -13.469 32.906 18.484 1 96.69 96 GLY B C 1
ATOM 2942 O O . GLY B 1 96 ? -13.234 33.562 17.484 1 96.69 96 GLY B O 1
ATOM 2943 N N . VAL B 1 97 ? -13.086 31.656 18.594 1 96.81 97 VAL B N 1
ATOM 2944 C CA . VAL B 1 97 ? -12.5 30.969 17.453 1 96.81 97 VAL B CA 1
ATOM 2945 C C . VAL B 1 97 ? -13.547 30.828 16.359 1 96.81 97 VAL B C 1
ATOM 2947 O O . VAL B 1 97 ? -14.719 30.562 16.625 1 96.81 97 VAL B O 1
ATOM 2950 N N . ALA B 1 98 ? -13.094 31.016 15.117 1 94.38 98 ALA B N 1
ATOM 2951 C CA . ALA B 1 98 ? -14 30.953 13.977 1 94.38 98 ALA B CA 1
ATOM 2952 C C . ALA B 1 98 ? -14.523 29.531 13.773 1 94.38 98 ALA B C 1
ATOM 2954 O O . ALA B 1 98 ? -13.734 28.594 13.586 1 94.38 98 ALA B O 1
ATOM 2955 N N . ASP B 1 99 ? -15.844 29.391 13.766 1 91.88 99 ASP B N 1
ATOM 2956 C CA . ASP B 1 99 ? -16.5 28.125 13.492 1 91.88 99 ASP B CA 1
ATOM 2957 C C . ASP B 1 99 ? -16.406 27.75 12.016 1 91.88 99 ASP B C 1
ATOM 2959 O O . ASP B 1 99 ? -16.391 28.641 11.148 1 91.88 99 ASP B O 1
ATOM 2963 N N . TYR B 1 100 ? -16.297 26.438 11.789 1 93.75 100 TYR B N 1
ATOM 2964 C CA . TYR B 1 100 ? -16.406 25.953 10.414 1 93.75 100 TYR B CA 1
ATOM 2965 C C . TYR B 1 100 ? -17.406 24.812 10.305 1 93.75 100 TYR B C 1
ATOM 2967 O O . TYR B 1 100 ? -18.359 24.891 9.531 1 93.75 100 TYR B O 1
ATOM 2975 N N . ARG B 1 101 ? -17.266 23.734 10.984 1 95.81 101 ARG B N 1
ATOM 2976 C CA . ARG B 1 101 ? -18.203 22.625 11.102 1 95.81 101 ARG B CA 1
ATOM 2977 C C . ARG B 1 101 ? -18.297 22.141 12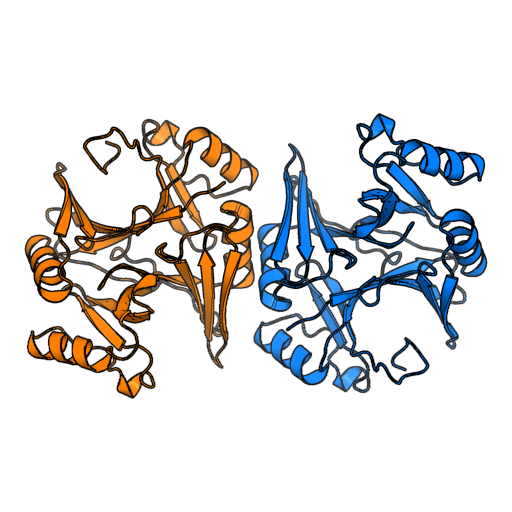.547 1 95.81 101 ARG B C 1
ATOM 2979 O O . ARG B 1 101 ? -17.344 21.578 13.078 1 95.81 101 ARG B O 1
ATOM 2986 N N . ASP B 1 102 ? -19.516 22.219 13.086 1 97.56 102 ASP B N 1
ATOM 2987 C CA . ASP B 1 102 ? -19.688 21.859 14.492 1 97.56 102 ASP B CA 1
ATOM 2988 C C . ASP B 1 102 ? -19.828 20.344 14.656 1 97.56 102 ASP B C 1
ATOM 2990 O O . ASP B 1 102 ? -19.984 19.625 13.672 1 97.56 102 ASP B O 1
ATOM 2994 N N . PRO B 1 103 ? -19.688 19.891 15.906 1 97.19 103 PRO B N 1
ATOM 2995 C CA . PRO B 1 103 ? -19.75 18.453 16.141 1 97.19 103 PRO B CA 1
ATOM 2996 C C . PRO B 1 103 ? -21.047 17.828 15.641 1 97.19 103 PRO B C 1
ATOM 2998 O O . PRO B 1 103 ? -21.031 16.75 15.055 1 97.19 103 PRO B O 1
ATOM 3001 N N . GLU B 1 104 ? -22.141 18.453 15.859 1 95.62 104 GLU B N 1
ATOM 3002 C CA . GLU B 1 104 ? -23.422 17.922 15.438 1 95.62 104 GLU B CA 1
ATOM 3003 C C . GLU B 1 104 ? -23.453 17.688 13.93 1 95.62 104 GLU B C 1
ATOM 3005 O O . GLU B 1 104 ? -23.906 16.641 13.461 1 95.62 104 GLU B O 1
ATOM 3010 N N . SER B 1 105 ? -23 18.656 13.203 1 95.56 105 SER B N 1
ATOM 3011 C CA . SER B 1 105 ? -22.984 18.562 11.742 1 95.56 105 SER B CA 1
ATOM 3012 C C . SER B 1 105 ? -22.047 17.453 11.266 1 95.56 105 SER B C 1
ATOM 3014 O O . SER B 1 105 ? -22.156 16.984 10.133 1 95.56 105 SER B O 1
ATOM 3016 N N . CYS B 1 106 ? -21.125 17.062 12.094 1 95.44 106 CYS B N 1
ATOM 3017 C CA . CYS B 1 106 ? -20.156 16.031 11.742 1 95.44 106 CYS B CA 1
ATOM 3018 C C . CYS B 1 106 ? -20.5 14.703 12.406 1 95.44 106 CYS B C 1
ATOM 3020 O O . CYS B 1 106 ? -19.625 13.859 12.625 1 95.44 106 CYS B O 1
ATOM 3022 N N . GLY B 1 107 ? -21.781 14.555 12.82 1 93.69 107 GLY B N 1
ATOM 3023 C CA . GLY B 1 107 ? -22.266 13.297 13.383 1 93.69 107 GLY B CA 1
ATOM 3024 C C . GLY B 1 107 ? -21.781 13.047 14.797 1 93.69 107 GLY B C 1
ATOM 3025 O O . GLY B 1 107 ? -21.812 11.914 15.281 1 93.69 107 GLY B O 1
ATOM 3026 N N . GLY B 1 108 ? -21.25 14.062 15.398 1 94.75 108 GLY B N 1
ATOM 3027 C CA . GLY B 1 108 ? -20.781 13.953 16.781 1 94.75 108 GLY B CA 1
ATOM 3028 C C . GLY B 1 108 ? -19.406 13.32 16.891 1 94.75 108 GLY B C 1
ATOM 3029 O O . GLY B 1 108 ? -18.953 13.016 18 1 94.75 108 GLY B O 1
ATOM 3030 N N . HIS B 1 109 ? -18.688 13.172 15.82 1 94.94 109 HIS B N 1
ATOM 3031 C CA . HIS B 1 109 ? -17.453 12.406 15.836 1 94.94 109 HIS B CA 1
ATOM 3032 C C . HIS B 1 109 ? -16.234 13.328 15.742 1 94.94 109 HIS B C 1
ATOM 3034 O O . HIS B 1 109 ? -15.164 12.992 16.234 1 94.94 109 HIS B O 1
ATOM 3040 N N . TYR B 1 110 ? -16.344 14.352 15.07 1 98 110 TYR B N 1
ATOM 3041 C CA . TYR B 1 110 ? -15.289 15.344 14.906 1 98 110 TYR B CA 1
ATOM 3042 C C . TYR B 1 110 ? -15.875 16.734 14.664 1 98 110 TYR B C 1
ATOM 3044 O O . TYR B 1 110 ? -17.094 16.906 14.672 1 98 110 TYR B O 1
ATOM 3052 N N . ALA B 1 111 ? -15.055 17.766 14.586 1 98.62 111 ALA B N 1
ATOM 3053 C CA . ALA B 1 111 ? -15.43 19.141 14.289 1 98.62 111 ALA B CA 1
ATOM 3054 C C . ALA B 1 111 ? -14.297 19.875 13.57 1 98.62 111 ALA B C 1
ATOM 3056 O O . ALA B 1 111 ? -13.18 19.375 13.484 1 98.62 111 ALA B O 1
ATOM 3057 N N . PHE B 1 112 ? -14.625 21.031 13.008 1 98.75 112 PHE B N 1
ATOM 3058 C CA . PHE B 1 112 ? -13.625 21.859 12.344 1 98.75 112 PHE B CA 1
ATOM 3059 C C . PHE B 1 112 ? -13.727 23.312 12.805 1 98.75 112 PHE B C 1
ATOM 3061 O O . PHE B 1 112 ? -14.828 23.828 12.984 1 98.75 112 PHE B O 1
ATOM 3068 N N . VAL B 1 113 ? -12.578 23.891 12.961 1 98.69 113 VAL B N 1
ATOM 3069 C CA . VAL B 1 113 ? -12.461 25.328 13.141 1 98.69 113 VAL B CA 1
ATOM 3070 C C . VAL B 1 113 ? -11.438 25.891 12.156 1 98.69 113 VAL B C 1
ATOM 3072 O O . VAL B 1 113 ? -10.836 25.156 11.383 1 98.69 113 VAL B O 1
ATOM 3075 N N . LYS B 1 114 ? -11.289 27.203 12.156 1 98.25 114 LYS B N 1
ATOM 3076 C CA . LYS B 1 114 ? -10.305 27.844 11.281 1 98.25 114 LYS B CA 1
ATOM 3077 C C . LYS B 1 114 ? -9.359 28.734 12.078 1 98.25 114 LYS B C 1
ATOM 3079 O O . LYS B 1 114 ? -9.781 29.406 13.023 1 98.25 114 LYS B O 1
ATOM 3084 N N . ASP B 1 115 ? -8.094 28.719 11.695 1 98.06 115 ASP B N 1
ATOM 3085 C CA . ASP B 1 115 ? -7.145 29.656 12.289 1 98.06 115 ASP B CA 1
ATOM 3086 C C . ASP B 1 115 ? -7.238 31.031 11.625 1 98.06 115 ASP B C 1
ATOM 3088 O O . ASP B 1 115 ? -8.078 31.25 10.75 1 98.06 115 ASP B O 1
ATOM 3092 N N . PRO B 1 116 ? -6.434 31.984 11.945 1 97 116 PRO B N 1
ATOM 3093 C CA . PRO B 1 116 ? -6.594 33.375 11.469 1 97 116 PRO B CA 1
ATOM 3094 C C . PRO B 1 116 ? -6.465 33.5 9.953 1 97 116 PRO B C 1
ATOM 3096 O O . PRO B 1 116 ? -7.062 34.375 9.352 1 97 116 PRO B O 1
ATOM 3099 N N . ASP B 1 117 ? -5.652 32.625 9.312 1 97.19 117 ASP B N 1
ATOM 3100 C CA . ASP B 1 117 ? -5.434 32.719 7.871 1 97.19 117 ASP B CA 1
ATOM 3101 C C . ASP B 1 117 ? -6.457 31.875 7.113 1 97.19 117 ASP B C 1
ATOM 3103 O O . ASP B 1 117 ? -6.484 31.891 5.879 1 97.19 117 ASP B O 1
ATOM 3107 N N . GLY B 1 118 ? -7.266 31.125 7.883 1 96.94 118 GLY B N 1
ATOM 3108 C CA . GLY B 1 118 ? -8.273 30.297 7.25 1 96.94 118 GLY B CA 1
ATOM 3109 C C . GLY B 1 118 ? -7.852 28.844 7.109 1 96.94 118 GLY B C 1
ATOM 3110 O O . GLY B 1 118 ? -8.539 28.062 6.457 1 96.94 118 GLY B O 1
ATOM 3111 N N . HIS B 1 119 ? -6.723 28.5 7.59 1 98.19 119 HIS B N 1
ATOM 3112 C CA . HIS B 1 119 ? -6.379 27.094 7.633 1 98.19 119 HIS B CA 1
ATOM 3113 C C . HIS B 1 119 ? -7.387 26.297 8.453 1 98.19 119 HIS B C 1
ATOM 3115 O O . HIS B 1 119 ? -7.793 26.734 9.539 1 98.19 119 HIS B O 1
ATOM 3121 N N . GLU B 1 120 ? -7.777 25.172 7.91 1 98.44 120 GLU B N 1
ATOM 3122 C CA . GLU B 1 120 ? -8.719 24.328 8.633 1 98.44 120 GLU B CA 1
ATOM 3123 C C . GLU B 1 120 ? -8.008 23.484 9.695 1 98.44 120 GLU B C 1
ATOM 3125 O O . GLU B 1 120 ? -6.926 22.953 9.445 1 98.44 120 GLU B O 1
ATOM 3130 N N . ILE B 1 121 ? -8.586 23.438 10.844 1 98.81 121 ILE B N 1
ATOM 3131 C CA . ILE B 1 121 ? -8.148 22.594 11.953 1 98.81 121 ILE B CA 1
ATOM 3132 C C . ILE B 1 121 ? -9.266 21.625 12.344 1 98.81 121 ILE B C 1
ATOM 3134 O O . ILE B 1 121 ? -10.336 22.062 12.797 1 98.81 121 ILE B O 1
ATOM 3138 N N . GLU B 1 122 ? -8.969 20.406 12.141 1 98.88 122 GLU B N 1
ATOM 3139 C CA . GLU B 1 122 ? -9.914 19.375 12.578 1 98.88 122 GLU B CA 1
ATOM 3140 C C . GLU B 1 122 ? -9.688 19 14.039 1 98.88 122 GLU B C 1
ATOM 3142 O O . GLU B 1 122 ? -8.547 18.922 14.492 1 98.88 122 GLU B O 1
ATOM 3147 N N . ILE B 1 123 ? -10.766 18.844 14.742 1 98.88 123 ILE B N 1
ATOM 3148 C CA . ILE B 1 123 ? -10.711 18.344 16.109 1 98.88 123 ILE B CA 1
ATOM 3149 C C . ILE B 1 123 ? -11.25 16.922 16.172 1 98.88 123 ILE B C 1
ATOM 3151 O O . ILE B 1 123 ? -12.406 16.672 15.82 1 98.88 123 ILE B O 1
ATOM 3155 N N . VAL B 1 124 ? -10.422 16 16.594 1 98.56 124 VAL B N 1
ATOM 3156 C CA . VAL B 1 124 ? -10.812 14.602 16.625 1 98.56 124 VAL B CA 1
ATOM 3157 C C . VAL B 1 124 ? -10.711 14.062 18.047 1 98.56 124 VAL B C 1
ATOM 3159 O O . VAL B 1 124 ? -9.961 14.594 18.875 1 98.56 124 VAL B O 1
ATOM 3162 N N . GLN B 1 125 ? -11.516 13 18.297 1 98.38 125 GLN B N 1
ATOM 3163 C CA . GLN B 1 125 ? -11.516 12.359 19.609 1 98.38 125 GLN B CA 1
ATOM 3164 C C . GLN B 1 125 ? -10.594 11.148 19.641 1 98.38 125 GLN B C 1
ATOM 3166 O O . GLN B 1 125 ? -10.641 10.305 18.734 1 98.38 125 GLN B O 1
ATOM 3171 N N . ARG B 1 126 ? -9.719 11.109 20.625 1 97.94 126 ARG B N 1
ATOM 3172 C CA . ARG B 1 126 ? -8.82 9.984 20.844 1 97.94 126 ARG B CA 1
ATOM 3173 C C . ARG B 1 126 ? -8.711 9.664 22.328 1 97.94 126 ARG B C 1
ATOM 3175 O O . ARG B 1 126 ? -8.977 10.516 23.188 1 97.94 126 ARG B O 1
ATOM 3182 N N . SER B 1 127 ? -8.305 8.375 22.578 1 96.62 127 SER B N 1
ATOM 3183 C CA . SER B 1 127 ? -7.965 8.055 23.969 1 96.62 127 SER B CA 1
ATOM 3184 C C . SER B 1 127 ? -6.762 8.867 24.438 1 96.62 127 SER B C 1
ATOM 3186 O O . SER B 1 127 ? -5.832 9.117 23.672 1 96.62 127 SER B O 1
ATOM 3188 N N . PRO B 1 128 ? -6.82 9.258 25.719 1 92.19 128 PRO B N 1
ATOM 3189 C CA . PRO B 1 128 ? -5.684 10.031 26.219 1 92.19 128 PRO B CA 1
ATOM 3190 C C . PRO B 1 128 ? -4.359 9.289 26.094 1 92.19 128 PRO B C 1
ATOM 3192 O O . PRO B 1 128 ? -3.293 9.906 26.078 1 92.19 128 PRO B O 1
ATOM 3195 N N . ASP B 1 129 ? -4.434 7.98 26.031 1 93.25 129 ASP B N 1
ATOM 3196 C CA . ASP B 1 129 ? -3.229 7.168 25.875 1 93.25 129 ASP B CA 1
ATOM 3197 C C . ASP B 1 129 ? -2.68 7.242 24.453 1 93.25 129 ASP B C 1
ATOM 3199 O O . ASP B 1 129 ? -1.542 6.844 24.203 1 93.25 129 ASP B O 1
ATOM 3203 N N . GLU B 1 130 ? -3.404 7.852 23.516 1 95.25 130 GLU B N 1
ATOM 3204 C CA . GLU B 1 130 ? -3.014 7.887 22.109 1 95.25 130 GLU B CA 1
ATOM 3205 C C . GLU B 1 130 ? -2.363 9.219 21.766 1 95.25 130 GLU B C 1
ATOM 3207 O O . GLU B 1 130 ? -1.954 9.43 20.609 1 95.25 130 GLU B O 1
ATOM 3212 N N . GLY B 1 131 ? -2.23 10.094 22.75 1 94.94 131 GLY B N 1
ATOM 3213 C CA . GLY B 1 131 ? -1.582 11.367 22.484 1 94.94 131 GLY B CA 1
ATOM 3214 C C . GLY B 1 131 ? -2.01 12.461 23.453 1 94.94 131 GLY B C 1
ATOM 3215 O O . GLY B 1 131 ? -3.117 12.422 24 1 94.94 131 GLY B O 1
ATOM 3216 N N . ALA B 1 132 ? -1.135 13.461 23.547 1 96.88 132 ALA B N 1
ATOM 3217 C CA . ALA B 1 132 ? -1.421 14.602 24.422 1 96.88 132 ALA B CA 1
ATOM 3218 C C . ALA B 1 132 ? -2.584 15.43 23.875 1 96.88 132 ALA B C 1
ATOM 3220 O O . ALA B 1 132 ? -2.842 15.43 22.672 1 96.88 132 ALA B O 1
ATOM 3221 N N . LEU B 1 133 ? -3.279 16.094 24.844 1 97.75 133 LEU B N 1
ATOM 3222 C CA . LEU B 1 133 ? -4.309 17.047 24.438 1 97.75 133 LEU B CA 1
ATOM 3223 C C . LEU B 1 133 ? -3.777 18.016 23.375 1 97.75 133 LEU B C 1
ATOM 3225 O O . LEU B 1 133 ? -2.672 18.531 23.516 1 97.75 133 LEU B O 1
ATOM 3229 N N . TRP B 1 134 ? -4.508 18.172 22.281 1 98.44 134 TRP B N 1
ATOM 3230 C CA . TRP B 1 134 ? -4.27 19.109 21.188 1 98.44 134 TRP B CA 1
ATOM 3231 C C . TRP B 1 134 ? -3.09 18.656 20.328 1 98.44 134 TRP B C 1
ATOM 3233 O O . TRP B 1 134 ? -2.701 19.344 19.375 1 98.44 134 TRP B O 1
ATOM 3243 N N . SER B 1 135 ? -2.424 17.469 20.641 1 98.62 135 SER B N 1
ATOM 3244 C CA . SER B 1 135 ? -1.375 16.953 19.766 1 98.62 135 SER B CA 1
ATOM 3245 C C . SER B 1 135 ? -1.928 16.625 18.375 1 98.62 135 SER B C 1
ATOM 3247 O O . SER B 1 135 ? -3.123 16.359 18.234 1 98.62 135 SER B O 1
ATOM 3249 N N . ILE B 1 136 ? -1.05 16.672 17.406 1 98.75 136 ILE B N 1
ATOM 3250 C CA . ILE B 1 136 ? -1.479 16.469 16.031 1 98.75 136 ILE B CA 1
ATOM 3251 C C . ILE B 1 136 ? -1.697 14.984 15.766 1 98.75 136 ILE B C 1
ATOM 3253 O O . ILE B 1 136 ? -0.809 14.164 16.016 1 98.75 136 ILE B O 1
ATOM 3257 N N . ASP B 1 137 ? -2.91 14.68 15.336 1 98.69 137 ASP B N 1
ATOM 3258 C CA . ASP B 1 137 ? -3.32 13.32 15.031 1 98.69 137 ASP B CA 1
ATOM 3259 C C . ASP B 1 137 ? -2.973 12.953 13.586 1 98.69 137 ASP B C 1
ATOM 3261 O O . ASP B 1 137 ? -2.439 11.867 13.328 1 98.69 137 ASP B O 1
ATOM 3265 N N . HIS B 1 138 ? -3.354 13.773 12.648 1 98.81 138 HIS B N 1
ATOM 3266 C CA . HIS B 1 138 ? -3.047 13.547 11.242 1 98.81 138 HIS B CA 1
ATOM 3267 C C . HIS B 1 138 ? -3.086 14.844 10.445 1 98.81 138 HIS B C 1
ATOM 3269 O O . HIS B 1 138 ? -3.609 15.852 10.922 1 98.81 138 HIS B O 1
ATOM 3275 N N . THR B 1 139 ? -2.432 14.875 9.367 1 98.88 139 THR B N 1
ATOM 3276 C CA . THR B 1 139 ? -2.588 15.906 8.344 1 98.88 139 THR B CA 1
ATOM 3277 C C . THR B 1 139 ? -3.195 15.312 7.074 1 98.88 139 THR B C 1
ATOM 3279 O O . THR B 1 139 ? -3.023 14.125 6.789 1 98.88 139 THR B O 1
ATOM 3282 N N . MET B 1 140 ? -3.959 16.156 6.395 1 98.88 140 MET B N 1
ATOM 3283 C CA . MET B 1 140 ? -4.699 15.648 5.242 1 98.88 140 MET B CA 1
ATOM 3284 C C . MET B 1 140 ? -4.227 16.312 3.957 1 98.88 140 MET B C 1
ATOM 3286 O O . MET B 1 140 ? -4.086 17.547 3.904 1 98.88 140 MET B O 1
ATOM 3290 N N . ILE B 1 141 ? -3.887 15.523 3.004 1 98.94 141 ILE B N 1
ATOM 3291 C CA . ILE B 1 141 ? -3.666 16.016 1.646 1 98.94 141 ILE B CA 1
ATOM 3292 C C . ILE B 1 141 ? -4.676 15.375 0.698 1 98.94 141 ILE B C 1
ATOM 3294 O O . ILE B 1 141 ? -5.168 14.273 0.958 1 98.94 141 ILE B O 1
ATOM 3298 N N . ARG B 1 142 ? -5.008 16.125 -0.331 1 98.88 142 ARG B N 1
ATOM 3299 C CA . ARG B 1 142 ? -5.867 15.586 -1.382 1 98.88 142 ARG B CA 1
ATOM 3300 C C . ARG B 1 142 ? -5.043 15 -2.523 1 98.88 142 ARG B C 1
ATOM 3302 O O . ARG B 1 142 ? -3.99 15.539 -2.875 1 98.88 142 ARG B O 1
ATOM 3309 N N . VAL B 1 143 ? -5.52 13.922 -3.055 1 98.88 143 VAL B N 1
ATOM 3310 C CA . VAL B 1 143 ? -4.785 13.234 -4.113 1 98.88 143 VAL B CA 1
ATOM 3311 C C . VAL B 1 143 ? -5.695 13.016 -5.316 1 98.88 143 VAL B C 1
ATOM 3313 O O . VAL B 1 143 ? -6.914 12.898 -5.168 1 98.88 143 VAL B O 1
ATOM 3316 N N . GLU B 1 144 ? -5.109 12.922 -6.469 1 98.69 144 GLU B N 1
ATOM 3317 C CA . GLU B 1 144 ? -5.879 12.805 -7.703 1 98.69 144 GLU B CA 1
ATOM 3318 C C . GLU B 1 144 ? -6.062 11.344 -8.102 1 98.69 144 GLU B C 1
ATOM 3320 O O . GLU B 1 144 ? -6.965 11.016 -8.883 1 98.69 144 GLU B O 1
ATOM 3325 N N . ASP B 1 145 ? -5.211 10.477 -7.711 1 98.31 145 ASP B N 1
ATOM 3326 C CA . ASP B 1 145 ? -5.266 9.039 -7.938 1 98.31 145 ASP B CA 1
ATOM 3327 C C . ASP B 1 145 ? -4.93 8.266 -6.66 1 98.31 145 ASP B C 1
ATOM 3329 O O . ASP B 1 145 ? -3.781 8.273 -6.211 1 98.31 145 ASP B O 1
ATOM 3333 N N . ALA B 1 146 ? -5.93 7.57 -6.086 1 98.5 146 ALA B N 1
ATOM 3334 C CA . ALA B 1 146 ? -5.781 6.934 -4.781 1 98.5 146 ALA B CA 1
ATOM 3335 C C . ALA B 1 146 ? -4.809 5.758 -4.852 1 98.5 146 ALA B C 1
ATOM 3337 O O . ALA B 1 146 ? -4.023 5.539 -3.926 1 98.5 146 ALA B O 1
ATOM 3338 N N . ASP B 1 147 ? -4.844 4.965 -5.973 1 98.38 147 ASP B N 1
ATOM 3339 C CA . ASP B 1 147 ? -3.91 3.854 -6.117 1 98.38 147 ASP B CA 1
ATOM 3340 C C . ASP B 1 147 ? -2.465 4.348 -6.129 1 98.38 147 ASP B C 1
ATOM 3342 O O . ASP B 1 147 ? -1.619 3.828 -5.395 1 98.38 147 ASP B O 1
ATOM 3346 N N . ASP B 1 148 ? -2.219 5.359 -6.938 1 98.25 148 ASP B N 1
ATOM 3347 C CA . ASP B 1 148 ? -0.876 5.918 -7.059 1 98.25 148 ASP B CA 1
ATOM 3348 C C . ASP B 1 148 ? -0.383 6.457 -5.719 1 98.25 148 ASP B C 1
ATOM 3350 O O . ASP B 1 148 ? 0.771 6.242 -5.34 1 98.25 148 ASP B O 1
ATOM 3354 N N . ALA B 1 149 ? -1.287 7.145 -5.055 1 98.81 149 ALA B N 1
ATOM 3355 C CA . ALA B 1 149 ? -0.905 7.773 -3.793 1 98.81 149 ALA B CA 1
ATOM 3356 C C . ALA B 1 149 ? -0.582 6.727 -2.734 1 98.81 149 ALA B C 1
ATOM 3358 O O . ALA B 1 149 ? 0.427 6.832 -2.033 1 98.81 149 ALA B O 1
ATOM 3359 N N . LEU B 1 150 ? -1.465 5.73 -2.602 1 98.81 150 LEU B N 1
ATOM 3360 C CA . LEU B 1 150 ? -1.208 4.645 -1.662 1 98.81 150 LEU B CA 1
ATOM 3361 C C . LEU B 1 150 ? 0.092 3.926 -2.006 1 98.81 150 LEU B C 1
ATOM 3363 O O . LEU B 1 150 ? 0.897 3.633 -1.119 1 98.81 150 LEU B O 1
ATOM 3367 N N . GLY B 1 151 ? 0.294 3.654 -3.273 1 98.75 151 GLY B N 1
ATOM 3368 C CA . GLY B 1 151 ? 1.516 3.002 -3.717 1 98.75 151 GLY B CA 1
ATOM 3369 C C . GLY B 1 151 ? 2.764 3.818 -3.439 1 98.75 151 GLY B C 1
ATOM 3370 O O . GLY B 1 151 ? 3.805 3.268 -3.074 1 98.75 151 GLY B O 1
ATOM 3371 N N . PHE B 1 152 ? 2.656 5.125 -3.658 1 98.69 152 PHE B N 1
ATOM 3372 C CA . PHE B 1 152 ? 3.779 6.008 -3.371 1 98.69 152 PHE B CA 1
ATOM 3373 C C . PHE B 1 152 ? 4.23 5.855 -1.922 1 98.69 152 PHE B C 1
ATOM 3375 O O . PHE B 1 152 ? 5.402 5.586 -1.657 1 98.69 152 PHE B O 1
ATOM 3382 N N . TRP B 1 153 ? 3.377 6.027 -0.979 1 98.5 153 TRP B N 1
ATOM 3383 C CA . TRP B 1 153 ? 3.744 6.016 0.433 1 98.5 153 TRP B CA 1
ATOM 3384 C C . TRP B 1 153 ? 4.219 4.629 0.858 1 98.5 153 TRP B C 1
ATOM 3386 O O . TRP B 1 153 ? 5.152 4.5 1.654 1 98.5 153 TRP B O 1
ATOM 3396 N N . THR B 1 154 ? 3.576 3.602 0.325 1 98 154 THR B N 1
ATOM 3397 C CA . THR B 1 154 ? 3.988 2.236 0.633 1 98 154 THR B CA 1
ATOM 3398 C C . THR B 1 154 ? 5.391 1.961 0.102 1 98 154 THR B C 1
ATOM 3400 O O . THR B 1 154 ? 6.25 1.461 0.831 1 98 154 THR B O 1
ATOM 3403 N N . ARG B 1 155 ? 5.617 2.305 -1.151 1 98 155 ARG B N 1
ATOM 3404 C CA . ARG B 1 155 ? 6.883 1.961 -1.789 1 98 155 ARG B CA 1
ATOM 3405 C C . ARG B 1 155 ? 8.008 2.873 -1.305 1 98 155 ARG B C 1
ATOM 3407 O O . ARG B 1 155 ? 9.078 2.398 -0.925 1 98 155 ARG B O 1
ATOM 3414 N N . LYS B 1 156 ? 7.754 4.164 -1.295 1 97.94 156 LYS B N 1
ATOM 3415 C CA . LYS B 1 156 ? 8.82 5.125 -1.04 1 97.94 156 LYS B CA 1
ATOM 3416 C C . LYS B 1 156 ? 9.18 5.168 0.443 1 97.94 156 LYS B C 1
ATOM 3418 O O . LYS B 1 156 ? 10.359 5.199 0.803 1 97.94 156 LYS B O 1
ATOM 3423 N N . PHE B 1 157 ? 8.148 5.117 1.283 1 97.44 157 PHE B N 1
ATOM 3424 C CA . PHE B 1 157 ? 8.422 5.414 2.686 1 97.44 157 PHE B CA 1
ATOM 3425 C C . PHE B 1 157 ? 8.102 4.211 3.564 1 97.44 157 PHE B C 1
ATOM 3427 O O . PHE B 1 157 ? 8.328 4.246 4.777 1 97.44 157 PHE B O 1
ATOM 3434 N N . GLU B 1 158 ? 7.605 3.113 2.934 1 96.81 158 GLU B N 1
ATOM 3435 C CA . GLU B 1 158 ? 7.297 1.877 3.646 1 96.81 158 GLU B CA 1
ATOM 3436 C C . GLU B 1 158 ? 6.207 2.098 4.691 1 96.81 158 GLU B C 1
ATOM 3438 O O . GLU B 1 158 ? 6.273 1.545 5.789 1 96.81 158 GLU B O 1
ATOM 3443 N N . TYR B 1 159 ? 5.293 3.006 4.387 1 97.44 159 TYR B N 1
ATOM 3444 C CA . TYR B 1 159 ? 4.148 3.236 5.258 1 97.44 159 TYR B CA 1
ATOM 3445 C C . TYR B 1 159 ? 3.057 2.203 5.008 1 97.44 159 TYR B C 1
ATOM 3447 O O . TYR B 1 159 ? 2.879 1.736 3.881 1 97.44 159 TYR B O 1
ATOM 3455 N N . ASP B 1 160 ? 2.373 1.832 6.035 1 96.19 160 ASP B N 1
ATOM 3456 C CA . ASP B 1 160 ? 1.204 0.964 5.934 1 96.19 160 ASP B CA 1
ATOM 3457 C C . ASP B 1 160 ? -0.084 1.782 5.891 1 96.19 160 ASP B C 1
ATOM 3459 O O . ASP B 1 160 ? -0.16 2.863 6.48 1 96.19 160 ASP B O 1
ATOM 3463 N N . GLU B 1 161 ? -1.08 1.331 5.102 1 97.19 161 GLU B N 1
ATOM 3464 C CA . GLU B 1 161 ? -2.441 1.828 5.285 1 97.19 161 GLU B CA 1
ATOM 3465 C C . GLU B 1 161 ? -3.041 1.328 6.594 1 97.19 161 GLU B C 1
ATOM 3467 O O . GLU B 1 161 ? -3.141 0.12 6.816 1 97.19 161 GLU B O 1
ATOM 3472 N N . VAL B 1 162 ? -3.445 2.238 7.434 1 96.31 162 VAL B N 1
ATOM 3473 C CA . VAL B 1 162 ? -3.857 1.832 8.773 1 96.31 162 VAL B CA 1
ATOM 3474 C C . VAL B 1 162 ? -5.34 2.129 8.969 1 96.31 162 VAL B C 1
ATOM 3476 O O . VAL B 1 162 ? -5.914 1.794 10.008 1 96.31 162 VAL B O 1
ATOM 3479 N N . GLY B 1 163 ? -5.957 2.738 8.039 1 96.5 163 GLY B N 1
ATOM 3480 C CA . GLY B 1 163 ? -7.375 3.047 8.109 1 96.5 163 GLY B CA 1
ATOM 3481 C C . GLY B 1 163 ? -7.93 3.6 6.805 1 96.5 163 GLY B C 1
ATOM 3482 O O . GLY B 1 163 ? -7.188 4.148 5.992 1 96.5 163 GLY B O 1
ATOM 3483 N N . ARG B 1 164 ? -9.219 3.443 6.641 1 97 164 ARG B N 1
ATOM 3484 C CA . ARG B 1 164 ? -9.891 4.016 5.48 1 97 164 ARG B CA 1
ATOM 3485 C C . ARG B 1 164 ? -11.367 4.27 5.773 1 97 164 ARG B C 1
ATOM 3487 O O . ARG B 1 164 ? -11.938 3.658 6.68 1 97 164 ARG B O 1
ATOM 3494 N N . TRP B 1 165 ? -11.883 5.176 5.137 1 96.88 165 TRP B N 1
ATOM 3495 C CA . TRP B 1 165 ? -13.312 5.465 5.035 1 96.88 165 TRP B CA 1
ATOM 3496 C C . TRP B 1 165 ? -13.711 5.734 3.59 1 96.88 165 TRP B C 1
ATOM 3498 O O . TRP B 1 165 ? -13.164 6.629 2.941 1 96.88 165 TRP B O 1
ATOM 3508 N N . GLU B 1 166 ? -14.578 4.926 3.057 1 96.5 166 GLU B N 1
ATOM 3509 C CA . GLU B 1 166 ? -15.039 5.09 1.68 1 96.5 166 GLU B CA 1
ATOM 3510 C C . GLU B 1 166 ? -16.516 5.449 1.626 1 96.5 166 GLU B C 1
ATOM 3512 O O . GLU B 1 166 ? -17.375 4.621 1.933 1 96.5 166 GLU B O 1
ATOM 3517 N N . ALA B 1 167 ? -16.719 6.691 1.277 1 94.31 167 ALA B N 1
ATOM 3518 C CA . ALA B 1 167 ? -18.078 7.207 1.12 1 94.31 167 ALA B CA 1
ATOM 3519 C C . ALA B 1 167 ? -18.5 7.191 -0.345 1 94.31 167 ALA B C 1
ATOM 3521 O O . ALA B 1 167 ? -17.844 6.562 -1.181 1 94.31 167 ALA B O 1
ATOM 3522 N N . ASP B 1 168 ? -19.672 7.812 -0.687 1 92.88 168 ASP B N 1
ATOM 3523 C CA . ASP B 1 168 ? -20.234 7.773 -2.031 1 92.88 168 ASP B CA 1
ATOM 3524 C C . ASP B 1 168 ? -19.422 8.617 -3 1 92.88 168 ASP B C 1
ATOM 3526 O O . ASP B 1 168 ? -19.219 8.234 -4.156 1 92.88 168 ASP B O 1
ATOM 3530 N N . SER B 1 169 ? -18.906 9.703 -2.459 1 96.12 169 SER B N 1
ATOM 3531 C CA . SER B 1 169 ? -18.312 10.648 -3.395 1 96.12 169 SER B CA 1
ATOM 3532 C C . SER B 1 169 ? -16.812 10.82 -3.146 1 96.12 169 SER B C 1
ATOM 3534 O O . SER B 1 169 ? -16.125 11.461 -3.936 1 96.12 169 SER B O 1
ATOM 3536 N N . PHE B 1 170 ? -16.344 10.289 -2.043 1 98 170 PHE B N 1
ATOM 3537 C CA . PHE B 1 170 ? -14.93 10.422 -1.727 1 98 170 PHE B CA 1
ATOM 3538 C C . PHE B 1 170 ? -14.484 9.32 -0.774 1 98 170 PHE B C 1
ATOM 3540 O O . PHE B 1 170 ? -15.312 8.586 -0.225 1 98 170 PHE B O 1
ATOM 3547 N N . ALA B 1 171 ? -13.203 9.148 -0.651 1 98.5 171 ALA B N 1
ATOM 3548 C CA . ALA B 1 171 ? -12.586 8.195 0.271 1 98.5 171 ALA B CA 1
ATOM 3549 C C . ALA B 1 171 ? -11.406 8.828 1.008 1 98.5 171 ALA B C 1
ATOM 3551 O O . ALA B 1 171 ? -10.789 9.773 0.507 1 98.5 171 ALA B O 1
ATOM 3552 N N . ASN B 1 172 ? -11.211 8.391 2.197 1 98.69 172 ASN B N 1
ATOM 3553 C CA . ASN B 1 172 ? -10.047 8.727 3.004 1 98.69 172 ASN B CA 1
ATOM 3554 C C . ASN B 1 172 ? -9.211 7.488 3.32 1 98.69 172 ASN B C 1
ATOM 3556 O O . ASN B 1 172 ? -9.75 6.453 3.713 1 98.69 172 ASN B O 1
ATOM 3560 N N . TYR B 1 173 ? -7.977 7.566 3.045 1 98.75 173 TYR B N 1
ATOM 3561 C CA . TYR B 1 173 ? -7.008 6.555 3.453 1 98.75 173 TYR B CA 1
ATOM 3562 C C . TYR B 1 173 ? -5.98 7.141 4.414 1 98.75 173 TYR B C 1
ATOM 3564 O O . TYR B 1 173 ? -5.492 8.25 4.207 1 98.75 173 TYR B O 1
ATOM 3572 N N . PHE B 1 174 ? -5.641 6.438 5.484 1 98.75 174 PHE B N 1
ATOM 3573 C CA . PHE B 1 174 ? -4.621 6.867 6.438 1 98.75 174 PHE B CA 1
ATOM 3574 C C . PHE B 1 174 ? -3.381 5.988 6.336 1 98.75 174 PHE B C 1
ATOM 3576 O O . PHE B 1 174 ? -3.479 4.762 6.359 1 98.75 174 PHE B O 1
ATOM 3583 N N . VAL B 1 175 ? -2.229 6.609 6.164 1 98.44 175 VAL B N 1
ATOM 3584 C CA . VAL B 1 175 ? -0.983 5.855 6.09 1 98.44 175 VAL B CA 1
ATOM 3585 C C . VAL B 1 175 ? -0.028 6.32 7.184 1 98.44 175 VAL B C 1
ATOM 3587 O O . VAL B 1 175 ? -0.002 7.504 7.535 1 98.44 175 VAL B O 1
ATOM 3590 N N . GLU B 1 176 ? 0.747 5.441 7.758 1 97 176 GLU B N 1
ATOM 3591 C CA . GLU B 1 176 ? 1.737 5.68 8.805 1 97 176 GLU B CA 1
ATOM 3592 C C . GLU B 1 176 ? 2.871 4.66 8.727 1 97 176 GLU B C 1
ATOM 3594 O O . GLU B 1 176 ? 2.734 3.615 8.094 1 97 176 GLU B O 1
ATOM 3599 N N . PRO B 1 177 ? 3.959 5.062 9.352 1 95.5 177 PRO B N 1
ATOM 3600 C CA . PRO B 1 177 ? 5.023 4.055 9.414 1 95.5 177 PRO B CA 1
ATOM 3601 C C . PRO B 1 177 ? 4.574 2.76 10.086 1 95.5 177 PRO B C 1
ATOM 3603 O O . PRO B 1 177 ? 3.779 2.793 11.031 1 95.5 177 PRO B O 1
ATOM 3606 N N . ARG B 1 178 ? 5.082 1.527 9.672 1 87.56 178 ARG B N 1
ATOM 3607 C CA . ARG B 1 178 ? 4.742 0.187 10.133 1 87.56 178 ARG B CA 1
ATOM 3608 C C . ARG B 1 178 ? 4.867 0.084 11.648 1 87.56 178 ARG B C 1
ATOM 3610 O O . ARG B 1 178 ? 4.074 -0.598 12.305 1 87.56 178 ARG B O 1
ATOM 3617 N N . ASN B 1 179 ? 5.781 0.751 12.289 1 88.25 179 ASN B N 1
ATOM 3618 C CA . ASN B 1 179 ? 6.008 0.652 13.727 1 88.25 179 ASN B CA 1
ATOM 3619 C C . ASN B 1 179 ? 5.832 2.002 14.422 1 88.25 179 ASN B C 1
ATOM 3621 O O . ASN B 1 179 ? 6.508 2.295 15.406 1 88.25 179 ASN B O 1
ATOM 3625 N N . ALA B 1 180 ? 4.891 2.691 13.922 1 93.62 180 ALA B N 1
ATOM 3626 C CA . ALA B 1 180 ? 4.68 4.023 14.477 1 93.62 180 ALA B CA 1
ATOM 3627 C C . ALA B 1 180 ? 4.023 3.947 15.852 1 93.62 180 ALA B C 1
ATOM 3629 O O . ALA B 1 180 ? 3.139 3.117 16.078 1 93.62 180 ALA B O 1
ATOM 3630 N N . ALA B 1 181 ? 4.43 4.812 16.75 1 96 181 ALA B N 1
ATOM 3631 C CA . ALA B 1 181 ? 3.721 4.973 18.016 1 96 181 ALA B CA 1
ATOM 3632 C C . ALA B 1 181 ? 2.305 5.492 17.797 1 96 181 ALA B C 1
ATOM 3634 O O . ALA B 1 181 ? 2.029 6.141 16.781 1 96 181 ALA B O 1
ATOM 3635 N N . ASP B 1 182 ? 1.459 5.191 18.766 1 96.44 182 ASP B N 1
ATOM 3636 C CA . ASP B 1 182 ? 0.082 5.668 18.688 1 96.44 182 ASP B CA 1
ATOM 3637 C C . ASP B 1 182 ? 0.033 7.188 18.578 1 96.44 182 ASP B C 1
ATOM 3639 O O . ASP B 1 182 ? -0.9 7.746 17.984 1 96.44 182 ASP B O 1
ATOM 3643 N N . GLU B 1 183 ? 1.048 7.836 19.094 1 97.44 183 GLU B N 1
ATOM 3644 C CA . GLU B 1 183 ? 1.082 9.289 19.203 1 97.44 183 GLU B CA 1
ATOM 3645 C C . GLU B 1 183 ? 1.569 9.93 17.906 1 97.44 183 GLU B C 1
ATOM 3647 O O . GLU B 1 183 ? 1.464 11.148 17.734 1 97.44 183 GLU B O 1
ATOM 3652 N N . ALA B 1 184 ? 2.084 9.102 17 1 97.25 184 ALA B N 1
ATOM 3653 C CA . ALA B 1 184 ? 2.641 9.625 15.75 1 97.25 184 ALA B CA 1
ATOM 3654 C C . ALA B 1 184 ? 1.541 10.172 14.844 1 97.25 184 ALA B C 1
ATOM 3656 O O . ALA B 1 184 ? 0.388 9.742 14.93 1 97.25 184 ALA B O 1
ATOM 3657 N N . MET B 1 185 ? 1.892 11.172 14.062 1 97.88 185 MET B N 1
ATOM 3658 C CA . MET B 1 185 ? 0.976 11.75 13.078 1 97.88 185 MET B CA 1
ATOM 3659 C C . MET B 1 185 ? 0.842 10.844 11.859 1 97.88 185 MET B C 1
ATOM 3661 O O . MET B 1 185 ? 1.844 10.367 11.32 1 97.88 185 MET B O 1
ATOM 3665 N N . ALA B 1 186 ? -0.382 10.594 11.406 1 98.5 186 ALA B N 1
ATOM 3666 C CA . ALA B 1 186 ? -0.646 9.883 10.156 1 98.5 186 ALA B CA 1
ATOM 3667 C C . ALA B 1 186 ? -0.868 10.859 9.008 1 98.5 186 ALA B C 1
ATOM 3669 O O . ALA B 1 186 ? -1.134 12.047 9.234 1 98.5 186 ALA B O 1
ATOM 3670 N N . VAL B 1 187 ? -0.677 10.406 7.812 1 98.88 187 VAL B N 1
ATOM 3671 C CA . VAL B 1 187 ? -1.054 11.156 6.625 1 98.88 187 VAL B CA 1
ATOM 3672 C C . VAL B 1 187 ? -2.389 10.648 6.09 1 98.88 187 VAL B C 1
ATOM 3674 O O . VAL B 1 187 ? -2.523 9.469 5.762 1 98.88 187 VAL B O 1
ATOM 3677 N N . GLU B 1 188 ? -3.344 11.516 6.133 1 98.94 188 GLU B N 1
ATOM 3678 C CA . GLU B 1 188 ? -4.641 11.227 5.531 1 98.94 188 GLU B CA 1
ATOM 3679 C C . GLU B 1 188 ? -4.656 11.594 4.051 1 98.94 188 GLU B C 1
ATOM 3681 O O . GLU B 1 188 ? -4.422 12.742 3.686 1 98.94 188 GLU B O 1
ATOM 3686 N N . LEU B 1 189 ? -4.883 10.617 3.197 1 98.94 189 LEU B N 1
ATOM 3687 C CA . LEU B 1 189 ? -5.051 10.789 1.759 1 98.94 189 LEU B CA 1
ATOM 3688 C C . LEU B 1 189 ? -6.527 10.844 1.385 1 98.94 189 LEU B C 1
ATOM 3690 O O . LEU B 1 189 ? -7.25 9.859 1.548 1 98.94 189 LEU B O 1
ATOM 3694 N N . THR B 1 190 ? -6.941 12.008 0.946 1 98.94 190 THR B N 1
ATOM 3695 C CA . THR B 1 190 ? -8.336 12.164 0.546 1 98.94 190 THR B CA 1
ATOM 3696 C C . THR B 1 190 ? -8.469 12.117 -0.974 1 98.94 190 THR B C 1
ATOM 3698 O O . THR B 1 190 ? -7.797 12.867 -1.686 1 98.94 190 THR B O 1
ATOM 3701 N N . TYR B 1 191 ? -9.281 11.25 -1.45 1 98.81 191 TYR B N 1
ATOM 3702 C CA . TYR B 1 191 ? -9.531 11.047 -2.873 1 98.81 191 TYR B CA 1
ATOM 3703 C C . TYR B 1 191 ? -11 11.273 -3.207 1 98.81 191 TYR B C 1
ATOM 3705 O O . TYR B 1 191 ? -11.867 10.555 -2.717 1 98.81 191 TYR B O 1
ATOM 3713 N N . ASN B 1 192 ? -11.312 12.297 -4.023 1 98.62 192 ASN B N 1
ATOM 3714 C CA . ASN B 1 192 ? -12.656 12.539 -4.527 1 98.62 192 ASN B CA 1
ATOM 3715 C C . ASN B 1 192 ? -12.898 11.812 -5.848 1 98.62 192 ASN B C 1
ATOM 3717 O O . ASN B 1 192 ? -12.055 11.844 -6.746 1 98.62 192 ASN B O 1
ATOM 3721 N N . TYR B 1 193 ? -14.078 11.125 -5.965 1 96.69 193 TYR B N 1
ATOM 3722 C CA . TYR B 1 193 ? -14.383 10.289 -7.117 1 96.69 193 TYR B CA 1
ATOM 3723 C C . TYR B 1 193 ? -14.883 11.125 -8.289 1 96.69 193 TYR B C 1
ATOM 3725 O O . TYR B 1 193 ? -15.914 10.82 -8.883 1 96.69 193 TYR B O 1
ATOM 3733 N N . ASP B 1 194 ? -14.375 12.258 -8.57 1 97.06 194 ASP B N 1
ATOM 3734 C CA . ASP B 1 194 ? -14.945 13.102 -9.617 1 97.06 194 ASP B CA 1
ATOM 3735 C C . ASP B 1 194 ? -13.859 13.586 -10.586 1 97.06 194 ASP B C 1
ATOM 3737 O O . ASP B 1 194 ? -14.117 14.43 -11.445 1 97.06 194 ASP B O 1
ATOM 3741 N N . GLY B 1 195 ? -12.664 13.086 -10.477 1 96.44 195 GLY B N 1
ATOM 3742 C CA . GLY B 1 195 ? -11.594 13.352 -11.422 1 96.44 195 GLY B CA 1
ATOM 3743 C C . GLY B 1 195 ? -11.055 14.773 -11.328 1 96.44 195 GLY B C 1
ATOM 3744 O O . GLY B 1 195 ? -10.32 15.219 -12.211 1 96.44 195 GLY B O 1
ATOM 3745 N N . ARG B 1 196 ? -11.297 15.516 -10.227 1 97.25 196 ARG B N 1
ATOM 3746 C CA . ARG B 1 196 ? -10.867 16.906 -10.109 1 97.25 196 ARG B CA 1
ATOM 3747 C C . ARG B 1 196 ? -9.367 16.984 -9.867 1 97.25 196 ARG B C 1
ATOM 3749 O O . ARG B 1 196 ? -8.727 15.992 -9.516 1 97.25 196 ARG B O 1
ATOM 3756 N N . SER B 1 197 ? -8.797 18.141 -10.141 1 98.06 197 SER B N 1
ATOM 3757 C CA . SER B 1 197 ? -7.422 18.5 -9.812 1 98.06 197 SER B CA 1
ATOM 3758 C C . SER B 1 197 ? -7.363 19.531 -8.695 1 98.06 197 SER B C 1
ATOM 3760 O O . SER B 1 197 ? -8.391 20.109 -8.32 1 98.06 197 SER B O 1
ATOM 3762 N N . TYR B 1 198 ? -6.234 19.719 -8.117 1 98.44 198 TYR B N 1
ATOM 3763 C CA . TYR B 1 198 ? -6.09 20.594 -6.957 1 98.44 198 TYR B CA 1
ATOM 3764 C C . TYR B 1 198 ? -5.012 21.641 -7.195 1 98.44 198 TYR B C 1
ATOM 3766 O O . TYR B 1 198 ? -4.043 21.391 -7.918 1 98.44 198 TYR B O 1
ATOM 3774 N N . THR B 1 199 ? -5.168 22.75 -6.586 1 98.06 199 THR B N 1
ATOM 3775 C CA . THR B 1 199 ? -4.168 23.812 -6.586 1 98.06 199 THR B CA 1
ATOM 3776 C C . THR B 1 199 ? -3.35 23.797 -5.301 1 98.06 199 THR B C 1
ATOM 3778 O O . THR B 1 199 ? -3.9 23.625 -4.211 1 98.06 199 THR B O 1
ATOM 3781 N N . GLN B 1 200 ? -2.068 23.922 -5.418 1 96.69 200 GLN B N 1
ATOM 3782 C CA . GLN B 1 200 ? -1.194 23.875 -4.25 1 96.69 200 GLN B CA 1
ATOM 3783 C C . GLN B 1 200 ? -1.339 25.125 -3.398 1 96.69 200 GLN B C 1
ATOM 3785 O O . GLN B 1 200 ? -1.38 25.047 -2.168 1 96.69 200 GLN B O 1
ATOM 3790 N N . GLY B 1 201 ? -1.479 26.312 -4.164 1 96.31 201 GLY B N 1
ATOM 3791 C CA . GLY B 1 201 ? -1.406 27.562 -3.426 1 96.31 201 GLY B CA 1
ATOM 3792 C C . GLY B 1 201 ? -0.08 27.766 -2.717 1 96.31 201 GLY B C 1
ATOM 3793 O O . GLY B 1 201 ? 0.94 27.203 -3.129 1 96.31 201 GLY B O 1
ATOM 3794 N N . ASP B 1 202 ? -0.043 28.672 -1.709 1 95.62 202 ASP B N 1
ATOM 3795 C CA . ASP B 1 202 ? 1.181 28.875 -0.939 1 95.62 202 ASP B CA 1
ATOM 3796 C C . ASP B 1 202 ? 0.905 28.797 0.561 1 95.62 202 ASP B C 1
ATOM 3798 O O . ASP B 1 202 ? 1.777 29.109 1.373 1 95.62 202 ASP B O 1
ATOM 3802 N N . GLY B 1 203 ? -0.333 28.438 0.955 1 97.12 203 GLY B N 1
ATOM 3803 C CA . GLY B 1 203 ? -0.712 28.359 2.355 1 97.12 203 GLY B CA 1
ATOM 3804 C C . GLY B 1 203 ? -0.098 27.156 3.062 1 97.12 203 GLY B C 1
ATOM 3805 O O . GLY B 1 203 ? 0.012 27.141 4.293 1 97.12 203 GLY B O 1
ATOM 3806 N N . TRP B 1 204 ? 0.166 26.156 2.373 1 98 204 TRP B N 1
ATOM 3807 C CA . TRP B 1 204 ? 0.865 24.969 2.854 1 98 204 TRP B CA 1
ATOM 3808 C C . TRP B 1 204 ? 2.168 24.766 2.09 1 98 204 TRP B C 1
ATOM 3810 O O . TRP B 1 204 ? 2.232 25 0.881 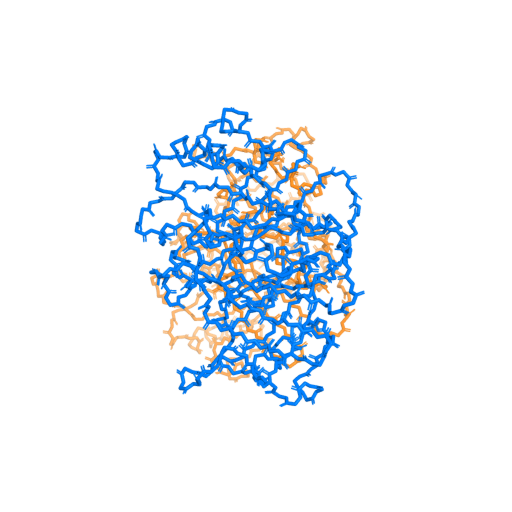1 98 204 TRP B O 1
ATOM 3820 N N . GLY B 1 205 ? 3.184 24.312 2.797 1 98.19 205 GLY B N 1
ATOM 3821 C CA . GLY B 1 205 ? 4.484 24.141 2.17 1 98.19 205 GLY B CA 1
ATOM 3822 C C . GLY B 1 205 ? 4.852 22.688 1.954 1 98.19 205 GLY B C 1
ATOM 3823 O O . GLY B 1 205 ? 5.105 22.266 0.823 1 98.19 205 GLY B O 1
ATOM 3824 N N . HIS B 1 206 ? 4.934 21.938 3.039 1 98.62 206 HIS B N 1
ATOM 3825 C CA . HIS B 1 206 ? 5.41 20.562 2.934 1 98.62 206 HIS B CA 1
ATOM 3826 C C . HIS B 1 206 ? 5.066 19.75 4.188 1 98.62 206 HIS B C 1
ATOM 3828 O O . HIS B 1 206 ? 4.656 20.328 5.199 1 98.62 206 HIS B O 1
ATOM 3834 N N . LEU B 1 207 ? 5.082 18.5 4.074 1 98.25 207 LEU B N 1
ATOM 3835 C CA . LEU B 1 207 ? 5.262 17.641 5.238 1 98.25 207 LEU B CA 1
ATOM 3836 C C . LEU B 1 207 ? 6.695 17.125 5.309 1 98.25 207 LEU B C 1
ATOM 3838 O O . LEU B 1 207 ? 7.402 17.094 4.297 1 98.25 207 LEU B O 1
ATOM 3842 N N . CYS B 1 208 ? 7.086 16.812 6.5 1 98.44 208 CYS B N 1
ATOM 3843 C CA . CYS B 1 208 ? 8.469 16.391 6.699 1 98.44 208 CYS B CA 1
ATOM 3844 C C . CYS B 1 208 ? 8.531 15.008 7.332 1 98.44 208 CYS B C 1
ATOM 3846 O O . CYS B 1 208 ? 7.82 14.727 8.305 1 98.44 208 CYS B O 1
ATOM 3848 N N . VAL B 1 209 ? 9.336 14.18 6.75 1 98.25 209 VAL B N 1
ATOM 3849 C CA . VAL B 1 209 ? 9.633 12.867 7.309 1 98.25 209 VAL B CA 1
ATOM 3850 C C . VAL B 1 209 ? 11.016 12.875 7.957 1 98.25 209 VAL B C 1
ATOM 3852 O O . VAL B 1 209 ? 12.008 13.188 7.301 1 98.25 209 VAL B O 1
ATOM 3855 N N . ARG B 1 210 ? 11 12.617 9.203 1 96.69 210 ARG B N 1
ATOM 3856 C CA . ARG B 1 210 ? 12.266 12.477 9.922 1 96.69 210 ARG B CA 1
ATOM 3857 C C . ARG B 1 210 ? 12.906 11.117 9.641 1 96.69 210 ARG B C 1
ATOM 3859 O O . ARG B 1 210 ? 12.273 10.078 9.836 1 96.69 210 ARG B O 1
ATOM 3866 N N . VAL B 1 211 ? 14.18 11.156 9.227 1 95.94 211 VAL B N 1
ATOM 3867 C CA . VAL B 1 211 ? 14.859 9.922 8.844 1 95.94 211 VAL B CA 1
ATOM 3868 C C . VAL B 1 211 ? 16.094 9.719 9.727 1 95.94 211 VAL B C 1
ATOM 3870 O O . VAL B 1 211 ? 16.531 10.648 10.406 1 95.94 211 VAL B O 1
ATOM 3873 N N . ASP B 1 212 ? 16.672 8.516 9.758 1 93.44 212 ASP B N 1
ATOM 3874 C CA . ASP B 1 212 ? 17.812 8.164 10.594 1 93.44 212 ASP B CA 1
ATOM 3875 C C . ASP B 1 212 ? 19.125 8.609 9.953 1 93.44 212 ASP B C 1
ATOM 3877 O O . ASP B 1 212 ? 20.047 9.047 10.648 1 93.44 212 ASP B O 1
ATOM 3881 N N . ASP B 1 213 ? 19.266 8.406 8.719 1 95.94 213 ASP B N 1
ATOM 3882 C CA . ASP B 1 213 ? 20.422 8.758 7.906 1 95.94 213 ASP B CA 1
ATOM 3883 C C . ASP B 1 213 ? 20 9.422 6.598 1 95.94 213 ASP B C 1
ATOM 3885 O O . ASP B 1 213 ? 19.578 8.742 5.664 1 95.94 213 ASP B O 1
ATOM 3889 N N . LEU B 1 214 ? 20.172 10.734 6.574 1 96.94 214 LEU B N 1
ATOM 3890 C CA . LEU B 1 214 ? 19.641 11.523 5.473 1 96.94 214 LEU B CA 1
ATOM 3891 C C . LEU B 1 214 ? 20.141 11 4.133 1 96.94 214 LEU B C 1
ATOM 3893 O O . LEU B 1 214 ? 19.359 10.773 3.213 1 96.94 214 LEU B O 1
ATOM 3897 N N . GLN B 1 215 ? 21.453 10.812 3.996 1 97.31 215 GLN B N 1
ATOM 3898 C CA . GLN B 1 215 ? 22.031 10.406 2.717 1 97.31 215 GLN B CA 1
ATOM 3899 C C . GLN B 1 215 ? 21.578 9 2.336 1 97.31 215 GLN B C 1
ATOM 3901 O O . GLN B 1 215 ? 21.172 8.758 1.198 1 97.31 215 GLN B O 1
ATOM 3906 N N . ASP B 1 216 ? 21.719 8.086 3.258 1 97.12 216 ASP B N 1
ATOM 3907 C CA . ASP B 1 216 ? 21.328 6.707 2.986 1 97.12 216 ASP B CA 1
ATOM 3908 C C . ASP B 1 216 ? 19.844 6.625 2.611 1 97.12 216 ASP B C 1
ATOM 3910 O O . ASP B 1 216 ? 19.484 5.926 1.661 1 97.12 216 ASP B O 1
ATOM 3914 N N . ASP B 1 217 ? 18.984 7.297 3.359 1 97.5 217 ASP B N 1
ATOM 3915 C CA . ASP B 1 217 ? 17.547 7.266 3.092 1 97.5 217 ASP B CA 1
ATOM 3916 C C . ASP B 1 217 ? 17.219 7.945 1.763 1 97.5 217 ASP B C 1
ATOM 3918 O O . ASP B 1 217 ? 16.344 7.5 1.033 1 97.5 217 ASP B O 1
ATOM 3922 N N . TRP B 1 218 ? 17.922 9.008 1.477 1 97.69 218 TRP B N 1
ATOM 3923 C CA . TRP B 1 218 ? 17.766 9.648 0.176 1 97.69 218 TRP B CA 1
ATOM 3924 C C . TRP B 1 218 ? 18.109 8.688 -0.954 1 97.69 218 TRP B C 1
ATOM 3926 O O . TRP B 1 218 ? 17.375 8.578 -1.934 1 97.69 218 TRP B O 1
ATOM 3936 N N . ASP B 1 219 ? 19.25 8 -0.853 1 97.25 219 ASP B N 1
ATOM 3937 C CA . ASP B 1 219 ? 19.672 7.047 -1.871 1 97.25 219 ASP B CA 1
ATOM 3938 C C . ASP B 1 219 ? 18.625 5.953 -2.07 1 97.25 219 ASP B C 1
ATOM 3940 O O . ASP B 1 219 ? 18.391 5.52 -3.197 1 97.25 219 ASP B O 1
ATOM 3944 N N . GLN B 1 220 ? 18.062 5.516 -1 1 96.69 220 GLN B N 1
ATOM 3945 C CA . GLN B 1 220 ? 17 4.527 -1.095 1 96.69 220 GLN B CA 1
ATOM 3946 C C . GLN B 1 220 ? 15.805 5.086 -1.865 1 96.69 220 GLN B C 1
ATOM 3948 O O . GLN B 1 220 ? 15.227 4.398 -2.715 1 96.69 220 GLN B O 1
ATOM 3953 N N . LEU B 1 221 ? 15.375 6.297 -1.556 1 97.62 221 LEU B N 1
ATOM 3954 C CA . LEU B 1 221 ? 14.266 6.926 -2.266 1 97.62 221 LEU B CA 1
ATOM 3955 C C . LEU B 1 221 ? 14.562 7.035 -3.758 1 97.62 221 LEU B C 1
ATOM 3957 O O . LEU B 1 221 ? 13.672 6.848 -4.59 1 97.62 221 LEU B O 1
ATOM 3961 N N . GLN B 1 222 ? 15.828 7.328 -4.062 1 97.31 222 GLN B N 1
ATOM 3962 C CA . GLN B 1 222 ? 16.203 7.43 -5.469 1 97.31 222 GLN B CA 1
ATOM 3963 C C . GLN B 1 222 ? 16.156 6.066 -6.148 1 97.31 222 GLN B C 1
ATOM 3965 O O . GLN B 1 222 ? 15.734 5.957 -7.301 1 97.31 222 GLN B O 1
ATOM 3970 N N . THR B 1 223 ? 16.578 5.051 -5.457 1 96.25 223 THR B N 1
ATOM 3971 C CA . THR B 1 223 ? 16.422 3.697 -5.977 1 96.25 223 THR B CA 1
ATOM 3972 C C . THR B 1 223 ? 14.961 3.391 -6.281 1 96.25 223 THR B C 1
ATOM 3974 O O . THR B 1 223 ? 14.656 2.727 -7.273 1 96.25 223 THR B O 1
ATOM 3977 N N . ARG B 1 224 ? 14.078 3.922 -5.477 1 97.31 224 ARG B N 1
ATOM 3978 C CA . ARG B 1 224 ? 12.641 3.701 -5.617 1 97.31 224 ARG B CA 1
ATOM 3979 C C . ARG B 1 224 ? 12.023 4.719 -6.57 1 97.31 224 ARG B C 1
ATOM 3981 O O . ARG B 1 224 ? 10.805 4.871 -6.621 1 97.31 224 ARG B O 1
ATOM 3988 N N . GLU B 1 225 ? 12.883 5.516 -7.227 1 97.31 225 GLU B N 1
ATOM 3989 C CA . GLU B 1 225 ? 12.492 6.414 -8.305 1 97.31 225 GLU B CA 1
ATOM 3990 C C . GLU B 1 225 ? 11.625 7.559 -7.789 1 97.31 225 GLU B C 1
ATOM 3992 O O . GLU B 1 225 ? 10.688 7.984 -8.461 1 97.31 225 GLU B O 1
ATOM 3997 N N . ALA B 1 226 ? 11.859 7.98 -6.57 1 97.94 226 ALA B N 1
ATOM 3998 C CA . ALA B 1 226 ? 11.219 9.195 -6.059 1 97.94 226 ALA B CA 1
ATOM 3999 C C . ALA B 1 226 ? 11.734 10.43 -6.781 1 97.94 226 ALA B C 1
ATOM 4001 O O . ALA B 1 226 ? 12.859 10.438 -7.293 1 97.94 226 ALA B O 1
ATOM 4002 N N . ASP B 1 227 ? 10.906 11.438 -6.82 1 98.5 227 ASP B N 1
ATOM 4003 C CA . ASP B 1 227 ? 11.258 12.703 -7.461 1 98.5 227 ASP B CA 1
ATOM 4004 C C . ASP B 1 227 ? 12.508 13.312 -6.832 1 98.5 227 ASP B C 1
ATOM 4006 O O . ASP B 1 227 ? 12.602 13.422 -5.609 1 98.5 227 ASP B O 1
ATOM 4010 N N . ASP B 1 228 ? 13.484 13.547 -7.609 1 98.12 228 ASP B N 1
ATOM 4011 C CA . ASP B 1 228 ? 14.719 14.195 -7.164 1 98.12 228 ASP B CA 1
ATOM 4012 C C . ASP B 1 228 ? 14.578 15.711 -7.176 1 98.12 228 ASP B C 1
ATOM 4014 O O . ASP B 1 228 ? 15.328 16.406 -7.863 1 98.12 228 ASP B O 1
ATOM 4018 N N . TYR B 1 229 ? 13.719 16.25 -6.387 1 98.31 229 TYR B N 1
ATOM 4019 C CA . TYR B 1 229 ? 13.375 17.672 -6.391 1 98.31 229 TYR B CA 1
ATOM 4020 C C . TYR B 1 229 ? 14.523 18.516 -5.852 1 98.31 229 TYR B C 1
ATOM 4022 O O . TYR B 1 229 ? 14.953 19.484 -6.492 1 98.31 229 TYR B O 1
ATOM 4030 N N . ARG B 1 230 ? 15.07 18.266 -4.578 1 98.44 230 ARG B N 1
ATOM 4031 C CA . ARG B 1 230 ? 16.281 18.828 -3.986 1 98.44 230 ARG B CA 1
ATOM 4032 C C . ARG B 1 230 ? 17.062 17.766 -3.221 1 98.44 230 ARG B C 1
ATOM 4034 O O . ARG B 1 230 ? 16.672 17.359 -2.125 1 98.44 230 ARG B O 1
ATOM 4041 N N . GLU B 1 231 ? 18.188 17.375 -3.785 1 98.38 231 GLU B N 1
ATOM 4042 C CA . GLU B 1 231 ? 18.984 16.328 -3.145 1 98.38 231 GLU B CA 1
ATOM 4043 C C . GLU B 1 231 ? 19.781 16.891 -1.974 1 98.38 231 GLU B C 1
ATOM 4045 O O . GLU B 1 231 ? 19.969 18.109 -1.865 1 98.38 231 GLU B O 1
ATOM 4050 N N . PRO B 1 232 ? 20.281 16.016 -1.12 1 98.12 232 PRO B N 1
ATOM 4051 C CA . PRO B 1 232 ? 21 16.484 0.071 1 98.12 232 PRO B CA 1
ATOM 4052 C C . PRO B 1 232 ? 22.172 17.391 -0.265 1 98.12 232 PRO B C 1
ATOM 4054 O O . PRO B 1 232 ? 22.391 18.406 0.407 1 98.12 232 PRO B O 1
ATOM 4057 N N . ALA B 1 233 ? 22.906 17.078 -1.264 1 97.56 233 ALA B N 1
ATOM 4058 C CA . ALA B 1 233 ? 24.062 17.875 -1.653 1 97.56 233 ALA B CA 1
ATOM 4059 C C . ALA B 1 233 ? 23.672 19.312 -1.971 1 97.56 233 ALA B C 1
ATOM 4061 O O . ALA B 1 233 ? 24.422 20.25 -1.706 1 97.56 233 ALA B O 1
ATOM 4062 N N . ASP B 1 234 ? 22.516 19.5 -2.559 1 96.75 234 ASP B N 1
ATOM 4063 C CA . ASP B 1 234 ? 22.016 20.828 -2.896 1 96.75 234 ASP B CA 1
ATOM 4064 C C . ASP B 1 234 ? 21.594 21.594 -1.642 1 96.75 234 ASP B C 1
ATOM 4066 O O . ASP B 1 234 ? 21.406 22.812 -1.688 1 96.75 234 ASP B O 1
ATOM 4070 N N . CYS B 1 235 ? 21.422 20.938 -0.531 1 96.75 235 CYS B N 1
ATOM 4071 C CA . CYS B 1 235 ? 20.906 21.531 0.697 1 96.75 235 CYS B CA 1
ATOM 4072 C C . CYS B 1 235 ? 21.938 21.438 1.82 1 96.75 235 CYS B C 1
ATOM 4074 O O . CYS B 1 235 ? 21.578 21.281 2.988 1 96.75 235 CYS B O 1
ATOM 4076 N N . ASP B 1 236 ? 23.234 21.438 1.421 1 95.44 236 ASP B N 1
ATOM 4077 C CA . ASP B 1 236 ? 24.359 21.406 2.348 1 95.44 236 ASP B CA 1
ATOM 4078 C C . ASP B 1 236 ? 24.281 20.188 3.268 1 95.44 236 ASP B C 1
ATOM 4080 O O . ASP B 1 236 ? 24.734 20.234 4.41 1 95.44 236 ASP B O 1
ATOM 4084 N N . HIS B 1 237 ? 23.562 19.141 2.842 1 95.44 237 HIS B N 1
ATOM 4085 C CA . HIS B 1 237 ? 23.406 17.875 3.543 1 95.44 237 HIS B CA 1
ATOM 4086 C C . HIS B 1 237 ? 22.641 18.062 4.852 1 95.44 237 HIS B C 1
ATOM 4088 O O . HIS B 1 237 ? 22.812 17.281 5.785 1 95.44 237 HIS B O 1
ATOM 4094 N N . LEU B 1 238 ? 21.859 19.094 4.891 1 94.75 238 LEU B N 1
ATOM 4095 C CA . LEU B 1 238 ? 21.047 19.359 6.074 1 94.75 238 LEU B CA 1
ATOM 4096 C C . LEU B 1 238 ? 19.656 18.734 5.941 1 94.75 238 LEU B C 1
ATOM 4098 O O . LEU B 1 238 ? 19.062 18.328 6.938 1 94.75 238 LEU B O 1
ATOM 4102 N N . TYR B 1 239 ? 19.141 18.781 4.836 1 97.38 239 TYR B N 1
ATOM 4103 C CA . TYR B 1 239 ? 17.828 18.234 4.496 1 97.38 239 TYR B CA 1
ATOM 4104 C C . TYR B 1 239 ? 17.734 17.938 3.006 1 97.38 239 TYR B C 1
ATOM 4106 O O . TYR B 1 239 ? 18.703 18.109 2.268 1 97.38 239 TYR B O 1
ATOM 4114 N N . ALA B 1 240 ? 16.672 17.328 2.498 1 98.25 240 ALA B N 1
ATOM 4115 C CA . ALA B 1 240 ? 16.328 17.062 1.102 1 98.25 240 ALA B CA 1
ATOM 4116 C C . ALA B 1 240 ? 14.82 17.156 0.873 1 98.25 240 ALA B C 1
ATOM 4118 O O . ALA B 1 240 ? 14.047 17.172 1.828 1 98.25 240 ALA B O 1
ATOM 4119 N N . PHE B 1 241 ? 14.43 17.375 -0.356 1 98.69 241 PHE B N 1
ATOM 4120 C CA . PHE B 1 241 ? 13.016 17.406 -0.703 1 98.69 241 PHE B CA 1
ATOM 4121 C C . PHE B 1 241 ? 12.719 16.469 -1.86 1 98.69 241 PHE B C 1
ATOM 4123 O O . PHE B 1 241 ? 13.422 16.469 -2.873 1 98.69 241 PHE B O 1
ATOM 4130 N N . THR B 1 242 ? 11.766 15.656 -1.685 1 98.69 242 THR B N 1
ATOM 4131 C CA . THR B 1 242 ? 11.125 14.945 -2.785 1 98.69 242 THR B CA 1
ATOM 4132 C C . THR B 1 242 ? 9.68 15.414 -2.963 1 98.69 242 THR B C 1
ATOM 4134 O O . THR B 1 242 ? 9.25 16.375 -2.322 1 98.69 242 THR B O 1
ATOM 4137 N N . ARG B 1 243 ? 8.977 14.906 -3.955 1 98.75 243 ARG B N 1
ATOM 4138 C CA . ARG B 1 243 ? 7.566 15.172 -4.188 1 98.75 243 ARG B CA 1
ATOM 4139 C C . ARG B 1 243 ? 6.797 13.883 -4.445 1 98.75 243 ARG B C 1
ATOM 4141 O O . ARG B 1 243 ? 7.34 12.93 -5.008 1 98.75 243 ARG B O 1
ATOM 4148 N N . ASP B 1 244 ? 5.547 13.883 -3.922 1 98.62 244 ASP B N 1
ATOM 4149 C CA . ASP B 1 244 ? 4.711 12.742 -4.297 1 98.62 244 ASP B CA 1
ATOM 4150 C C . ASP B 1 244 ? 4.172 12.906 -5.715 1 98.62 244 ASP B C 1
ATOM 4152 O O . ASP B 1 244 ? 4.566 13.82 -6.438 1 98.62 244 ASP B O 1
ATOM 4156 N N . GLN B 1 245 ? 3.328 11.969 -6.18 1 97.81 245 GLN B N 1
ATOM 4157 C CA . GLN B 1 245 ? 2.861 11.875 -7.559 1 97.81 245 GLN B CA 1
ATOM 4158 C C . GLN B 1 245 ? 2.045 13.102 -7.953 1 97.81 245 GLN B C 1
ATOM 4160 O O . GLN B 1 245 ? 1.856 13.375 -9.141 1 97.81 245 GLN B O 1
ATOM 4165 N N . ASP B 1 246 ? 1.498 13.875 -6.965 1 98.38 246 ASP B N 1
ATOM 4166 C CA . ASP B 1 246 ? 0.666 15.039 -7.254 1 98.38 246 ASP B CA 1
ATOM 4167 C C . ASP B 1 246 ? 1.426 16.328 -6.984 1 98.38 246 ASP B C 1
ATOM 4169 O O . ASP B 1 246 ? 0.848 17.422 -7.043 1 98.38 246 ASP B O 1
ATOM 4173 N N . GLY B 1 247 ? 2.682 16.188 -6.559 1 98.31 247 GLY B N 1
ATOM 4174 C CA . GLY B 1 247 ? 3.514 17.375 -6.414 1 98.31 247 GLY B CA 1
ATOM 4175 C C . GLY B 1 247 ? 3.592 17.875 -4.984 1 98.31 247 GLY B C 1
ATOM 4176 O O . GLY B 1 247 ? 4.164 18.922 -4.723 1 98.31 247 GLY B O 1
ATOM 4177 N N . HIS B 1 248 ? 2.98 17.203 -4.055 1 98.75 248 HIS B N 1
ATOM 4178 C CA . HIS B 1 248 ? 3.17 17.578 -2.658 1 98.75 248 HIS B CA 1
ATOM 4179 C C . HIS B 1 248 ? 4.633 17.469 -2.248 1 98.75 248 HIS B C 1
ATOM 4181 O O . HIS B 1 248 ? 5.242 16.406 -2.422 1 98.75 248 HIS B O 1
ATOM 4187 N N . GLU B 1 249 ? 5.156 18.531 -1.663 1 98.75 249 GLU B N 1
ATOM 4188 C CA . GLU B 1 249 ? 6.551 18.484 -1.243 1 98.75 249 GLU B CA 1
ATOM 4189 C C . GLU B 1 249 ? 6.711 17.719 0.067 1 98.75 249 GLU B C 1
ATOM 4191 O O . GLU B 1 249 ? 5.902 17.875 0.985 1 98.75 249 GLU B O 1
ATOM 4196 N N . ILE B 1 250 ? 7.66 16.859 0.109 1 98.81 250 ILE B N 1
ATOM 4197 C CA . ILE B 1 250 ? 8.016 16.078 1.284 1 98.81 250 ILE B CA 1
ATOM 4198 C C . ILE B 1 250 ? 9.484 16.312 1.637 1 98.81 250 ILE B C 1
ATOM 4200 O O . ILE B 1 250 ? 10.383 16 0.848 1 98.81 250 ILE B O 1
ATOM 4204 N N . GLU B 1 251 ? 9.672 16.828 2.766 1 98.56 251 GLU B N 1
ATOM 4205 C CA . GLU B 1 251 ? 11.016 17.078 3.279 1 98.56 251 GLU B CA 1
ATOM 4206 C C . GLU B 1 251 ? 11.562 15.867 4.016 1 98.56 251 GLU B C 1
ATOM 4208 O O . GLU B 1 251 ? 10.82 15.188 4.738 1 98.56 251 GLU B O 1
ATOM 4213 N N . LEU B 1 252 ? 12.789 15.523 3.771 1 98.25 252 LEU B N 1
ATOM 4214 C CA . LEU B 1 252 ? 13.539 14.57 4.59 1 98.25 252 LEU B CA 1
ATOM 4215 C C . LEU B 1 252 ? 14.523 15.297 5.5 1 98.25 252 LEU B C 1
ATOM 4217 O O . LEU B 1 252 ? 15.289 16.141 5.043 1 98.25 252 LEU B O 1
ATOM 4221 N N . LEU B 1 253 ? 14.438 14.938 6.711 1 96.38 253 LEU B N 1
ATOM 4222 C CA . LEU B 1 253 ? 15.258 15.617 7.707 1 96.38 253 LEU B CA 1
ATOM 4223 C C . LEU B 1 253 ? 15.859 14.617 8.688 1 96.38 253 LEU B C 1
ATOM 4225 O O . LEU B 1 253 ? 15.18 13.688 9.133 1 96.38 253 LEU B O 1
ATOM 4229 N N . GLU B 1 254 ? 17.125 14.695 8.898 1 93.56 254 GLU B N 1
ATOM 4230 C CA . GLU B 1 254 ? 17.781 13.961 9.977 1 93.56 254 GLU B CA 1
ATOM 4231 C C . GLU B 1 254 ? 17.906 14.82 11.234 1 93.56 254 GLU B C 1
ATOM 4233 O O . GLU B 1 254 ? 18.516 15.898 11.195 1 93.56 254 GLU B O 1
ATOM 4238 N N . ARG B 1 255 ? 17.266 14.359 12.352 1 89.44 255 ARG B N 1
ATOM 4239 C CA . ARG B 1 255 ? 17.375 15.117 13.594 1 89.44 255 ARG B CA 1
ATOM 4240 C C . ARG B 1 255 ? 18.562 14.656 14.43 1 89.44 255 ARG B C 1
ATOM 4242 O O . ARG B 1 255 ? 18.766 13.453 14.609 1 89.44 255 ARG B O 1
ATOM 4249 N N . ASP B 1 256 ? 19.328 15.617 14.766 1 84.62 256 ASP B N 1
ATOM 4250 C CA . ASP B 1 256 ? 20.375 15.367 15.758 1 84.62 256 ASP B CA 1
ATOM 4251 C C . ASP B 1 256 ? 19.828 15.508 17.172 1 84.62 256 ASP B C 1
ATOM 4253 O O . ASP B 1 256 ? 19.484 16.609 17.609 1 84.62 256 ASP B O 1
ATOM 4257 N N . PRO B 1 257 ? 19.766 14.398 17.828 1 79.88 257 PRO B N 1
ATOM 4258 C CA . PRO B 1 257 ? 19.203 14.469 19.172 1 79.88 257 PRO B CA 1
ATOM 4259 C C . PRO B 1 257 ? 20 15.359 20.109 1 79.88 257 PRO B C 1
ATOM 4261 O O . PRO B 1 257 ? 19.469 15.82 21.125 1 79.88 257 PRO B O 1
ATOM 4264 N N . ALA B 1 258 ? 21.328 15.633 19.828 1 86.25 258 ALA B N 1
ATOM 4265 C CA . ALA B 1 258 ? 22.203 16.422 20.688 1 86.25 258 ALA B CA 1
ATOM 4266 C C . ALA B 1 258 ? 22.172 17.906 20.281 1 86.25 258 ALA B C 1
ATOM 4268 O O . ALA B 1 258 ? 22.75 18.75 20.969 1 86.25 258 ALA B O 1
ATOM 4269 N N . ALA B 1 259 ? 21.312 18.094 19.141 1 87.75 259 ALA B N 1
ATOM 4270 C CA . ALA B 1 259 ? 21.266 19.484 18.656 1 87.75 259 ALA B CA 1
ATOM 4271 C C . ALA B 1 259 ? 20.391 20.344 19.547 1 87.75 259 ALA B C 1
ATOM 4273 O O . ALA B 1 259 ? 19.375 19.891 20.062 1 87.75 259 ALA B O 1
ATOM 4274 N N . ASP B 1 260 ? 20.781 21.641 19.656 1 90.19 260 ASP B N 1
ATOM 4275 C CA . ASP B 1 260 ? 20.016 22.594 20.453 1 90.19 260 ASP B CA 1
ATOM 4276 C C . ASP B 1 260 ? 18.828 23.141 19.672 1 90.19 260 ASP B C 1
ATOM 4278 O O . ASP B 1 260 ? 17.938 23.766 20.234 1 90.19 260 ASP B O 1
ATOM 4282 N N . SER B 1 261 ? 18.875 22.938 18.344 1 92.56 261 SER B N 1
ATOM 4283 C CA . SER B 1 261 ? 17.844 23.5 17.469 1 92.56 261 SER B CA 1
ATOM 4284 C C . SER B 1 261 ? 17.156 22.406 16.656 1 92.56 261 SER B C 1
ATOM 4286 O O . SER B 1 261 ? 17.797 21.438 16.25 1 92.56 261 SER B O 1
ATOM 4288 N N . LEU B 1 262 ? 15.828 22.641 16.422 1 93.38 262 LEU B N 1
ATOM 4289 C CA . LEU B 1 262 ? 15.062 21.75 15.562 1 93.38 262 LEU B CA 1
ATOM 4290 C C . LEU B 1 262 ? 15.32 22.062 14.094 1 93.38 262 LEU B C 1
ATOM 4292 O O . LEU B 1 262 ? 14.961 21.281 13.211 1 93.38 262 LEU B O 1
ATOM 4296 N N . PHE B 1 263 ? 15.93 23.188 13.875 1 91.69 263 PHE B N 1
ATOM 4297 C CA . PHE B 1 263 ? 16.25 23.578 12.508 1 91.69 263 PHE B CA 1
ATOM 4298 C C . PHE B 1 263 ? 17.641 23.078 12.109 1 91.69 263 PHE B C 1
ATOM 4300 O O . PHE B 1 263 ? 18.594 23.203 12.891 1 91.69 263 PHE B O 1
ATOM 4307 N N . PRO B 1 264 ? 17.672 22.516 10.891 1 84.12 264 PRO B N 1
ATOM 4308 C CA . PRO B 1 264 ? 18.969 21.922 10.492 1 84.12 264 PRO B CA 1
ATOM 4309 C C . PRO B 1 264 ? 19.969 22.969 10.023 1 84.12 264 PRO B C 1
ATOM 4311 O O . PRO B 1 264 ? 21.125 22.641 9.727 1 84.12 264 PRO B O 1
ATOM 4314 N N . PHE B 1 265 ? 19.656 24.25 9.859 1 81.25 265 PHE B N 1
ATOM 4315 C CA . PHE B 1 265 ? 20.562 25.281 9.375 1 81.25 265 PHE B CA 1
ATOM 4316 C C . PHE B 1 265 ? 20.891 26.281 10.477 1 81.25 265 PHE B C 1
ATOM 4318 O O . PHE B 1 265 ? 20.156 26.406 11.453 1 81.25 265 PHE B O 1
#

Foldseek 3Di:
DQWFFAEWEFEALDPVQQVCQCCVLQVKDWPFWDDDPFKIKTWIFHPPWDPQFHIYIYMYGHPGRAFDQWAQWAAWEFEDAPPCQQVSQVVCVVVPFAADAHCVNVVNAKGWTATPNGGIYIYGHDHCQLTDGRTTAETEGEDQDPVQQQCQCCLLVVWDFDDKDDDDFKMWTWTTHPDRGSNTYIYIYIYGPPNDAIDRTRRTAAIEIEDAQQQVSQVSNVVSVFAQPAHCVNVVNAKGWTAGPNGHIYIYGYDDPPDPHPHSD/DQWFFAEWEFEALDPVQQVCQCCVLQVKDWPFWDDDPFKIKTWIFHPPWDPQFHIYIYMYGHPGRAFDQWAQWAAWEFEDAPPCQQVSVVVCVVVPFAADAHCVNVVNAKGWTATPNGGIYIYGHDHCQLTDGRTTAETEGEDQDPVQQQCQCCLLVVWDFDDKDDDDFKMWTWTTGPPRGSNTYIYIYIYGPPNDAIDRTRRTAAIEIEDAQQQVSQVSNVVSVFAQPAHCVNVVNAKGWTAGPNGHIYIYGYDDPPDPHPHSD

pLDDT: mean 96.59, std 3.55, range [73.81, 98.94]

Solvent-accessible surface area (backbone atoms only — not comparable to full-atom values): 27510 Å² total; per-residue (Å²): 118,87,37,44,45,40,32,41,34,34,43,40,39,48,57,67,62,45,51,52,47,44,32,70,76,49,51,30,38,81,75,39,74,44,82,54,95,56,34,36,39,38,33,31,36,32,84,72,54,52,94,57,34,28,32,44,31,40,35,26,50,62,98,42,70,72,60,48,52,50,58,25,51,59,33,44,25,25,27,34,46,61,93,39,53,67,60,54,51,49,51,41,48,74,71,63,49,46,80,71,40,52,35,72,82,48,76,64,58,32,33,32,32,37,50,93,81,61,51,41,37,32,40,36,59,35,56,67,89,40,39,35,70,47,28,38,45,31,36,34,36,50,47,75,45,61,36,47,52,50,4,41,44,33,66,60,45,48,26,36,79,77,46,71,48,79,59,96,58,34,32,37,37,28,34,33,41,77,82,57,58,73,34,29,32,30,44,32,41,34,29,58,78,73,76,62,85,69,44,54,57,57,18,46,65,33,39,27,32,31,34,91,44,55,68,63,54,48,53,52,27,48,74,64,66,46,46,82,72,38,50,34,78,80,44,79,66,37,34,31,31,32,38,52,99,85,61,53,38,35,33,40,31,44,79,58,89,89,50,94,54,88,56,73,120,117,85,36,43,46,40,32,40,33,36,42,40,40,48,54,69,62,46,49,50,48,43,34,70,77,50,50,30,39,80,75,41,75,45,81,53,95,57,34,37,39,36,33,30,35,33,83,72,54,52,93,57,34,28,34,44,31,40,34,26,50,63,98,43,72,72,60,49,53,49,56,25,52,60,33,44,25,25,27,34,45,60,94,41,54,68,60,55,51,49,52,41,48,75,71,64,48,46,81,71,38,52,35,72,83,48,75,65,57,32,32,33,31,37,52,94,82,60,51,39,37,32,40,37,58,35,56,66,90,40,38,35,70,47,27,38,44,29,38,34,34,50,46,75,46,62,35,45,52,51,4,41,42,31,68,59,44,47,27,37,80,77,46,71,48,78,58,95,59,36,33,38,38,29,33,31,42,78,83,55,57,71,33,30,31,30,44,31,41,33,29,58,77,73,74,61,85,67,45,54,59,56,19,47,62,34,39,27,33,33,35,92,45,52,66,65,52,48,51,50,28,49,74,64,66,45,46,80,72,37,50,35,79,81,44,79,65,39,34,31,33,31,38,52,100,84,61,53,38,34,34,40,33,46,79,57,88,89,50,92,54,88,58,75,119

Organism: NCBI:txid1227490